Protein AF-A0A537WZF7-F1 (afdb_monomer)

pLDDT: mean 74.26, std 29.62, range [19.0, 98.62]

Nearest PDB structures (foldseek):
  5d15-assembly1_A  TM=9.709E-01  e=7.102E-16  Mycobacterium avium subsp. avium 10-9275
  5d0h-assembly1_A  TM=9.642E-01  e=2.052E-15  Mycobacterium avium subsp. avium 10-9275
  6azc-assembly2_B  TM=8.501E-01  e=6.006E-16  Physcomitrium patens
  6azb-assembly2_B  TM=8.412E-01  e=1.835E-15  Physcomitrium patens
  7k38-assembly1_A  TM=8.227E-01  e=3.033E-15  Pisum sativum

Mean predicted aligned error: 20.54 Å

Foldseek 3Di:
DDDDDDDDDDDDDDDDDDDDDDDDDDDDDDDDDDDDDDDDDDDDDDDDDDDDDDDDDDDDDDDDDDDDDDDPDDDDDDDDDDDDDDDDDDDDDDDDDDDDDDDDDDDDDDDDDDDDDDDDDDDDDDDDDDDDPDDDPPDPPPDDPDDDPPPPDQQDQFDWDWFQFPLRWTKIKGWAADAPAEEEAEPPLLDASRLLSVDPLSVVLQVLLRVHHRYMYIQFQQWHPIDVGPDACALVSSLSVSVRSCVVVVQQAHAYEAAELRLCSQLLNLLVPVVRHQEYEYELYFLAADADPVRNLHHHPVRLVVVLVVCLVCQLQLCCCVQQPVVCSPPPVVSVSNSVSRVNTHDSVSSNSSSVSSNPHHRLVSQLSRPHAYEQEYEQQHRRHHPSRSVSSQVSHPNYHYDYDYDHHSRCSPDPVVVVSQVVSCSRVVDRDPPPQVWDFKKKKKKAWPPLVVVCVVLPPVRSVVLLVVLVVQLVVLCVVLVWDFQDDPPNMTITIDPALLSVQVSLLSSQVVSVVSVIFMFMFMETDTFGQDPNHTDDDRSLVRVQQRVPTDTSWYKYWPRSVVRCPPVPKDWDWPQWDDRVPDDDITTMITTDDPDD

Radius of gyration: 37.65 Å; Cα contacts (8 Å, |Δi|>4): 929; chains: 1; bounding box: 112×101×112 Å

Sequence (600 aa):
MKSVRAIALSFVCSRSARAAAVTRSCRIDASSASICATRLDASAIRASSAYSSSCRVRACASSEPIWPVSAVKRLLAASSFDRVDAGAEPVELASSAIADAAATRVRAIRPGDPDGCVSGGIRVRSNLLPWSSEGHSIDRAWLRPGCPRTEDAPVAIPETRYAKAPDGTSIAYQVIGDGPVDLVHASGIWSNVEMMWEDPPWAHFLERLAKFSRLILFDMRGVGLSDRGPGPPVLELQRDDVGAVMDSAGAADAIVFGGARAATMAMLFAATHPDRTKALVLYAPVAKTVSTPDFPYGKSPEEQGAFFQRFVREVGTGQNLELQAPSVASDERFVRWWARFERLVASPSAYEELGRIFTDVDVRDVLPAIHVPTLVIHRKDDAIVLERQARYVADQIQGARYVQFPGQDHLPFVGDADAIVDEVEQFVTGRGPIREIDKVLATILFTDIVDSTRRQAELGDRGWKKLLEQHHAIVRGLLRQSRGEEQDTAGDGFYVRFDGPARAIRCAQDIVESIRPLGIEVRAGLHTGECEIVDGKCSGLSVSIGARVMANAGPSEVLVSRTVKDLTAGSGLTFLDAGEHELKGVPDRWHLYRVVSERP

Structure (mmCIF, N/CA/C/O backbone):
data_AF-A0A537WZF7-F1
#
_entry.id   AF-A0A537WZF7-F1
#
loop_
_atom_site.group_PDB
_atom_site.id
_atom_site.type_symbol
_atom_site.label_atom_id
_atom_site.label_alt_id
_atom_site.label_comp_id
_atom_site.label_asym_id
_atom_site.label_entity_id
_atom_site.label_seq_id
_atom_site.pdbx_PDB_ins_code
_atom_site.Cartn_x
_atom_site.Cartn_y
_atom_site.Cartn_z
_atom_site.occupancy
_atom_site.B_iso_or_equiv
_atom_site.auth_seq_id
_atom_site.auth_comp_id
_atom_site.auth_asym_id
_atom_site.auth_atom_id
_atom_site.pdbx_PDB_model_num
ATOM 1 N N . MET A 1 1 ? 30.307 -28.909 9.127 1.00 28.88 1 MET A N 1
ATOM 2 C CA . MET A 1 1 ? 30.770 -30.181 8.514 1.00 28.88 1 MET A CA 1
ATOM 3 C C . MET A 1 1 ? 30.302 -31.347 9.381 1.00 28.88 1 MET A C 1
ATOM 5 O O . MET A 1 1 ? 30.485 -31.231 10.579 1.00 28.88 1 MET A O 1
ATOM 9 N N . LYS A 1 2 ? 29.750 -32.423 8.783 1.00 29.03 2 LYS A N 1
ATOM 10 C CA . LYS A 1 2 ? 29.447 -33.764 9.364 1.00 29.03 2 LYS A CA 1
ATOM 11 C C . LYS A 1 2 ? 28.632 -33.770 10.686 1.00 29.03 2 LYS A C 1
ATOM 13 O O . LYS A 1 2 ? 29.178 -33.505 11.742 1.00 29.03 2 LYS A O 1
ATOM 18 N N . SER A 1 3 ? 27.307 -33.951 10.692 1.00 26.78 3 SER A N 1
ATOM 19 C CA . SER A 1 3 ? 26.520 -35.175 10.391 1.00 26.78 3 SER A CA 1
ATOM 20 C C . SER A 1 3 ? 26.662 -36.327 11.398 1.00 26.78 3 SER A C 1
ATOM 22 O O . SER A 1 3 ? 27.639 -37.061 11.324 1.00 26.78 3 SER A O 1
ATOM 24 N N . VAL A 1 4 ? 25.593 -36.593 12.166 1.00 26.61 4 VAL A N 1
ATOM 25 C CA . VAL A 1 4 ? 25.059 -37.947 12.443 1.00 26.61 4 VAL A CA 1
ATOM 26 C C . VAL A 1 4 ? 23.522 -37.861 12.457 1.00 26.61 4 VAL A C 1
ATOM 28 O O . VAL A 1 4 ? 22.962 -36.925 13.020 1.00 26.61 4 VAL A O 1
ATOM 31 N N . ARG A 1 5 ? 22.839 -38.815 11.807 1.00 28.58 5 ARG A N 1
ATOM 32 C CA . ARG A 1 5 ? 21.376 -39.007 11.867 1.00 28.58 5 ARG A CA 1
ATOM 33 C C . ARG A 1 5 ? 21.029 -40.013 12.969 1.00 28.58 5 ARG A C 1
ATOM 35 O O . ARG A 1 5 ? 21.747 -40.997 13.113 1.00 28.58 5 ARG A O 1
ATOM 42 N N . ALA A 1 6 ? 19.869 -39.862 13.602 1.00 24.62 6 ALA A N 1
ATOM 43 C CA . ALA A 1 6 ? 19.172 -40.962 14.267 1.00 24.62 6 ALA A CA 1
ATOM 44 C C . ALA A 1 6 ? 17.711 -40.999 13.791 1.00 24.62 6 ALA A C 1
ATOM 46 O O . ALA A 1 6 ? 17.071 -39.958 13.660 1.00 24.62 6 ALA A O 1
ATOM 47 N N . ILE A 1 7 ? 17.219 -42.198 13.481 1.00 24.89 7 ILE A N 1
ATOM 48 C CA . ILE A 1 7 ? 15.857 -42.481 13.009 1.00 24.89 7 ILE A CA 1
ATOM 49 C C . ILE A 1 7 ? 15.149 -43.273 14.108 1.00 24.89 7 ILE A C 1
ATOM 51 O O . ILE A 1 7 ? 15.740 -44.208 14.644 1.00 24.89 7 ILE A O 1
ATOM 55 N N . ALA A 1 8 ? 13.880 -42.963 14.377 1.00 24.88 8 ALA A N 1
ATOM 56 C CA . ALA A 1 8 ? 12.993 -43.837 15.138 1.00 24.88 8 ALA A CA 1
ATOM 57 C C . ALA A 1 8 ? 11.587 -43.869 14.511 1.00 24.88 8 ALA A C 1
ATOM 59 O O . ALA A 1 8 ? 10.859 -42.879 14.508 1.00 24.88 8 ALA A O 1
ATOM 60 N N . LEU A 1 9 ? 11.235 -45.039 13.974 1.00 23.45 9 LEU A N 1
ATOM 61 C CA . LEU A 1 9 ? 9.861 -45.535 13.806 1.00 23.45 9 LEU A CA 1
ATOM 62 C C . LEU A 1 9 ? 9.191 -45.635 15.196 1.00 23.45 9 LEU A C 1
ATOM 64 O O . LEU A 1 9 ? 9.903 -45.741 16.190 1.00 23.45 9 LEU A O 1
ATOM 68 N N . SER A 1 10 ? 7.876 -45.716 15.405 1.00 22.61 10 SER A N 1
ATOM 69 C CA . SER A 1 10 ? 6.633 -45.615 14.612 1.00 22.61 10 SER A CA 1
ATOM 70 C C . SER A 1 10 ? 5.490 -45.650 15.646 1.00 22.61 10 SER A C 1
ATOM 72 O O . SER A 1 10 ? 5.704 -46.216 16.711 1.00 22.61 10 SER A O 1
ATOM 74 N N . PHE A 1 11 ? 4.265 -45.206 15.336 1.00 22.66 11 PHE A N 1
ATOM 75 C CA . PHE A 1 11 ? 3.069 -46.026 15.622 1.00 22.66 11 PHE A CA 1
ATOM 76 C C . PHE A 1 11 ? 1.829 -45.544 14.857 1.00 22.66 11 PHE A C 1
ATOM 78 O O . PHE A 1 11 ? 1.667 -44.365 14.558 1.00 22.66 11 PHE A O 1
ATOM 85 N N . VAL A 1 12 ? 0.968 -46.503 14.520 1.00 23.05 12 VAL A N 1
ATOM 86 C CA . VAL A 1 12 ? -0.276 -46.338 13.759 1.00 23.05 12 VAL A CA 1
ATOM 87 C C . VAL A 1 12 ? -1.461 -46.265 14.719 1.00 23.05 12 VAL A C 1
ATOM 89 O O . VAL A 1 12 ? -1.547 -47.092 15.623 1.00 23.05 12 VAL A O 1
ATOM 92 N N . CYS A 1 13 ? -2.443 -45.398 14.452 1.00 21.64 13 CYS A N 1
ATOM 93 C CA . CYS A 1 13 ? -3.836 -45.744 14.741 1.00 21.64 13 CYS A CA 1
ATOM 94 C C . CYS A 1 13 ? -4.806 -45.053 13.773 1.00 21.64 13 CYS A C 1
ATOM 96 O O . CYS A 1 13 ? -4.812 -43.833 13.638 1.00 21.64 13 CYS A O 1
ATOM 98 N N . SER A 1 14 ? -5.624 -45.855 13.094 1.00 23.53 14 SER A N 1
ATOM 99 C CA . SER A 1 14 ? -6.661 -45.431 12.153 1.00 23.53 14 SER A CA 1
ATOM 100 C C . SER A 1 14 ? -8.057 -45.729 12.707 1.00 23.53 14 SER A C 1
ATOM 102 O O . SER A 1 14 ? -8.260 -46.768 13.333 1.00 23.53 14 SER A O 1
ATOM 104 N N . ARG A 1 15 ? -9.011 -44.821 12.448 1.00 24.98 15 ARG A N 1
ATOM 105 C CA . ARG A 1 15 ? -10.491 -44.967 12.403 1.00 24.98 15 ARG A CA 1
ATOM 106 C C . ARG A 1 15 ? -11.058 -43.540 12.296 1.00 24.98 15 ARG A C 1
ATOM 108 O O . ARG A 1 15 ? -10.681 -42.705 13.102 1.00 24.98 15 ARG A O 1
ATOM 115 N N . SER A 1 16 ? -11.882 -43.118 11.335 1.00 25.05 16 SER A N 1
ATOM 116 C CA . SER A 1 16 ? -12.831 -43.800 10.433 1.00 25.05 16 SER A CA 1
ATOM 117 C C . SER A 1 16 ? -14.088 -44.344 11.127 1.00 25.05 16 SER A C 1
ATOM 119 O O . SER A 1 16 ? -14.151 -45.522 11.463 1.00 25.05 16 SER A O 1
ATOM 121 N N . ALA A 1 17 ? -15.116 -43.497 11.249 1.00 25.53 17 ALA A N 1
ATOM 122 C CA . ALA A 1 17 ? -16.531 -43.885 11.316 1.00 25.53 17 ALA A CA 1
ATOM 123 C C . ALA A 1 17 ? -17.419 -42.725 10.806 1.00 25.53 17 ALA A C 1
ATOM 125 O O . ALA A 1 17 ? -17.046 -41.562 10.935 1.00 25.53 17 ALA A O 1
ATOM 126 N N . ARG A 1 18 ? -18.560 -43.043 10.178 1.00 26.06 18 ARG A N 1
ATOM 127 C CA . ARG A 1 18 ? -19.493 -42.098 9.523 1.00 26.06 18 ARG A CA 1
ATOM 128 C C . ARG A 1 18 ? -20.818 -41.972 10.294 1.00 26.06 18 ARG A C 1
ATOM 130 O O . ARG A 1 18 ? -21.201 -42.929 10.953 1.00 26.06 18 ARG A O 1
ATOM 137 N N . ALA A 1 19 ? -21.569 -40.910 9.963 1.00 24.20 19 ALA A N 1
ATOM 138 C CA . ALA A 1 19 ? -23.037 -40.773 10.066 1.00 24.20 19 ALA A CA 1
ATOM 139 C C . ALA A 1 19 ? -23.621 -40.672 11.500 1.00 24.20 19 ALA A C 1
ATOM 141 O O . ALA A 1 19 ? -23.084 -41.240 12.435 1.00 24.20 19 ALA A O 1
ATOM 142 N N . ALA A 1 20 ? -24.721 -39.957 11.758 1.00 25.34 20 ALA A N 1
ATOM 143 C CA . ALA A 1 20 ? -25.884 -39.705 10.904 1.00 25.34 20 ALA A CA 1
ATOM 144 C C . ALA A 1 20 ? -26.615 -38.388 11.251 1.00 25.34 20 ALA A C 1
ATOM 146 O O . ALA A 1 20 ? -26.388 -37.796 12.301 1.00 25.34 20 ALA A O 1
ATOM 147 N N . ALA A 1 21 ? -27.528 -37.959 10.374 1.00 25.64 21 ALA A N 1
ATOM 148 C CA . ALA A 1 21 ? -28.415 -36.819 10.607 1.00 25.64 21 ALA A CA 1
ATOM 149 C C . ALA A 1 21 ? -29.717 -37.239 11.314 1.00 25.64 21 ALA A C 1
ATOM 151 O O . ALA A 1 21 ? -30.288 -38.275 10.973 1.00 25.64 21 ALA A O 1
ATOM 152 N N . VAL A 1 22 ? -30.236 -36.390 12.209 1.00 25.14 22 VAL A N 1
ATOM 153 C CA . VAL A 1 22 ? -31.645 -36.397 12.647 1.00 25.14 22 VAL A CA 1
ATOM 154 C C . VAL A 1 22 ? -32.152 -34.955 12.733 1.00 25.14 22 VAL A C 1
ATOM 156 O O . VAL A 1 22 ? -31.442 -34.050 13.166 1.00 25.14 22 VAL A O 1
ATOM 159 N N . THR A 1 23 ? -33.385 -34.743 12.281 1.00 23.33 23 THR A N 1
ATOM 160 C CA . THR A 1 23 ? -34.043 -33.443 12.113 1.00 23.33 23 THR A CA 1
ATOM 161 C C . THR A 1 23 ? -35.029 -33.128 13.245 1.00 23.33 23 THR A C 1
ATOM 163 O O . THR A 1 23 ? -35.696 -34.028 13.738 1.00 23.33 23 THR A O 1
ATOM 166 N N . ARG A 1 24 ? -35.232 -31.824 13.507 1.00 24.22 24 ARG A N 1
ATOM 167 C CA . ARG A 1 24 ? -36.409 -31.192 14.159 1.00 24.22 24 ARG A CA 1
ATOM 168 C C . ARG A 1 24 ? -36.784 -31.623 15.594 1.00 24.22 24 ARG A C 1
ATOM 170 O O . ARG A 1 24 ? -37.313 -32.703 15.808 1.00 24.22 24 ARG A O 1
ATOM 177 N N . SER A 1 25 ? -36.834 -30.643 16.501 1.00 22.73 25 SER A N 1
ATOM 178 C CA . SER A 1 25 ? -38.124 -30.091 16.972 1.00 22.73 25 SER A CA 1
ATOM 179 C C . SER A 1 25 ? -37.918 -28.822 17.800 1.00 22.73 25 SER A C 1
ATOM 181 O O . SER A 1 25 ? -37.054 -28.777 18.669 1.00 22.73 25 SER A O 1
ATOM 183 N N . CYS A 1 26 ? -38.769 -27.815 17.598 1.00 20.86 26 CYS A N 1
ATOM 184 C CA . CYS A 1 26 ? -38.955 -26.746 18.577 1.00 20.86 26 CYS A CA 1
ATOM 185 C C . CYS A 1 26 ? -39.533 -27.315 19.883 1.00 20.86 26 CYS A C 1
ATOM 187 O O . CYS A 1 26 ? -40.379 -28.213 19.832 1.00 20.86 26 CYS A O 1
ATOM 189 N N . ARG A 1 27 ? -39.220 -26.683 21.019 1.00 22.22 27 ARG A N 1
ATOM 190 C CA . ARG A 1 27 ? -40.259 -26.208 21.944 1.00 22.22 27 ARG A CA 1
ATOM 191 C C . ARG A 1 27 ? -39.749 -25.069 22.821 1.00 22.22 27 ARG A C 1
ATOM 193 O O . ARG A 1 27 ? -38.626 -25.090 23.306 1.00 22.22 27 ARG A O 1
ATOM 200 N N . ILE A 1 28 ? -40.625 -24.088 22.972 1.00 22.70 28 ILE A N 1
ATOM 201 C CA . ILE A 1 28 ? -40.575 -23.023 23.967 1.00 22.70 28 ILE A CA 1
ATOM 202 C C . ILE A 1 28 ? -40.966 -23.650 25.309 1.00 22.70 28 ILE A C 1
ATOM 204 O O . ILE A 1 28 ? -41.947 -24.390 25.333 1.00 22.70 28 ILE A O 1
ATOM 208 N N . ASP A 1 29 ? -40.258 -23.329 26.391 1.00 22.61 29 ASP A N 1
ATOM 209 C CA . ASP A 1 29 ? -40.941 -22.832 27.590 1.00 22.61 29 ASP A CA 1
ATOM 210 C C . ASP A 1 29 ? -40.003 -22.079 28.537 1.00 22.61 29 ASP A C 1
ATOM 212 O O . ASP A 1 29 ? -38.799 -22.333 28.588 1.00 22.61 29 ASP A O 1
ATOM 216 N N . ALA A 1 30 ? -40.574 -21.128 29.273 1.00 24.11 30 ALA A N 1
ATOM 217 C CA . ALA A 1 30 ? -39.867 -20.289 30.232 1.00 24.11 30 ALA A CA 1
ATOM 218 C C . ALA A 1 30 ? -40.605 -20.289 31.573 1.00 24.11 30 ALA A C 1
ATOM 220 O O . ALA A 1 30 ? -41.761 -19.879 31.640 1.00 24.11 30 ALA A O 1
ATOM 221 N N . SER A 1 31 ? -39.927 -20.666 32.662 1.00 24.61 31 SER A N 1
ATOM 222 C CA . SER A 1 31 ? -40.457 -20.452 34.015 1.00 24.61 31 SER A CA 1
ATOM 223 C C . SER A 1 31 ? -39.373 -20.433 35.100 1.00 24.61 31 SER A C 1
ATOM 225 O O . SER A 1 31 ? -38.789 -21.459 35.434 1.00 24.61 31 SER A O 1
ATOM 227 N N . SER A 1 32 ? -39.182 -19.243 35.677 1.00 24.75 32 SER A N 1
ATOM 228 C CA . SER A 1 32 ? -38.977 -18.978 37.115 1.00 24.75 32 SER A CA 1
ATOM 229 C C . SER A 1 32 ? -38.026 -19.854 37.957 1.00 24.75 32 SER A C 1
ATOM 231 O O . SER A 1 32 ? -38.355 -20.961 38.374 1.00 24.75 32 SER A O 1
ATOM 233 N N . ALA A 1 33 ? -36.925 -19.209 38.350 1.00 24.20 33 ALA A N 1
ATOM 234 C CA . ALA A 1 33 ? -36.259 -19.228 39.661 1.00 24.20 33 ALA A CA 1
ATOM 235 C C . ALA A 1 33 ? -36.938 -19.952 40.851 1.00 24.20 33 ALA A C 1
ATOM 237 O O . ALA A 1 33 ? -38.125 -19.745 41.090 1.00 24.20 33 ALA A O 1
ATOM 238 N N . SER A 1 34 ? -36.126 -20.570 41.732 1.00 24.34 34 SER A N 1
ATOM 239 C CA . SER A 1 34 ? -35.868 -20.004 43.080 1.00 24.34 34 SER A CA 1
ATOM 240 C C . SER A 1 34 ? -34.782 -20.732 43.907 1.00 24.34 34 SER A C 1
ATOM 242 O O . SER A 1 34 ? -34.768 -21.953 43.966 1.00 24.34 34 SER A O 1
ATOM 244 N N . ILE A 1 35 ? -33.961 -19.941 44.618 1.00 23.88 35 ILE A N 1
ATOM 245 C CA . ILE A 1 35 ? -33.319 -20.196 45.935 1.00 23.88 35 ILE A CA 1
ATOM 246 C C . ILE A 1 35 ? -32.458 -21.468 46.145 1.00 23.88 35 ILE A C 1
ATOM 248 O O . ILE A 1 35 ? -32.965 -22.569 46.325 1.00 23.88 35 ILE A O 1
ATOM 252 N N . CYS A 1 36 ? -31.164 -21.248 46.426 1.00 22.62 36 CYS A N 1
ATOM 253 C CA . CYS A 1 36 ? -30.609 -21.575 47.751 1.00 22.62 36 CYS A CA 1
ATOM 254 C C . CYS A 1 36 ? -29.445 -20.632 48.124 1.00 22.62 36 CYS A C 1
ATOM 256 O O . CYS A 1 36 ? -28.564 -20.366 47.311 1.00 22.62 36 CYS A O 1
ATOM 258 N N . ALA A 1 37 ? -29.456 -20.114 49.356 1.00 24.28 37 ALA A N 1
ATOM 259 C CA . ALA A 1 37 ? -28.375 -19.317 49.952 1.00 24.28 37 ALA A CA 1
ATOM 260 C C . ALA A 1 37 ? -27.191 -20.244 50.365 1.00 24.28 37 ALA A C 1
ATOM 262 O O . ALA A 1 37 ? -27.329 -21.463 50.319 1.00 24.28 37 ALA A O 1
ATOM 263 N N . THR A 1 38 ? -26.008 -19.809 50.823 1.00 25.20 38 THR A N 1
ATOM 264 C CA . THR A 1 38 ? -25.708 -18.678 51.725 1.00 25.20 38 THR A CA 1
ATOM 265 C C . THR A 1 38 ? -24.191 -18.444 51.813 1.00 25.20 38 THR A C 1
ATOM 267 O O . THR A 1 38 ? -23.454 -19.422 51.910 1.00 25.20 38 THR A O 1
ATOM 270 N N . ARG A 1 39 ? -23.734 -17.191 51.963 1.00 24.77 39 ARG A N 1
ATOM 271 C CA . ARG A 1 39 ? -22.847 -16.766 53.074 1.00 24.77 39 ARG A CA 1
ATOM 272 C C . ARG A 1 39 ? -22.729 -15.241 53.137 1.00 24.77 39 ARG A C 1
ATOM 274 O O . ARG A 1 39 ? -22.788 -14.572 52.113 1.00 24.77 39 ARG A O 1
ATOM 281 N N . LEU A 1 40 ? -22.638 -14.725 54.361 1.00 24.75 40 LEU A N 1
ATOM 282 C CA . LEU A 1 40 ? -22.560 -13.298 54.668 1.00 24.75 40 LEU A CA 1
ATOM 283 C C . LEU A 1 40 ? -21.104 -12.830 54.730 1.00 24.75 40 LEU A C 1
ATOM 285 O O . LEU A 1 40 ? -20.254 -13.591 55.187 1.00 24.75 40 LEU A O 1
ATOM 289 N N . ASP A 1 41 ? -20.880 -11.548 54.446 1.00 24.61 41 ASP A N 1
ATOM 290 C CA . ASP A 1 41 ? -20.195 -10.675 55.407 1.00 24.61 41 ASP A CA 1
ATOM 291 C C . ASP A 1 41 ? -20.792 -9.252 55.335 1.00 24.61 41 ASP A C 1
ATOM 293 O O . ASP A 1 41 ? -21.457 -8.916 54.350 1.00 24.61 41 ASP A O 1
ATOM 297 N N . ALA A 1 42 ? -20.657 -8.447 56.394 1.00 24.36 42 ALA A N 1
ATOM 298 C CA . ALA A 1 42 ? -21.452 -7.230 56.588 1.00 24.36 42 ALA A CA 1
ATOM 299 C C . ALA A 1 42 ? -20.694 -6.053 57.233 1.00 24.36 42 ALA A C 1
ATOM 301 O O . ALA A 1 42 ? -20.268 -6.120 58.381 1.00 24.36 42 ALA A O 1
ATOM 302 N N . SER A 1 43 ? -20.636 -4.921 56.523 1.00 25.41 43 SER A N 1
ATOM 303 C CA . SER A 1 43 ? -20.461 -3.539 57.028 1.00 25.41 43 SER A CA 1
ATOM 304 C C . SER A 1 43 ? -20.515 -2.573 55.821 1.00 25.41 43 SER A C 1
ATOM 306 O O . SER A 1 43 ? -20.103 -2.962 54.737 1.00 25.41 43 SER A O 1
ATOM 308 N N . ALA A 1 44 ? -21.040 -1.341 55.851 1.00 26.53 44 ALA A N 1
ATOM 309 C CA . ALA A 1 44 ? -21.778 -0.556 56.851 1.00 26.53 44 ALA A CA 1
ATOM 310 C C . ALA A 1 44 ? -22.811 0.342 56.089 1.00 26.53 44 ALA A C 1
ATOM 312 O O . ALA A 1 44 ? -22.567 0.711 54.948 1.00 26.53 44 ALA A O 1
ATOM 313 N N . ILE A 1 45 ? -24.052 0.567 56.560 1.00 23.36 45 ILE A N 1
ATOM 314 C CA . ILE A 1 45 ? -24.510 1.796 57.269 1.00 23.36 45 ILE A CA 1
ATOM 315 C C . ILE A 1 45 ? -24.077 3.101 56.535 1.00 23.36 45 ILE A C 1
ATOM 317 O O . ILE A 1 45 ? -22.885 3.361 56.475 1.00 23.36 45 ILE A O 1
ATOM 321 N N . ARG A 1 46 ? -24.941 4.012 56.029 1.00 23.33 46 ARG A N 1
ATOM 322 C CA . ARG A 1 46 ? -26.325 4.413 56.412 1.00 23.33 46 ARG A CA 1
ATOM 323 C C . ARG A 1 46 ? -27.034 5.234 55.289 1.00 23.33 46 ARG A C 1
ATOM 325 O O . ARG A 1 46 ? -26.337 5.992 54.640 1.00 23.33 46 ARG A O 1
ATOM 332 N N . ALA A 1 47 ? -28.379 5.148 55.193 1.00 25.27 47 ALA A N 1
ATOM 333 C CA . ALA A 1 47 ? -29.406 6.167 54.796 1.00 25.27 47 ALA A CA 1
ATOM 334 C C . ALA A 1 47 ? -29.194 7.140 53.589 1.00 25.27 47 ALA A C 1
ATOM 336 O O . ALA A 1 47 ? -28.097 7.603 53.340 1.00 25.27 47 ALA A O 1
ATOM 337 N N . SER A 1 48 ? -30.206 7.645 52.860 1.00 23.59 48 SER A N 1
ATOM 338 C CA . SER A 1 48 ? -31.655 7.357 52.696 1.00 23.59 48 SER A CA 1
ATOM 339 C C . SER A 1 48 ? -32.162 8.110 51.446 1.00 23.59 48 SER A C 1
ATOM 341 O O . SER A 1 48 ? -31.836 9.284 51.295 1.00 23.59 48 SER A O 1
ATOM 343 N N . SER A 1 49 ? -32.937 7.521 50.532 1.00 26.94 49 SER A N 1
ATOM 344 C CA . SER A 1 49 ? -34.398 7.725 50.324 1.00 26.94 49 SER A CA 1
ATOM 345 C C . SER A 1 49 ? -34.707 7.168 48.911 1.00 26.94 49 SER A C 1
ATOM 347 O O . SER A 1 49 ? -33.869 7.307 48.030 1.00 26.94 49 SER A O 1
ATOM 349 N N . ALA A 1 50 ? -35.719 6.339 48.624 1.00 24.69 50 ALA A N 1
ATOM 350 C CA . ALA A 1 50 ? -37.169 6.385 48.872 1.00 24.69 50 ALA A CA 1
ATOM 351 C C . ALA A 1 50 ? -37.956 7.266 47.868 1.00 24.69 50 ALA A C 1
ATOM 353 O O . ALA A 1 50 ? -38.090 8.458 48.108 1.00 24.69 50 ALA A O 1
ATOM 354 N N . TYR A 1 51 ? -38.471 6.620 46.799 1.00 23.94 51 TYR A N 1
ATOM 355 C CA . TYR A 1 51 ? -39.658 6.875 45.927 1.00 23.94 51 TYR A CA 1
ATOM 356 C C . TYR A 1 51 ? -39.338 6.424 44.480 1.00 23.94 51 TYR A C 1
ATOM 358 O O . TYR A 1 51 ? -38.614 7.089 43.754 1.00 23.94 51 TYR A O 1
ATOM 366 N N . SER A 1 52 ? -39.607 5.175 44.087 1.00 23.23 52 SER A N 1
ATOM 367 C CA . SER A 1 52 ? -40.893 4.626 43.605 1.00 23.23 52 SER A CA 1
ATOM 368 C C . SER A 1 52 ? -41.403 5.185 42.259 1.00 23.23 52 SER A C 1
ATOM 370 O O . SER A 1 52 ? -42.055 6.222 42.202 1.00 23.23 52 SER A O 1
ATOM 372 N N . SER A 1 53 ? -41.191 4.392 41.204 1.00 23.20 53 SER A N 1
ATOM 373 C CA . SER A 1 53 ? -42.174 4.037 40.160 1.00 23.20 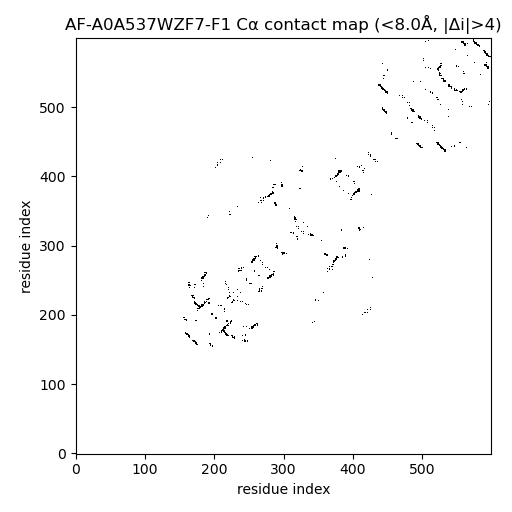53 SER A CA 1
ATOM 374 C C . SER A 1 53 ? -43.154 5.094 39.614 1.00 23.20 53 SER A C 1
ATOM 376 O O . SER A 1 53 ? -44.113 5.468 40.284 1.00 23.20 53 SER A O 1
ATOM 378 N N . SER A 1 54 ? -43.147 5.278 38.289 1.00 23.91 54 SER A N 1
ATOM 379 C CA . SER A 1 54 ? -44.290 4.790 37.492 1.00 23.91 54 SER A CA 1
ATOM 380 C C . SER A 1 54 ? -43.951 4.610 36.009 1.00 23.91 54 SER A C 1
ATOM 382 O O . SER A 1 54 ? -43.313 5.446 35.381 1.00 23.91 54 SER A O 1
ATOM 384 N N . CYS A 1 55 ? -44.416 3.494 35.449 1.00 19.00 55 CYS A N 1
ATOM 385 C CA . CYS A 1 55 ? -44.505 3.276 34.010 1.00 19.00 55 CYS A CA 1
ATOM 386 C C . CYS A 1 55 ? -45.845 3.842 33.516 1.00 19.00 55 CYS A C 1
ATOM 388 O O . CYS A 1 55 ? -46.869 3.640 34.179 1.00 19.00 55 CYS A O 1
ATOM 390 N N . ARG A 1 56 ? -45.880 4.502 32.351 1.00 21.88 56 ARG A N 1
ATOM 391 C CA . ARG A 1 56 ? -47.146 4.715 31.636 1.00 21.88 56 ARG A CA 1
ATOM 392 C C . ARG A 1 56 ? -46.951 4.817 30.122 1.00 21.88 56 ARG A C 1
ATOM 394 O O . ARG A 1 56 ? -46.369 5.762 29.609 1.00 21.88 56 ARG A O 1
ATOM 401 N N . VAL A 1 57 ? -47.507 3.838 29.415 1.00 19.55 57 VAL A N 1
ATOM 402 C CA . VAL A 1 57 ? -47.684 3.831 27.957 1.00 19.55 57 VAL A CA 1
ATOM 403 C C . VAL A 1 57 ? -48.963 4.596 27.609 1.00 19.55 57 VAL A C 1
ATOM 405 O O . VAL A 1 57 ? -50.006 4.253 28.168 1.00 19.55 57 VAL A O 1
ATOM 408 N N . ARG A 1 58 ? -48.926 5.539 26.647 1.00 21.27 58 ARG A N 1
ATOM 409 C CA . ARG A 1 58 ? -49.885 5.577 25.514 1.00 21.27 58 ARG A CA 1
ATOM 410 C C . ARG A 1 58 ? -49.694 6.719 24.503 1.00 21.27 58 ARG A C 1
ATOM 412 O O . ARG A 1 58 ? -49.640 7.880 24.875 1.00 21.27 58 ARG A O 1
ATOM 419 N N . ALA A 1 59 ? -49.852 6.303 23.244 1.00 21.61 59 ALA A N 1
ATOM 420 C CA . ALA A 1 59 ? -50.591 6.950 22.155 1.00 21.61 59 ALA A CA 1
ATOM 421 C C . ALA A 1 59 ? -50.026 8.204 21.461 1.00 21.61 59 ALA A C 1
ATOM 423 O O . ALA A 1 59 ? -49.833 9.265 22.043 1.00 21.61 59 ALA A O 1
ATOM 424 N N . CYS A 1 60 ? -49.909 8.067 20.139 1.00 20.14 60 CYS A N 1
ATOM 425 C CA . CYS A 1 60 ? -49.771 9.144 19.170 1.00 20.14 60 CYS A CA 1
ATOM 426 C C . CYS A 1 60 ? -51.015 10.048 19.149 1.00 20.14 60 CYS A C 1
ATOM 428 O O . CYS A 1 60 ? -52.131 9.531 19.113 1.00 20.14 60 CYS A O 1
ATOM 430 N N . ALA A 1 61 ? -50.817 11.359 18.997 1.00 21.62 61 ALA A N 1
ATOM 431 C CA . ALA A 1 61 ? -51.681 12.214 18.179 1.00 21.62 61 ALA A CA 1
ATOM 432 C C . ALA A 1 61 ? -50.954 13.521 17.803 1.00 21.62 61 ALA A C 1
ATOM 434 O O . ALA A 1 61 ? -50.379 14.176 18.662 1.00 21.62 61 ALA A O 1
ATOM 435 N N . SER A 1 62 ? -51.001 13.864 16.512 1.00 22.33 62 SER A N 1
ATOM 436 C CA . SER A 1 62 ? -51.026 15.223 15.934 1.00 22.33 62 SER A CA 1
ATOM 437 C C . SER A 1 62 ? -50.531 16.428 16.763 1.00 22.33 62 SER A C 1
ATOM 439 O O . SER A 1 62 ? -51.230 16.852 17.679 1.00 22.33 62 SER A O 1
ATOM 441 N N . SER A 1 63 ? -49.480 17.109 16.286 1.00 24.38 63 SER A N 1
ATOM 442 C CA . SER A 1 63 ? -49.576 18.472 15.704 1.00 24.38 63 SER A CA 1
ATOM 443 C C . SER A 1 63 ? -48.202 19.148 15.600 1.00 24.38 63 SER A C 1
ATOM 445 O O . SER A 1 63 ? -47.549 19.364 16.620 1.00 24.38 63 SER A O 1
ATOM 447 N N . GLU A 1 64 ? -47.810 19.584 14.402 1.00 26.19 64 GLU A N 1
ATOM 448 C CA . GLU A 1 64 ? -46.840 20.681 14.270 1.00 26.19 64 GLU A CA 1
ATOM 449 C C . GLU A 1 64 ? -47.472 21.991 14.768 1.00 26.19 64 GLU A C 1
ATOM 451 O O . GLU A 1 64 ? -48.683 22.192 14.615 1.00 26.19 64 GLU A O 1
ATOM 456 N N . PRO A 1 65 ? -46.665 22.912 15.316 1.00 28.02 65 PRO A N 1
ATOM 457 C CA . PRO A 1 65 ? -46.633 24.221 14.667 1.00 28.02 65 PRO A CA 1
ATOM 458 C C . PRO A 1 65 ? -45.245 24.886 14.626 1.00 28.02 65 PRO A C 1
ATOM 460 O O . PRO A 1 65 ? -44.610 25.128 15.647 1.00 28.02 65 PRO A O 1
ATOM 463 N N . ILE A 1 66 ? -44.846 25.267 13.409 1.00 26.16 66 ILE A N 1
ATOM 464 C CA . ILE A 1 66 ? -44.388 26.615 13.012 1.00 26.16 66 ILE A CA 1
ATOM 465 C C . ILE A 1 66 ? -43.696 27.455 14.110 1.00 26.16 66 ILE A C 1
ATOM 467 O O . ILE A 1 66 ? -44.344 28.050 14.972 1.00 26.16 66 ILE A O 1
ATOM 471 N N . TRP A 1 67 ? -42.379 27.635 13.968 1.00 26.45 67 TRP A N 1
ATOM 472 C CA . TRP A 1 67 ? -41.595 28.620 14.722 1.00 26.45 67 TRP A CA 1
ATOM 473 C C . TRP A 1 67 ? -41.918 30.068 14.291 1.00 26.45 67 TRP A C 1
ATOM 475 O O . TRP A 1 67 ? -41.892 30.358 13.092 1.00 26.45 67 TRP A O 1
ATOM 485 N N . PRO A 1 68 ? -42.159 31.011 15.224 1.00 26.86 68 PRO A N 1
ATOM 486 C CA . PRO A 1 68 ? -42.327 32.424 14.897 1.00 26.86 68 PRO A CA 1
ATOM 487 C C . PRO A 1 68 ? -40.988 33.180 14.815 1.00 26.86 68 PRO A C 1
ATOM 489 O O . PRO A 1 68 ? -40.098 33.036 15.654 1.00 26.86 68 PRO A O 1
ATOM 492 N N . VAL A 1 69 ? -40.875 34.059 13.817 1.00 27.64 69 VAL A N 1
ATOM 493 C CA . VAL A 1 69 ? -39.721 34.947 13.605 1.00 27.64 69 VAL A CA 1
ATOM 494 C C . VAL A 1 69 ? -39.769 36.130 14.580 1.00 27.64 69 VAL A C 1
ATOM 496 O O . VAL A 1 69 ? -40.463 37.113 14.326 1.00 27.64 69 VAL A O 1
ATOM 499 N N . SER A 1 70 ? -39.009 36.076 15.680 1.00 26.00 70 SER A N 1
ATOM 500 C CA . SER A 1 70 ? -38.816 37.239 16.569 1.00 26.00 70 SER A CA 1
ATOM 501 C C . SER A 1 70 ? -37.565 37.149 17.463 1.00 26.00 70 SER A C 1
ATOM 503 O O . SER A 1 70 ? -37.679 37.008 18.681 1.00 26.00 70 SER A O 1
ATOM 505 N N . ALA A 1 71 ? -36.363 37.263 16.884 1.00 27.78 71 ALA A N 1
ATOM 506 C CA . ALA A 1 71 ? -35.105 37.288 17.651 1.00 27.78 71 ALA A CA 1
ATOM 507 C C . ALA A 1 71 ? -34.001 38.207 17.071 1.00 27.78 71 ALA A C 1
ATOM 509 O O . ALA A 1 71 ? -32.818 37.927 17.216 1.00 27.78 71 ALA A O 1
ATOM 510 N N . VAL A 1 72 ? -34.364 39.342 16.456 1.00 26.38 72 VAL A N 1
ATOM 511 C CA . VAL A 1 72 ? -33.401 40.402 16.078 1.00 26.38 72 VAL A CA 1
ATOM 512 C C . VAL A 1 72 ? -33.849 41.741 16.666 1.00 26.38 72 VAL A C 1
ATOM 514 O O . VAL A 1 72 ? -34.528 42.519 16.001 1.00 26.38 72 VAL A O 1
ATOM 517 N N . LYS A 1 73 ? -33.515 41.959 17.951 1.00 25.17 73 LYS A N 1
ATOM 518 C CA . LYS A 1 73 ? -33.400 43.254 18.671 1.00 25.17 73 LYS A CA 1
ATOM 519 C C . LYS A 1 73 ? -33.295 43.013 20.187 1.00 25.17 73 LYS A C 1
ATOM 521 O O . LYS A 1 73 ? -34.307 43.053 20.887 1.00 25.17 73 LYS A O 1
ATOM 526 N N . ARG A 1 74 ? -32.074 42.783 20.695 1.00 26.50 74 ARG A N 1
ATOM 527 C CA . ARG A 1 74 ? -31.676 43.076 22.093 1.00 26.50 74 ARG A CA 1
ATOM 528 C C . ARG A 1 74 ? -30.165 42.891 22.332 1.00 26.50 74 ARG A C 1
ATOM 530 O O . ARG A 1 74 ? -29.749 42.010 23.066 1.00 26.50 74 ARG A O 1
ATOM 537 N N . LEU A 1 75 ? -29.351 43.754 21.721 1.00 24.89 75 LEU A N 1
ATOM 538 C CA . LEU A 1 75 ? -27.952 43.986 22.117 1.00 24.89 75 LEU A CA 1
ATOM 539 C C . LEU A 1 75 ? -27.622 45.483 21.995 1.00 24.89 75 LEU A C 1
ATOM 541 O O . LEU A 1 75 ? -26.894 45.923 21.115 1.00 24.89 75 LEU A O 1
ATOM 545 N N . LEU A 1 76 ? -28.225 46.272 22.885 1.00 23.62 76 LEU A N 1
ATOM 546 C CA . LEU A 1 76 ? -27.785 47.616 23.255 1.00 23.62 76 LEU A CA 1
ATOM 547 C C . LEU A 1 76 ? -28.000 47.771 24.767 1.00 23.62 76 LEU A C 1
ATOM 549 O O . LEU A 1 76 ? -29.012 47.299 25.283 1.00 23.62 76 LEU A O 1
ATOM 553 N N . ALA A 1 77 ? -27.061 48.456 25.424 1.00 24.72 77 ALA A N 1
ATOM 554 C CA . ALA A 1 77 ? -27.003 48.761 26.860 1.00 24.72 77 ALA A CA 1
ATOM 555 C C . ALA A 1 77 ? -26.766 47.580 27.833 1.00 24.72 77 ALA A C 1
ATOM 557 O O . ALA A 1 77 ? -27.700 47.032 28.410 1.00 24.72 77 ALA A O 1
ATOM 558 N N . ALA A 1 78 ? -25.487 47.319 28.131 1.00 25.53 78 ALA A N 1
ATOM 559 C CA . ALA A 1 78 ? -24.956 47.463 29.495 1.00 25.53 78 ALA A CA 1
ATOM 560 C C . ALA A 1 78 ? -23.417 47.580 29.455 1.00 25.53 78 ALA A C 1
ATOM 562 O O . ALA A 1 78 ? -22.721 46.663 29.036 1.00 25.53 78 ALA A O 1
ATOM 563 N N . SER A 1 79 ? -22.894 48.733 29.863 1.00 22.88 79 SER A N 1
ATOM 564 C CA . SER A 1 79 ? -21.462 49.054 29.957 1.00 22.88 79 SER A CA 1
ATOM 565 C C . SER A 1 79 ? -20.888 48.728 31.338 1.00 22.88 79 SER A C 1
ATOM 567 O O . SER A 1 79 ? -21.588 48.968 32.321 1.00 22.88 79 SER A O 1
ATOM 569 N N . SER A 1 80 ? -19.601 48.362 31.444 1.00 24.02 80 SER A N 1
ATOM 570 C CA . SER A 1 80 ? -18.598 49.104 32.256 1.00 24.02 80 SER A CA 1
ATOM 571 C C . SER A 1 80 ? -17.227 48.395 32.373 1.00 24.02 80 SER A C 1
ATOM 573 O O . SER A 1 80 ? -17.171 47.172 32.332 1.00 24.02 80 SER A O 1
ATOM 575 N N . PHE A 1 81 ? -16.169 49.207 32.574 1.00 26.16 81 PHE A N 1
ATOM 576 C CA . PHE A 1 81 ? -14.760 48.878 32.909 1.00 26.16 81 PHE A CA 1
ATOM 577 C C . PHE A 1 81 ? -13.905 48.131 31.848 1.00 26.16 81 PHE A C 1
ATOM 579 O O . PHE A 1 81 ? -14.352 47.153 31.267 1.00 26.16 81 PHE A O 1
ATOM 586 N N . ASP A 1 82 ? -12.640 48.499 31.577 1.00 26.05 82 ASP A N 1
ATOM 587 C CA . ASP A 1 82 ? -11.921 49.777 31.794 1.00 26.05 82 ASP A CA 1
ATOM 588 C C . ASP A 1 82 ? -10.708 49.902 30.822 1.00 26.05 82 ASP A C 1
ATOM 590 O O . ASP A 1 82 ? -10.394 48.962 30.094 1.00 26.05 82 ASP A O 1
ATOM 594 N N . ARG A 1 83 ? -10.054 51.072 30.792 1.00 25.81 83 ARG A N 1
ATOM 595 C CA . ARG A 1 83 ? -8.991 51.521 29.853 1.00 25.81 83 ARG A CA 1
ATOM 596 C C . ARG A 1 83 ? -7.770 50.606 29.635 1.00 25.81 83 ARG A C 1
ATOM 598 O O . ARG A 1 83 ? -7.172 50.159 30.609 1.00 25.81 83 ARG A O 1
ATOM 605 N N . VAL A 1 84 ? -7.248 50.620 28.394 1.00 27.02 84 VAL A N 1
ATOM 606 C CA . VAL A 1 84 ? -5.828 50.944 28.085 1.00 27.02 84 VAL A CA 1
ATOM 607 C C . VAL A 1 84 ? -5.736 51.738 26.765 1.00 27.02 84 VAL A C 1
ATOM 609 O O . VAL A 1 84 ? -6.213 51.285 25.727 1.00 27.02 84 VAL A O 1
ATOM 612 N N . ASP A 1 85 ? -5.085 52.899 26.809 1.00 24.67 85 ASP A N 1
ATOM 613 C CA . ASP A 1 85 ? -4.744 53.797 25.690 1.00 24.67 85 ASP A CA 1
ATOM 614 C C . ASP A 1 85 ? -3.248 53.596 25.307 1.00 24.67 85 ASP A C 1
ATOM 616 O O . ASP A 1 85 ? -2.452 53.325 26.204 1.00 24.67 85 ASP A O 1
ATOM 620 N N . ALA A 1 86 ? -2.700 53.739 24.086 1.00 27.97 86 ALA A N 1
ATOM 621 C CA . ALA A 1 86 ? -3.140 53.951 22.687 1.00 27.97 86 ALA A CA 1
ATOM 622 C C . ALA A 1 86 ? -1.938 53.533 21.763 1.00 27.97 86 ALA A C 1
ATOM 624 O O . ALA A 1 86 ? -0.890 53.171 22.295 1.00 27.97 86 ALA A O 1
ATOM 625 N N . GLY A 1 87 ? -1.916 53.556 20.419 1.00 24.23 87 GLY A N 1
ATOM 626 C CA . GLY A 1 87 ? -2.836 53.992 19.354 1.00 24.23 87 GLY A CA 1
ATOM 627 C C . GLY A 1 87 ? -2.185 53.793 17.956 1.00 24.23 87 GLY A C 1
ATOM 628 O O . GLY A 1 87 ? -1.176 53.100 17.864 1.00 24.23 87 GLY A O 1
ATOM 629 N N . ALA A 1 88 ? -2.714 54.470 16.921 1.00 26.25 88 ALA A N 1
ATOM 630 C CA . ALA A 1 88 ? -2.333 54.463 15.485 1.00 26.25 88 ALA A CA 1
ATOM 631 C C . ALA A 1 88 ? -3.099 53.486 14.550 1.00 26.25 88 ALA A C 1
ATOM 633 O O . ALA A 1 88 ? -2.907 52.275 14.551 1.00 26.25 88 ALA A O 1
ATOM 634 N N . GLU A 1 89 ? -3.939 54.099 13.712 1.00 22.73 89 GLU A N 1
ATOM 635 C CA . GLU A 1 89 ? -4.667 53.597 12.527 1.00 22.73 89 GLU A CA 1
ATOM 636 C C . GLU A 1 89 ? -3.924 54.016 11.223 1.00 22.73 89 GLU A C 1
ATOM 638 O O . GLU A 1 89 ? -2.918 54.726 11.344 1.00 22.73 89 GLU A O 1
ATOM 643 N N . PRO A 1 90 ? -4.418 53.763 9.980 1.00 37.41 90 PRO A N 1
ATOM 644 C CA . PRO A 1 90 ? -5.416 52.790 9.477 1.00 37.41 90 PRO A CA 1
ATOM 645 C C . PRO A 1 90 ? -4.927 52.036 8.199 1.00 37.41 90 PRO A C 1
ATOM 647 O O . PRO A 1 90 ? -3.778 52.186 7.792 1.00 37.41 90 PRO A O 1
ATOM 650 N N . VAL A 1 91 ? -5.801 51.262 7.527 1.00 23.75 91 VAL A N 1
ATOM 651 C CA . VAL A 1 91 ? -6.203 51.431 6.095 1.00 23.75 91 VAL A CA 1
ATOM 652 C C . VAL A 1 91 ? -7.376 50.480 5.759 1.00 23.75 91 VAL A C 1
ATOM 654 O O . VAL A 1 91 ? -7.531 49.417 6.355 1.00 23.75 91 VAL A O 1
ATOM 657 N N . GLU A 1 92 ? -8.241 50.922 4.844 1.00 23.45 92 GLU A N 1
ATOM 658 C CA . GLU A 1 92 ? -9.594 50.427 4.548 1.00 23.45 92 GLU A CA 1
ATOM 659 C C . GLU A 1 92 ? -9.682 49.106 3.752 1.00 23.45 92 GLU A C 1
ATOM 661 O O . GLU A 1 92 ? -8.826 48.795 2.925 1.00 23.45 92 GLU A O 1
ATOM 666 N N . LEU A 1 93 ? -10.832 48.423 3.867 1.00 24.62 93 LEU A N 1
ATOM 667 C CA . LEU A 1 93 ? -11.415 47.622 2.780 1.00 24.62 93 LEU A CA 1
ATOM 668 C C . LEU A 1 93 ? -12.919 47.925 2.650 1.00 24.62 93 LEU A C 1
ATOM 670 O O . LEU A 1 93 ? -13.648 47.964 3.640 1.00 24.62 93 LEU A O 1
ATOM 674 N N . ALA A 1 94 ? -13.362 48.183 1.418 1.00 25.11 94 ALA A N 1
ATOM 675 C CA . ALA A 1 94 ? -14.660 48.787 1.112 1.00 25.11 94 ALA A CA 1
ATOM 676 C C . ALA A 1 94 ? -15.813 47.778 0.935 1.00 25.11 94 ALA A C 1
ATOM 678 O O . ALA A 1 94 ? -15.611 46.598 0.652 1.00 25.11 94 ALA A O 1
ATOM 679 N N . SER A 1 95 ? -17.046 48.279 1.057 1.00 23.88 95 SER A N 1
ATOM 680 C CA . SER A 1 95 ? -18.300 47.524 0.960 1.00 23.88 95 SER A CA 1
ATOM 681 C C . SER A 1 95 ? -19.092 47.825 -0.321 1.00 23.88 95 SER A C 1
ATOM 683 O O . SER A 1 95 ? -19.059 48.943 -0.831 1.00 23.88 95 SER A O 1
ATOM 685 N N . SER A 1 96 ? -19.837 46.833 -0.827 1.00 26.89 96 SER A N 1
ATOM 686 C CA . SER A 1 96 ? -21.104 46.943 -1.596 1.00 26.89 96 SER A CA 1
ATOM 687 C C . SER A 1 96 ? -21.431 45.596 -2.271 1.00 26.89 96 SER A C 1
ATOM 689 O O . SER A 1 96 ? -20.526 44.816 -2.537 1.00 26.89 96 SER A O 1
ATOM 691 N N . ALA A 1 97 ? -22.672 45.234 -2.610 1.00 25.47 97 ALA A N 1
ATOM 692 C CA . ALA A 1 97 ? -23.997 45.580 -2.076 1.00 25.47 97 ALA A CA 1
ATOM 693 C C . ALA A 1 97 ? -25.007 44.548 -2.634 1.00 25.47 97 ALA A C 1
ATOM 695 O O . ALA A 1 97 ? -24.893 44.171 -3.798 1.00 25.47 97 ALA A O 1
ATOM 696 N N . ILE A 1 98 ? -26.009 44.116 -1.855 1.00 23.73 98 ILE A N 1
ATOM 697 C CA . ILE A 1 98 ? -27.164 43.342 -2.359 1.00 23.73 98 ILE A CA 1
ATOM 698 C C . ILE A 1 98 ? -28.442 43.853 -1.686 1.00 23.73 98 ILE A C 1
ATOM 700 O O . ILE A 1 98 ? -28.524 43.890 -0.458 1.00 23.73 98 ILE A O 1
ATOM 704 N N . ALA A 1 99 ? -29.438 44.214 -2.496 1.00 24.67 99 ALA A N 1
ATOM 705 C CA . ALA A 1 99 ? -30.810 44.511 -2.092 1.00 24.67 99 ALA A CA 1
ATOM 706 C C . ALA A 1 99 ? -31.780 44.194 -3.251 1.00 24.67 99 ALA A C 1
ATOM 708 O O . ALA A 1 99 ? -31.349 44.131 -4.401 1.00 24.67 99 ALA A O 1
ATOM 709 N N . ASP A 1 100 ? -33.069 44.058 -2.912 1.00 24.86 100 ASP A N 1
ATOM 710 C CA . ASP A 1 100 ? -34.243 43.855 -3.786 1.00 24.86 100 ASP A CA 1
ATOM 711 C C . ASP A 1 100 ? -34.382 42.476 -4.489 1.00 24.86 100 ASP A C 1
ATOM 713 O O . ASP A 1 100 ? -33.407 41.877 -4.926 1.00 24.86 100 ASP A O 1
ATOM 717 N N . ALA A 1 101 ? -35.573 41.863 -4.621 1.00 24.81 101 ALA A N 1
ATOM 718 C CA . ALA A 1 101 ? -36.936 42.242 -4.202 1.00 24.81 101 ALA A CA 1
ATOM 719 C C . ALA A 1 101 ? -37.786 41.005 -3.800 1.00 24.81 101 ALA A C 1
ATOM 721 O O . ALA A 1 101 ? -37.348 39.863 -3.924 1.00 24.81 101 ALA A O 1
ATOM 722 N N . ALA A 1 102 ? -39.016 41.224 -3.312 1.00 23.94 102 ALA A N 1
ATOM 723 C CA . ALA A 1 102 ? -39.830 40.212 -2.624 1.00 23.94 102 ALA A CA 1
ATOM 724 C C . ALA A 1 102 ? -41.180 39.845 -3.293 1.00 23.94 102 ALA A C 1
ATOM 726 O O . ALA A 1 102 ? -41.736 40.601 -4.084 1.00 23.94 102 ALA A O 1
ATOM 727 N N . ALA A 1 103 ? -41.755 38.745 -2.778 1.00 24.64 103 ALA A N 1
ATOM 728 C CA . ALA A 1 103 ? -43.188 38.409 -2.666 1.00 24.64 103 ALA A CA 1
ATOM 729 C C . ALA A 1 103 ? -43.940 37.713 -3.828 1.00 24.64 103 ALA A C 1
ATOM 731 O O . ALA A 1 103 ? -44.032 38.191 -4.953 1.00 24.64 103 ALA A O 1
ATOM 732 N N . THR A 1 104 ? -44.660 36.636 -3.478 1.00 24.58 104 THR A N 1
ATOM 733 C CA . THR A 1 104 ? -45.898 36.163 -4.138 1.00 24.58 104 THR A CA 1
ATOM 734 C C . THR A 1 104 ? -46.805 35.485 -3.090 1.00 24.58 104 THR A C 1
ATOM 736 O O . THR A 1 104 ? -46.320 34.968 -2.086 1.00 24.58 104 THR A O 1
ATOM 739 N N . ARG A 1 105 ? -48.134 35.572 -3.262 1.00 26.69 105 ARG A N 1
ATOM 740 C CA . ARG A 1 105 ? -49.166 35.225 -2.256 1.00 26.69 105 ARG A CA 1
ATOM 741 C C . ARG A 1 105 ? -49.751 33.813 -2.421 1.00 26.69 105 ARG A C 1
ATOM 743 O O . ARG A 1 105 ? -49.862 33.315 -3.534 1.00 26.69 105 ARG A O 1
ATOM 750 N N . VAL A 1 106 ? -50.275 33.261 -1.321 1.00 22.12 106 VAL A N 1
ATOM 751 C CA . VAL A 1 106 ? -51.120 32.046 -1.272 1.00 22.12 106 VAL A CA 1
ATOM 752 C C . VAL A 1 106 ? -52.608 32.419 -1.104 1.00 22.12 106 VAL A C 1
ATOM 754 O O . VAL A 1 106 ? -52.930 33.432 -0.481 1.00 22.12 106 VAL A O 1
ATOM 757 N N . ARG A 1 107 ? -53.528 31.589 -1.621 1.00 23.38 107 ARG A N 1
ATOM 758 C CA . ARG A 1 107 ? -54.972 31.585 -1.292 1.00 23.38 107 ARG A CA 1
ATOM 759 C C . ARG A 1 107 ? -55.444 30.156 -0.995 1.00 23.38 107 ARG A C 1
ATOM 761 O O . ARG A 1 107 ? -54.913 29.211 -1.565 1.00 23.38 107 ARG A O 1
ATOM 768 N N . ALA A 1 108 ? -56.451 30.019 -0.131 1.00 24.00 108 ALA A N 1
ATOM 769 C CA . ALA A 1 108 ? -57.009 28.744 0.331 1.00 24.00 108 ALA A CA 1
ATOM 770 C C . ALA A 1 108 ? -58.536 28.678 0.131 1.00 24.00 108 ALA A C 1
ATOM 772 O O . ALA A 1 108 ? -59.193 29.719 0.095 1.00 24.00 108 ALA A O 1
ATOM 773 N N . ILE A 1 109 ? -59.093 27.462 0.047 1.00 24.66 109 ILE A N 1
ATOM 774 C CA . ILE A 1 109 ? -60.539 27.162 -0.014 1.00 24.66 109 ILE A CA 1
ATOM 775 C C . ILE A 1 109 ? -60.823 25.903 0.847 1.00 24.66 109 ILE A C 1
ATOM 777 O O . ILE A 1 109 ? -59.967 25.025 0.940 1.00 24.66 109 ILE A O 1
ATOM 781 N N . ARG A 1 110 ? -61.997 25.829 1.500 1.00 25.11 110 ARG A N 1
ATOM 782 C CA . ARG A 1 110 ? -62.532 24.655 2.245 1.00 25.11 110 ARG A CA 1
ATOM 783 C C . ARG A 1 110 ? -63.935 24.242 1.675 1.00 25.11 110 ARG A C 1
ATOM 785 O O . ARG A 1 110 ? -64.283 24.770 0.624 1.00 25.11 110 ARG A O 1
ATOM 792 N N . PRO A 1 111 ? -64.744 23.334 2.276 1.00 35.19 111 PRO A N 1
ATOM 793 C CA . PRO A 1 111 ? -64.861 21.937 1.830 1.00 35.19 111 PRO A CA 1
ATOM 794 C C . PRO A 1 111 ? -66.315 21.493 1.513 1.00 35.19 111 PRO A C 1
ATOM 796 O O . PRO A 1 111 ? -67.257 22.245 1.746 1.00 35.19 111 PRO A O 1
ATOM 799 N N . GLY A 1 112 ? -66.515 20.246 1.062 1.00 25.03 112 GLY A N 1
ATOM 800 C CA . GLY A 1 112 ? -67.853 19.639 0.961 1.00 25.03 112 GLY A CA 1
ATOM 801 C C . GLY A 1 112 ? -67.874 18.224 0.359 1.00 25.03 112 GLY A C 1
ATOM 802 O O . GLY A 1 112 ? -67.593 18.066 -0.822 1.00 25.03 112 GLY A O 1
ATOM 803 N N . ASP A 1 113 ? -68.223 17.242 1.192 1.00 24.73 113 ASP A N 1
ATOM 804 C CA . ASP A 1 113 ? -68.712 15.877 0.866 1.00 24.73 113 ASP A CA 1
ATOM 805 C C . ASP A 1 113 ? -70.278 15.919 0.900 1.00 24.73 113 ASP A C 1
ATOM 807 O O . ASP A 1 113 ? -70.781 16.959 1.355 1.00 24.73 113 ASP A O 1
ATOM 811 N N . PRO A 1 114 ? -71.091 14.896 0.517 1.00 36.31 114 PRO A N 1
ATOM 812 C CA . PRO A 1 114 ? -70.776 13.461 0.411 1.00 36.31 114 PRO A CA 1
ATOM 813 C C . PRO A 1 114 ? -71.378 12.691 -0.799 1.00 36.31 114 PRO A C 1
ATOM 815 O O . PRO A 1 114 ? -72.054 13.259 -1.652 1.00 36.31 114 PRO A O 1
ATOM 818 N N . ASP A 1 115 ? -71.144 11.369 -0.778 1.00 27.19 115 ASP A N 1
ATOM 819 C CA . ASP A 1 115 ? -71.926 10.226 -1.312 1.00 27.19 115 ASP A CA 1
ATOM 820 C C . ASP A 1 115 ? -71.118 9.299 -2.239 1.00 27.19 115 ASP A C 1
ATOM 822 O O . ASP A 1 115 ? -70.382 9.734 -3.123 1.00 27.19 115 ASP A O 1
ATOM 826 N N . GLY A 1 116 ? -71.216 7.983 -2.008 1.00 24.64 116 GLY A N 1
ATOM 827 C CA . GLY A 1 116 ? -70.293 6.999 -2.588 1.00 24.64 116 GLY A CA 1
ATOM 828 C C . GLY A 1 116 ? -70.931 5.705 -3.098 1.00 24.64 116 GLY A C 1
ATOM 829 O O . GLY A 1 116 ? -72.130 5.488 -2.961 1.00 24.64 116 GLY A O 1
ATOM 830 N N . CYS A 1 117 ? -70.058 4.811 -3.592 1.00 21.91 117 CYS A N 1
ATOM 831 C CA . CYS A 1 117 ? -70.339 3.445 -4.077 1.00 21.91 117 CYS A CA 1
ATOM 832 C C . CYS A 1 117 ? -71.169 3.377 -5.398 1.00 21.91 117 CYS A C 1
ATOM 834 O O . CYS A 1 117 ? -72.012 4.224 -5.645 1.00 21.91 117 CYS A O 1
ATOM 836 N N . VAL A 1 118 ? -70.996 2.431 -6.341 1.00 25.62 118 VAL A N 1
ATOM 837 C CA . VAL A 1 118 ? -70.288 1.129 -6.378 1.00 25.62 118 VAL A CA 1
ATOM 838 C C . VAL A 1 118 ? -69.697 0.865 -7.794 1.00 25.62 118 VAL A C 1
ATOM 840 O O . VAL A 1 118 ? -70.283 1.280 -8.783 1.00 25.62 118 VAL A O 1
ATOM 843 N N . SER A 1 119 ? -68.572 0.133 -7.869 1.00 24.69 119 SER A N 1
ATOM 844 C CA . SER A 1 119 ? -68.009 -0.695 -8.978 1.00 24.69 119 SER A CA 1
ATOM 845 C C . SER A 1 119 ? -68.235 -0.393 -10.482 1.00 24.69 119 SER A C 1
ATOM 847 O O . SER A 1 119 ? -69.362 -0.362 -10.965 1.00 24.69 119 SER A O 1
ATOM 849 N N . GLY A 1 120 ? -67.149 -0.517 -11.263 1.00 23.17 120 GLY A N 1
ATOM 850 C CA . GLY A 1 120 ? -67.182 -0.915 -12.686 1.00 23.17 120 GLY A CA 1
ATOM 851 C C . GLY A 1 120 ? -66.372 -0.004 -13.617 1.00 23.17 120 GLY A C 1
ATOM 852 O O . GLY A 1 120 ? -66.563 1.205 -13.611 1.00 23.17 120 GLY A O 1
ATOM 853 N N . GLY A 1 121 ? -65.452 -0.564 -14.417 1.00 20.94 121 GLY A N 1
ATOM 854 C CA . GLY A 1 121 ? -64.700 0.203 -15.433 1.00 20.94 121 GLY A CA 1
ATOM 855 C C . GLY A 1 121 ? -65.588 0.678 -16.603 1.00 20.94 121 GLY A C 1
ATOM 856 O O . GLY A 1 121 ? -66.721 0.232 -16.733 1.00 20.94 121 GLY A O 1
ATOM 857 N N . ILE A 1 122 ? -65.136 1.528 -17.535 1.00 20.61 122 ILE A N 1
ATOM 858 C CA . ILE A 1 122 ? -63.778 1.697 -18.094 1.00 20.61 122 ILE A CA 1
ATOM 859 C C . ILE A 1 122 ? -63.609 3.125 -18.687 1.00 20.61 122 ILE A C 1
ATOM 861 O O . ILE A 1 122 ? -64.457 3.525 -19.477 1.00 20.61 122 ILE A O 1
ATOM 865 N N . ARG A 1 123 ? -62.446 3.785 -18.459 1.00 21.23 123 ARG A N 1
ATOM 866 C CA . ARG A 1 123 ? -61.923 5.028 -19.126 1.00 21.23 123 ARG A CA 1
ATOM 867 C C . ARG A 1 123 ? -62.815 6.291 -19.005 1.00 21.23 123 ARG A C 1
ATOM 869 O O . ARG A 1 123 ? -63.998 6.194 -18.747 1.00 21.23 123 ARG A O 1
ATOM 876 N N . VAL A 1 124 ? -62.358 7.539 -19.176 1.00 21.38 124 VAL A N 1
ATOM 877 C CA . VAL A 1 124 ? -61.057 8.227 -19.414 1.00 21.38 124 VAL A CA 1
ATOM 878 C C . VAL A 1 124 ? -61.051 9.427 -18.413 1.00 21.38 124 VAL A C 1
ATOM 880 O O . VAL A 1 124 ? -62.118 9.781 -17.935 1.00 21.38 124 VAL A O 1
ATOM 883 N N . ARG A 1 125 ? -59.997 10.158 -18.016 1.00 22.09 125 ARG A N 1
ATOM 884 C CA . ARG A 1 125 ? -58.837 10.718 -18.732 1.00 22.09 125 ARG A CA 1
ATOM 885 C C . ARG A 1 125 ? -57.924 11.403 -17.690 1.00 22.09 125 ARG A C 1
ATOM 887 O O . ARG A 1 125 ? -58.420 12.201 -16.902 1.00 22.09 125 ARG A O 1
ATOM 894 N N . SER A 1 126 ? -56.612 11.200 -17.739 1.00 23.48 126 SER A N 1
ATOM 895 C CA . SER A 1 126 ? -55.643 12.208 -17.280 1.00 23.48 126 SER A CA 1
ATOM 896 C C . SER A 1 126 ? -54.486 12.251 -18.279 1.00 23.48 126 SER A C 1
ATOM 898 O O . SER A 1 126 ? -54.237 11.282 -19.000 1.00 23.48 126 SER A O 1
ATOM 900 N N . ASN A 1 127 ? -53.898 13.433 -18.453 1.00 26.55 127 ASN A N 1
ATOM 901 C CA . ASN A 1 127 ? -53.264 13.793 -19.719 1.00 26.55 127 ASN A CA 1
ATOM 902 C C . ASN A 1 127 ? -51.830 13.266 -19.846 1.00 26.55 127 ASN A C 1
ATOM 904 O O . ASN A 1 127 ? -50.877 13.951 -19.490 1.00 26.55 127 ASN A O 1
ATOM 908 N N . LEU A 1 128 ? -51.689 12.099 -20.473 1.00 26.28 128 LEU A N 1
ATOM 909 C CA . LEU A 1 128 ? -50.539 11.803 -21.323 1.00 26.28 128 LEU A CA 1
ATOM 910 C C . LEU A 1 128 ? -50.928 12.139 -22.768 1.00 26.28 128 LEU A C 1
ATOM 912 O O . LEU A 1 128 ? -51.746 11.442 -23.369 1.00 26.28 128 LEU A O 1
ATOM 916 N N . LEU A 1 129 ? -50.360 13.219 -23.312 1.00 25.09 129 LEU A N 1
ATOM 917 C CA . LEU A 1 129 ? -50.273 13.408 -24.763 1.00 25.09 129 LEU A CA 1
ATOM 918 C C . LEU A 1 129 ? -48.963 12.783 -25.274 1.00 25.09 129 LEU A C 1
ATOM 920 O O . LEU A 1 129 ? -48.009 12.665 -24.501 1.00 25.09 129 LEU A O 1
ATOM 924 N N . PRO A 1 130 ? -48.931 12.296 -26.526 1.00 27.67 130 PRO A N 1
ATOM 925 C CA . PRO A 1 130 ? -48.059 11.188 -26.884 1.00 27.67 130 PRO A CA 1
ATOM 926 C C . PRO A 1 130 ? -46.754 11.644 -27.533 1.00 27.67 130 PRO A C 1
ATOM 928 O O . PRO A 1 130 ? -46.648 12.748 -28.062 1.00 27.67 130 PRO A O 1
ATOM 931 N N . TRP A 1 131 ? -45.803 10.713 -27.606 1.00 24.56 131 TRP A N 1
ATOM 932 C CA . TRP A 1 131 ? -44.793 10.723 -28.660 1.00 24.56 131 TRP A CA 1
ATOM 933 C C . TRP A 1 131 ? -45.461 10.858 -30.036 1.00 24.56 131 TRP A C 1
ATOM 935 O O . TRP A 1 131 ? -46.157 9.946 -30.485 1.00 24.56 131 TRP A O 1
ATOM 945 N N . SER A 1 132 ? -45.206 11.969 -30.721 1.00 26.39 132 SER A N 1
ATOM 946 C CA . SER A 1 132 ? -45.402 12.104 -32.161 1.00 26.39 132 SER A CA 1
ATOM 947 C C . SER A 1 132 ? -44.077 11.832 -32.867 1.00 26.39 132 SER A C 1
ATOM 949 O O . SER A 1 132 ? -43.110 12.580 -32.714 1.00 26.39 132 SER A O 1
ATOM 951 N N . SER A 1 133 ? -44.031 10.756 -33.644 1.00 32.56 133 SER A N 1
ATOM 952 C CA . SER A 1 133 ? -42.893 10.399 -34.484 1.00 32.56 133 SER A CA 1
ATOM 953 C C . SER A 1 133 ? -42.890 11.223 -35.778 1.00 32.56 133 SER A C 1
ATOM 955 O O . SER A 1 133 ? -43.303 10.724 -36.823 1.00 32.56 133 SER A O 1
ATOM 957 N N . GLU A 1 134 ? -42.409 12.465 -35.723 1.00 27.34 134 GLU A N 1
ATOM 958 C CA . GLU A 1 134 ? -42.074 13.246 -36.922 1.00 27.34 134 GLU A CA 1
ATOM 959 C C . GLU A 1 134 ? -40.621 13.721 -36.859 1.00 27.34 134 GLU A C 1
ATOM 961 O O . GLU A 1 134 ? -40.197 14.437 -35.948 1.00 27.34 134 GLU A O 1
ATOM 966 N N . GLY A 1 135 ? -39.830 13.242 -37.820 1.00 36.25 135 GLY A N 1
ATOM 967 C CA . GLY A 1 135 ? -38.382 13.376 -37.809 1.00 36.25 135 GLY A CA 1
ATOM 968 C C . GLY A 1 135 ? -37.929 14.814 -38.019 1.00 36.25 135 GLY A C 1
ATOM 969 O O . GLY A 1 135 ? -38.020 15.340 -39.122 1.00 36.25 135 GLY A O 1
ATOM 970 N N . HIS A 1 136 ? -37.338 15.398 -36.981 1.00 26.31 136 HIS A N 1
ATOM 971 C CA . HIS A 1 136 ? -36.416 16.514 -37.134 1.00 26.31 136 HIS A CA 1
ATOM 972 C C . HIS A 1 136 ? -35.000 15.946 -37.104 1.00 26.31 136 HIS A C 1
ATOM 974 O O . HIS A 1 136 ? -34.517 15.485 -36.068 1.00 26.31 136 HIS A O 1
ATOM 980 N N . SER A 1 137 ? -34.345 15.933 -38.265 1.00 27.06 137 SER A N 1
ATOM 981 C CA . SER A 1 137 ? -32.933 15.586 -38.372 1.00 27.06 137 SER A CA 1
ATOM 982 C C . SER A 1 137 ? -32.115 16.607 -37.588 1.00 27.06 137 SER A C 1
ATOM 984 O O . SER A 1 137 ? -31.992 17.756 -38.009 1.00 27.06 137 SER A O 1
ATOM 986 N N . ILE A 1 138 ? -31.545 16.194 -36.455 1.00 29.44 138 ILE A N 1
ATOM 987 C CA . ILE A 1 138 ? -30.532 16.998 -35.773 1.00 29.44 138 ILE A CA 1
ATOM 988 C C . ILE A 1 138 ? -29.305 17.010 -36.683 1.00 29.44 138 ILE A C 1
ATOM 990 O O . ILE A 1 138 ? -28.660 15.977 -36.886 1.00 29.44 138 ILE A O 1
ATOM 994 N N . ASP A 1 139 ? -29.030 18.174 -37.265 1.00 27.03 139 ASP A N 1
ATOM 995 C CA . ASP A 1 139 ? -27.972 18.361 -38.248 1.00 27.03 139 ASP A CA 1
ATOM 996 C C . ASP A 1 139 ? -26.608 17.947 -37.679 1.00 27.03 139 ASP A C 1
ATOM 998 O O . ASP A 1 139 ? -26.127 18.484 -36.676 1.00 27.03 139 ASP A O 1
ATOM 1002 N N . ARG A 1 140 ? -25.951 16.989 -38.341 1.00 34.94 140 ARG A N 1
ATOM 1003 C CA . ARG A 1 140 ? -24.593 16.533 -38.001 1.00 34.94 140 ARG A CA 1
ATOM 1004 C C . ARG A 1 140 ? -23.553 17.546 -38.496 1.00 34.94 140 ARG A C 1
ATOM 1006 O O . ARG A 1 140 ? -22.754 17.235 -39.373 1.00 34.94 140 ARG A O 1
ATOM 1013 N N . ALA A 1 141 ? -23.562 18.753 -37.930 1.00 33.88 141 ALA A N 1
ATOM 1014 C CA . ALA A 1 141 ? -22.810 19.893 -38.464 1.00 33.88 141 ALA A CA 1
ATOM 1015 C C . ALA A 1 141 ? -21.920 20.647 -37.448 1.00 33.88 141 ALA A C 1
ATOM 1017 O O . ALA A 1 141 ? -21.528 21.776 -37.721 1.00 33.88 141 ALA A O 1
ATOM 1018 N N . TRP A 1 142 ? -21.546 20.039 -36.309 1.00 29.02 142 TRP A N 1
ATOM 1019 C CA . TRP A 1 142 ? -20.564 20.627 -35.366 1.00 29.02 142 TRP A CA 1
ATOM 1020 C C . TRP A 1 142 ? -19.513 19.650 -34.801 1.00 29.02 142 TRP A C 1
ATOM 1022 O O . TRP A 1 142 ? -18.889 19.917 -33.775 1.00 29.02 142 TRP A O 1
ATOM 1032 N N . LEU A 1 143 ? -19.232 18.544 -35.497 1.00 30.64 143 LEU A N 1
ATOM 1033 C CA . LEU A 1 143 ? -18.048 17.730 -35.199 1.00 30.64 143 LEU A CA 1
ATOM 1034 C C . LEU A 1 143 ? -16.804 18.353 -35.848 1.00 30.64 143 LEU A C 1
ATOM 1036 O O . LEU A 1 143 ? -16.509 18.105 -37.015 1.00 30.64 143 LEU A O 1
ATOM 1040 N N . ARG A 1 144 ? -16.049 19.144 -35.074 1.00 31.16 144 ARG A N 1
ATOM 1041 C CA . ARG A 1 144 ? -14.662 19.487 -35.426 1.00 31.16 144 ARG A CA 1
ATOM 1042 C C . ARG A 1 144 ? -13.810 18.206 -35.388 1.00 31.16 144 ARG A C 1
ATOM 1044 O O . ARG A 1 144 ? -13.748 17.583 -34.327 1.00 31.16 144 ARG A O 1
ATOM 1051 N N . PRO A 1 145 ? -13.127 17.808 -36.475 1.00 35.38 145 PRO A N 1
ATOM 1052 C CA . PRO A 1 145 ? -12.168 16.712 -36.413 1.00 35.38 145 PRO A CA 1
ATOM 1053 C C . PRO A 1 145 ? -10.889 17.191 -35.706 1.00 35.38 145 PRO A C 1
ATOM 1055 O O . PRO A 1 145 ? -10.322 18.208 -36.099 1.00 35.38 145 PRO A O 1
ATOM 1058 N N . GLY A 1 146 ? -10.427 16.460 -34.683 1.00 34.78 146 GLY A N 1
ATOM 1059 C CA . GLY A 1 146 ? -9.106 16.690 -34.074 1.00 34.78 146 GLY A CA 1
ATOM 1060 C C . GLY A 1 146 ? -9.047 16.981 -32.569 1.00 34.78 146 GLY A C 1
ATOM 1061 O O . GLY A 1 146 ? -8.050 17.541 -32.129 1.00 34.78 146 GLY A O 1
ATOM 1062 N N . CYS A 1 147 ? -10.052 16.608 -31.768 1.00 27.02 147 CYS A N 1
ATOM 1063 C CA . CYS A 1 147 ? -9.858 16.504 -30.315 1.00 27.02 147 CYS A CA 1
ATOM 1064 C C . CYS A 1 147 ? -9.426 15.067 -29.963 1.00 27.02 147 CYS A C 1
ATOM 1066 O O . CYS A 1 147 ? -10.141 14.139 -30.360 1.00 27.02 147 CYS A O 1
ATOM 1068 N N . PRO A 1 148 ? -8.301 14.843 -29.256 1.00 31.75 148 PRO A N 1
ATOM 1069 C CA . PRO A 1 148 ? -7.972 13.525 -28.728 1.00 31.75 148 PRO A CA 1
ATOM 1070 C C . PRO A 1 148 ? -9.059 13.080 -27.747 1.00 31.75 148 PRO A C 1
ATOM 1072 O O . PRO A 1 148 ? -9.424 13.830 -26.843 1.00 31.75 148 PRO A O 1
ATOM 1075 N N . ARG A 1 149 ? -9.558 11.851 -27.896 1.00 32.31 149 ARG A N 1
ATOM 1076 C CA . ARG A 1 149 ? -10.230 11.181 -26.783 1.00 32.31 149 ARG A CA 1
ATOM 1077 C C . ARG A 1 149 ? -9.147 10.761 -25.798 1.00 32.31 149 ARG A C 1
ATOM 1079 O O . ARG A 1 149 ? -8.384 9.852 -26.098 1.00 32.31 149 ARG A O 1
ATOM 1086 N N . THR A 1 150 ? -9.087 11.416 -24.646 1.00 37.75 150 THR A N 1
ATOM 1087 C CA . THR A 1 150 ? -8.574 10.773 -23.436 1.00 37.75 150 THR A CA 1
ATOM 1088 C C . THR A 1 150 ? -9.602 9.717 -23.045 1.00 37.75 150 THR A C 1
ATOM 1090 O O . THR A 1 150 ? -10.719 10.058 -22.655 1.00 37.75 150 THR A O 1
ATOM 1093 N N . GLU A 1 151 ? -9.268 8.444 -23.247 1.00 41.59 151 GLU A N 1
ATOM 1094 C CA . GLU A 1 151 ? -10.123 7.304 -22.896 1.00 41.59 151 GLU A CA 1
ATOM 1095 C C . GLU A 1 151 ? -10.049 6.995 -21.393 1.00 41.59 151 GLU A C 1
ATOM 1097 O O . GLU A 1 151 ? -9.761 5.875 -20.994 1.00 41.59 151 GLU A O 1
ATOM 1102 N N . ASP A 1 152 ? -10.375 7.988 -20.563 1.00 41.09 152 ASP A N 1
ATOM 1103 C CA . ASP A 1 152 ? -10.733 7.756 -19.165 1.00 41.09 152 ASP A CA 1
ATOM 1104 C C . ASP A 1 152 ? -12.239 7.472 -19.122 1.00 41.09 152 ASP A C 1
ATOM 1106 O O . ASP A 1 152 ? -13.074 8.378 -19.015 1.00 41.09 152 ASP A O 1
ATOM 1110 N N . ALA A 1 153 ? -12.613 6.199 -19.274 1.00 42.59 153 ALA A N 1
ATOM 1111 C CA . ALA A 1 153 ? -13.955 5.773 -18.898 1.00 42.59 153 ALA A CA 1
ATOM 1112 C C . ALA A 1 153 ? -14.125 6.018 -17.385 1.00 42.59 153 ALA A C 1
ATOM 1114 O O . ALA A 1 153 ? -13.213 5.687 -16.627 1.00 42.59 153 ALA A O 1
ATOM 1115 N N . PRO A 1 154 ? -15.247 6.597 -16.916 1.00 53.94 154 PRO A N 1
ATOM 1116 C CA . PRO A 1 154 ? -15.437 6.818 -15.489 1.00 53.94 154 PRO A CA 1
ATOM 1117 C C . PRO A 1 154 ? -15.408 5.474 -14.756 1.00 53.94 154 PRO A C 1
ATOM 1119 O O . PRO A 1 154 ? -16.164 4.565 -15.112 1.00 53.94 154 PRO A O 1
ATOM 1122 N N . VAL A 1 155 ? -14.543 5.367 -13.744 1.00 62.47 155 VAL A N 1
ATOM 1123 C CA . VAL A 1 155 ? -14.440 4.187 -12.876 1.00 62.47 155 VAL A CA 1
ATOM 1124 C C . VAL A 1 155 ? -15.825 3.888 -12.306 1.00 62.47 155 VAL A C 1
ATOM 1126 O O . VAL A 1 155 ? -16.494 4.767 -11.755 1.00 62.47 155 VAL A O 1
ATOM 1129 N N . ALA A 1 156 ? -16.293 2.656 -12.493 1.00 78.81 156 ALA A N 1
ATOM 1130 C CA . ALA A 1 156 ? -17.623 2.258 -12.062 1.00 78.81 156 ALA A CA 1
ATOM 1131 C C . ALA A 1 156 ? -17.633 2.066 -10.539 1.00 78.81 156 ALA A C 1
ATOM 1133 O O . ALA A 1 156 ? -17.203 1.027 -10.044 1.00 78.81 156 ALA A O 1
ATOM 1134 N N . ILE A 1 157 ? -18.129 3.070 -9.810 1.00 86.31 157 ILE A N 1
ATOM 1135 C CA . ILE A 1 157 ? -18.249 3.023 -8.346 1.00 86.31 157 ILE A CA 1
ATOM 1136 C C . ILE A 1 157 ? -19.108 1.801 -7.949 1.00 86.31 157 ILE A C 1
ATOM 1138 O O . ILE A 1 157 ? -20.240 1.684 -8.436 1.00 86.31 157 ILE A O 1
ATOM 1142 N N . PRO A 1 158 ? -18.605 0.884 -7.097 1.00 93.06 158 PRO A N 1
ATOM 1143 C CA . PRO A 1 158 ? -19.358 -0.279 -6.633 1.00 93.06 158 PRO A CA 1
ATOM 1144 C C . PRO A 1 158 ? -20.611 0.090 -5.826 1.00 93.06 158 PRO A C 1
ATOM 1146 O O . PRO A 1 158 ? -20.739 1.185 -5.285 1.00 93.06 158 PRO A O 1
ATOM 1149 N N . GLU A 1 159 ? -21.542 -0.857 -5.695 1.00 95.06 159 GLU A N 1
ATOM 1150 C CA . GLU A 1 159 ? -22.759 -0.656 -4.900 1.00 95.06 159 GLU A CA 1
ATOM 1151 C C . GLU A 1 159 ? -22.437 -0.544 -3.398 1.00 95.06 159 GLU A C 1
ATOM 1153 O O . GLU A 1 159 ? -22.085 -1.534 -2.751 1.00 95.06 159 GLU A O 1
ATOM 1158 N N . THR A 1 160 ? -22.621 0.652 -2.833 1.00 97.69 160 THR A N 1
ATOM 1159 C CA . THR A 1 160 ? -22.565 0.898 -1.386 1.00 97.69 160 THR A CA 1
ATOM 1160 C C . THR A 1 160 ? -23.737 0.218 -0.669 1.00 97.69 160 THR A C 1
ATOM 1162 O O . THR A 1 160 ? -24.908 0.447 -0.978 1.00 97.69 160 THR A O 1
ATOM 1165 N N . ARG A 1 161 ? -23.424 -0.606 0.333 1.00 98.25 161 ARG A N 1
ATOM 1166 C CA . ARG A 1 161 ? -24.368 -1.343 1.185 1.00 98.25 161 ARG A CA 1
ATOM 1167 C C . ARG A 1 161 ? -24.131 -1.004 2.655 1.00 98.25 161 ARG A C 1
ATOM 1169 O O . ARG A 1 161 ? -23.129 -0.391 3.002 1.00 98.25 161 ARG A O 1
ATOM 1176 N N . TYR A 1 162 ? -25.046 -1.421 3.531 1.00 98.50 162 TYR A N 1
ATOM 1177 C CA . TYR A 1 162 ? -24.960 -1.149 4.968 1.00 98.50 162 TYR A CA 1
ATOM 1178 C C . TYR A 1 162 ? -25.080 -2.428 5.792 1.00 98.50 162 TYR A C 1
ATOM 1180 O O . TYR A 1 162 ? -26.082 -3.139 5.709 1.00 98.50 162 TYR A O 1
ATOM 1188 N N . ALA A 1 163 ? -24.060 -2.702 6.600 1.00 98.25 163 ALA A N 1
ATOM 1189 C CA . ALA A 1 163 ? -24.087 -3.709 7.649 1.00 98.25 163 ALA A CA 1
ATOM 1190 C C . ALA A 1 163 ? -24.701 -3.111 8.923 1.00 98.25 163 ALA A C 1
ATOM 1192 O O . ALA A 1 163 ? -24.631 -1.899 9.147 1.00 98.25 163 ALA A O 1
ATOM 1193 N N . LYS A 1 164 ? -25.299 -3.950 9.774 1.00 97.81 164 LYS A N 1
ATOM 1194 C CA . LYS A 1 164 ? -25.806 -3.531 11.088 1.00 97.81 164 LYS A CA 1
ATOM 1195 C C . LYS A 1 164 ? -24.950 -4.113 12.201 1.00 97.81 164 LYS A C 1
ATOM 1197 O O . LYS A 1 164 ? -24.983 -5.316 12.437 1.00 97.81 164 LYS A O 1
ATOM 1202 N N . ALA A 1 165 ? -24.212 -3.239 12.881 1.00 95.75 165 ALA A N 1
ATOM 1203 C CA . ALA A 1 165 ? -23.439 -3.588 14.064 1.00 95.75 165 ALA A CA 1
ATOM 1204 C C . ALA A 1 165 ? -24.361 -4.002 15.236 1.00 95.75 165 ALA A C 1
ATOM 1206 O O . ALA A 1 165 ? -25.544 -3.636 15.241 1.00 95.75 165 ALA A O 1
ATOM 1207 N N . PRO A 1 166 ? -23.855 -4.727 16.256 1.00 91.44 166 PRO A N 1
ATOM 1208 C CA . PRO A 1 166 ? -24.667 -5.199 17.386 1.00 91.44 166 PRO A CA 1
ATOM 1209 C C . PRO A 1 166 ? -25.362 -4.091 18.197 1.00 91.44 166 PRO A C 1
ATOM 1211 O O . PRO A 1 166 ? -26.392 -4.340 18.821 1.00 91.44 166 PRO A O 1
ATOM 1214 N N . ASP A 1 167 ? -24.828 -2.867 18.173 1.00 91.62 167 ASP A N 1
ATOM 1215 C CA . ASP A 1 167 ? -25.407 -1.671 18.804 1.00 91.62 167 ASP A CA 1
ATOM 1216 C C . ASP A 1 167 ? -26.451 -0.943 17.922 1.00 91.62 167 ASP A C 1
ATOM 1218 O O . ASP A 1 167 ? -27.034 0.058 18.341 1.00 91.62 167 ASP A O 1
ATOM 1222 N N . GLY A 1 168 ? -26.711 -1.448 16.710 1.00 94.56 168 GLY A N 1
ATOM 1223 C CA . GLY A 1 168 ? -27.644 -0.888 15.729 1.00 94.56 168 GLY A CA 1
ATOM 1224 C C . GLY A 1 168 ? -27.035 0.117 14.742 1.00 94.56 168 GLY A C 1
ATOM 1225 O O . GLY A 1 168 ? -27.740 0.540 13.816 1.00 94.56 168 GLY A O 1
ATOM 1226 N N . THR A 1 169 ? -25.756 0.476 14.896 1.00 96.38 169 THR A N 1
ATOM 1227 C CA . THR A 1 169 ? -25.015 1.393 14.007 1.00 96.38 169 THR A CA 1
ATOM 1228 C C . THR A 1 169 ? -24.976 0.848 12.575 1.00 96.38 169 THR A C 1
ATOM 1230 O O . THR A 1 169 ? -24.782 -0.353 12.369 1.00 96.38 169 THR A O 1
ATOM 1233 N N . SER A 1 170 ? -25.205 1.705 11.573 1.00 98.00 170 SER A N 1
ATOM 1234 C CA . SER A 1 170 ? -25.044 1.343 10.156 1.00 98.00 170 SER A CA 1
ATOM 1235 C C . SER A 1 170 ? -23.593 1.536 9.731 1.00 98.00 170 SER A C 1
ATOM 1237 O O . SER A 1 170 ? -23.079 2.649 9.815 1.00 98.00 170 SER A O 1
ATOM 1239 N N . ILE A 1 171 ? -22.956 0.475 9.242 1.00 98.06 171 ILE A N 1
ATOM 1240 C CA . ILE A 1 171 ? -21.586 0.513 8.722 1.00 98.06 171 ILE A CA 1
ATOM 1241 C C . ILE A 1 171 ? -21.645 0.388 7.200 1.00 98.06 171 ILE A C 1
ATOM 1243 O O . ILE A 1 171 ? -22.107 -0.632 6.683 1.00 98.06 171 ILE A O 1
ATOM 1247 N N . ALA A 1 172 ? -21.237 1.439 6.493 1.00 98.38 172 ALA A N 1
ATOM 1248 C CA . ALA A 1 172 ? -21.191 1.477 5.038 1.00 98.38 172 ALA A CA 1
ATOM 1249 C C . ALA A 1 172 ? -20.055 0.589 4.521 1.00 98.38 172 ALA A C 1
ATOM 1251 O O . ALA A 1 172 ? -18.920 0.691 4.987 1.00 98.38 172 ALA A O 1
ATOM 1252 N N . TYR A 1 173 ? -20.358 -0.282 3.560 1.00 98.44 173 TYR A N 1
ATOM 1253 C CA . TYR A 1 173 ? -19.400 -1.217 2.981 1.00 98.44 173 TYR A CA 1
ATOM 1254 C C . TYR A 1 173 ? -19.670 -1.484 1.495 1.00 98.44 173 TYR A C 1
ATOM 1256 O O . TYR A 1 173 ? -20.783 -1.303 1.003 1.00 98.44 173 TYR A O 1
ATOM 1264 N N . GLN A 1 174 ? -18.645 -1.941 0.784 1.00 98.12 174 GLN A N 1
ATOM 1265 C CA . GLN A 1 174 ? -18.697 -2.379 -0.611 1.00 98.12 174 GLN A CA 1
ATOM 1266 C C . GLN A 1 174 ? -18.018 -3.747 -0.745 1.00 98.12 174 GLN A C 1
ATOM 1268 O O . GLN A 1 174 ? -17.139 -4.095 0.045 1.00 98.12 174 GLN A O 1
ATOM 1273 N N . VAL A 1 175 ? -18.417 -4.521 -1.757 1.00 97.88 175 VAL A N 1
ATOM 1274 C CA . VAL A 1 175 ? -17.786 -5.803 -2.109 1.00 97.88 175 VAL A CA 1
ATOM 1275 C C . VAL A 1 175 ? -17.392 -5.765 -3.581 1.00 97.88 175 VAL A C 1
ATOM 1277 O O . VAL A 1 175 ? -18.239 -5.491 -4.432 1.00 97.88 175 VAL A O 1
ATOM 1280 N N . ILE A 1 176 ? -16.118 -6.028 -3.870 1.00 96.56 176 ILE A N 1
ATOM 1281 C CA . ILE A 1 176 ? -15.509 -5.903 -5.196 1.00 96.56 176 ILE A CA 1
ATOM 1282 C C . ILE A 1 176 ? -14.785 -7.206 -5.549 1.00 96.56 176 ILE A C 1
ATOM 1284 O O . ILE A 1 176 ? -14.082 -7.781 -4.720 1.00 96.56 176 ILE A O 1
ATOM 1288 N N . GLY A 1 177 ? -14.950 -7.659 -6.793 1.00 93.06 177 GLY A N 1
ATOM 1289 C CA . GLY A 1 177 ? -14.380 -8.916 -7.279 1.00 93.06 177 GLY A CA 1
ATOM 1290 C C . GLY A 1 177 ? -15.099 -10.169 -6.763 1.00 93.06 177 GLY A C 1
ATOM 1291 O O . GLY A 1 177 ? -15.980 -10.122 -5.902 1.00 93.06 177 GLY A O 1
ATOM 1292 N N . ASP A 1 178 ? -14.717 -11.310 -7.324 1.00 91.94 178 ASP A N 1
ATOM 1293 C CA . ASP A 1 178 ? -15.209 -12.653 -6.998 1.00 91.94 178 ASP A CA 1
ATOM 1294 C C . ASP A 1 178 ? -14.057 -13.626 -6.668 1.00 91.94 178 ASP A C 1
ATOM 1296 O O . ASP A 1 178 ? -14.214 -14.848 -6.725 1.00 91.94 178 ASP A O 1
ATOM 1300 N N . GLY A 1 179 ? -12.893 -13.074 -6.297 1.00 89.56 179 GLY A N 1
ATOM 1301 C CA . GLY A 1 179 ? -11.680 -13.828 -5.997 1.00 89.56 179 GLY A CA 1
ATOM 1302 C C . GLY A 1 179 ? -11.843 -14.843 -4.850 1.00 89.56 179 GLY A C 1
ATOM 1303 O O . GLY A 1 179 ? -12.682 -14.678 -3.964 1.00 89.56 179 GLY A O 1
ATOM 1304 N N . PRO A 1 180 ? -11.011 -15.901 -4.814 1.00 89.38 180 PRO A N 1
ATOM 1305 C CA . PRO A 1 180 ? -11.206 -17.066 -3.942 1.00 89.38 180 PRO A CA 1
ATOM 1306 C C . PRO A 1 180 ? -10.890 -16.828 -2.453 1.00 89.38 180 PRO A C 1
ATOM 1308 O O . PRO A 1 180 ? -11.014 -17.751 -1.645 1.00 89.38 180 PRO A O 1
ATOM 1311 N N . VAL A 1 181 ? -10.440 -15.627 -2.087 1.00 92.56 181 VAL A N 1
ATOM 1312 C CA . VAL A 1 181 ? -10.075 -15.239 -0.720 1.00 92.56 181 VAL A CA 1
ATOM 1313 C C . VAL A 1 181 ? -10.836 -13.976 -0.348 1.00 92.56 181 VAL A C 1
ATOM 1315 O O . VAL A 1 181 ? -10.726 -12.979 -1.052 1.00 92.56 181 VAL A O 1
ATOM 1318 N N . ASP A 1 182 ? -11.556 -14.002 0.771 1.00 98.25 182 ASP A N 1
ATOM 1319 C CA . ASP A 1 182 ? -12.144 -12.801 1.364 1.00 98.25 182 ASP A CA 1
ATOM 1320 C C . ASP A 1 182 ? -11.051 -11.931 1.997 1.00 98.25 182 ASP A C 1
ATOM 1322 O O . ASP A 1 182 ? -10.296 -12.400 2.857 1.00 98.25 182 ASP A O 1
ATOM 1326 N N . LEU A 1 183 ? -10.971 -10.667 1.576 1.00 98.44 183 LEU A N 1
ATOM 1327 C CA . LEU A 1 183 ? -10.032 -9.669 2.091 1.00 98.44 183 LEU A CA 1
ATOM 1328 C C . LEU A 1 183 ? -10.811 -8.464 2.621 1.00 98.44 183 LEU A C 1
ATOM 1330 O O . LEU A 1 183 ? -11.307 -7.651 1.846 1.00 98.44 183 LEU A O 1
ATOM 1334 N N . VAL A 1 184 ? -10.904 -8.328 3.942 1.00 98.44 184 VAL A N 1
ATOM 1335 C CA . VAL A 1 184 ? -11.481 -7.137 4.580 1.00 98.44 184 VAL A CA 1
ATOM 1336 C C . VAL A 1 184 ? -10.401 -6.070 4.671 1.00 98.44 184 VAL A C 1
ATOM 1338 O O . VAL A 1 184 ? -9.383 -6.300 5.319 1.00 98.44 184 VAL A O 1
ATOM 1341 N N . HIS A 1 185 ? -10.607 -4.905 4.059 1.00 97.25 185 HIS A N 1
ATOM 1342 C CA . HIS A 1 185 ? -9.622 -3.824 4.039 1.00 97.25 185 HIS A CA 1
ATOM 1343 C C . HIS A 1 185 ? -10.164 -2.542 4.677 1.00 97.25 185 HIS A C 1
ATOM 1345 O O . HIS A 1 185 ? -11.106 -1.922 4.182 1.00 97.25 185 HIS A O 1
ATOM 1351 N N . ALA A 1 186 ? -9.506 -2.119 5.759 1.00 92.88 186 ALA A N 1
ATOM 1352 C CA . ALA A 1 186 ? -9.830 -0.917 6.512 1.00 92.88 186 ALA A CA 1
ATOM 1353 C C . ALA A 1 186 ? -8.765 0.177 6.322 1.00 92.88 186 ALA A C 1
ATOM 1355 O O . ALA A 1 186 ? -7.649 0.084 6.846 1.00 92.88 186 ALA A O 1
ATOM 1356 N N . SER A 1 187 ? -9.148 1.259 5.637 1.00 82.62 187 SER A N 1
ATOM 1357 C CA . SER A 1 187 ? -8.299 2.430 5.344 1.00 82.62 187 SER A CA 1
ATOM 1358 C C . SER A 1 187 ? -8.084 3.376 6.542 1.00 82.62 187 SER A C 1
ATOM 1360 O O . SER A 1 187 ? -7.478 4.439 6.407 1.00 82.62 187 SER A O 1
ATOM 1362 N N . GLY A 1 188 ? -8.579 3.025 7.732 1.00 84.25 188 GLY A N 1
ATOM 1363 C CA . GLY A 1 188 ? -8.490 3.880 8.916 1.00 84.25 188 GLY A CA 1
ATOM 1364 C C . GLY A 1 188 ? -9.431 5.085 8.851 1.00 84.25 188 GLY A C 1
ATOM 1365 O O . GLY A 1 188 ? -10.493 5.045 8.229 1.00 84.25 188 GLY A O 1
ATOM 1366 N N . ILE A 1 189 ? -9.003 6.189 9.472 1.00 84.06 189 ILE A N 1
ATOM 1367 C CA . ILE A 1 189 ? -9.717 7.477 9.430 1.00 84.06 189 ILE A CA 1
ATOM 1368 C C . ILE A 1 189 ? -9.818 8.075 8.026 1.00 84.06 189 ILE A C 1
ATOM 1370 O O . ILE A 1 189 ? -10.595 8.996 7.830 1.00 84.06 189 ILE A O 1
ATOM 1374 N N . TRP A 1 190 ? -9.037 7.581 7.066 1.00 89.19 190 TRP A N 1
ATOM 1375 C CA . TRP A 1 190 ? -9.093 7.993 5.671 1.00 89.19 190 TRP A CA 1
ATOM 1376 C C . TRP A 1 190 ? -10.006 7.041 4.901 1.00 89.19 190 TRP A C 1
ATOM 1378 O O . TRP A 1 190 ? -9.555 6.287 4.042 1.00 89.19 190 TRP A O 1
ATOM 1388 N N . SER A 1 191 ? -11.297 7.048 5.244 1.00 90.38 191 SER A N 1
ATOM 1389 C CA . SER A 1 191 ? -12.305 6.211 4.591 1.00 90.38 191 SER A CA 1
ATOM 1390 C C . SER A 1 191 ? -13.552 6.992 4.153 1.00 90.38 191 SER A C 1
ATOM 1392 O O . SER A 1 191 ? -14.148 7.748 4.916 1.00 90.38 191 SER A O 1
ATOM 1394 N N . ASN A 1 192 ? -13.889 6.863 2.870 1.00 95.81 192 ASN A N 1
ATOM 1395 C CA . ASN A 1 192 ? -15.202 7.155 2.302 1.00 95.81 192 ASN A CA 1
ATOM 1396 C C . ASN A 1 192 ? -15.354 6.253 1.063 1.00 95.81 192 ASN A C 1
ATOM 1398 O O . ASN A 1 192 ? -14.692 6.502 0.050 1.00 95.81 192 ASN A O 1
ATOM 1402 N N . VAL A 1 193 ? -16.161 5.190 1.156 1.00 95.00 193 VAL A N 1
ATOM 1403 C CA . VAL A 1 193 ? -16.211 4.104 0.149 1.00 95.00 193 VAL A CA 1
ATOM 1404 C C . VAL A 1 193 ? -16.644 4.546 -1.254 1.00 95.00 193 VAL A C 1
ATOM 1406 O O . VAL A 1 193 ? -16.387 3.831 -2.215 1.00 95.00 193 VAL A O 1
ATOM 1409 N N . GLU A 1 194 ? -17.257 5.720 -1.417 1.00 94.88 194 GLU A N 1
ATOM 1410 C CA . GLU A 1 194 ? -17.590 6.263 -2.743 1.00 94.88 194 GLU A CA 1
ATOM 1411 C C . GLU A 1 194 ? -16.480 7.167 -3.288 1.00 94.88 194 GLU A C 1
ATOM 1413 O O . GLU A 1 194 ? -16.108 7.052 -4.454 1.00 94.88 194 GLU A O 1
ATOM 1418 N N . MET A 1 195 ? -15.892 8.018 -2.442 1.00 94.94 195 MET A N 1
ATOM 1419 C CA . MET A 1 195 ? -14.841 8.953 -2.856 1.00 94.94 195 MET A CA 1
ATOM 1420 C C . MET A 1 195 ? -13.544 8.266 -3.298 1.00 94.94 195 MET A C 1
ATOM 1422 O O . MET A 1 195 ? -12.884 8.799 -4.185 1.00 94.94 195 MET A O 1
ATOM 1426 N N . MET A 1 196 ? -13.159 7.119 -2.716 1.00 93.69 196 MET A N 1
ATOM 1427 C CA . MET A 1 196 ? -11.887 6.440 -3.053 1.00 93.69 196 MET A CA 1
ATOM 1428 C C . MET A 1 196 ? -11.741 6.124 -4.552 1.00 93.69 196 MET A C 1
ATOM 1430 O O . MET A 1 196 ? -10.626 6.051 -5.055 1.00 93.69 196 MET A O 1
ATOM 1434 N N . TRP A 1 197 ? -12.854 5.968 -5.272 1.00 94.81 197 TRP A N 1
ATOM 1435 C CA . TRP A 1 197 ? -12.877 5.649 -6.702 1.00 94.81 197 TRP A CA 1
ATOM 1436 C C . TRP A 1 197 ? -12.723 6.875 -7.619 1.00 94.81 197 TRP A C 1
ATOM 1438 O O . TRP A 1 197 ? -12.568 6.715 -8.828 1.00 94.81 197 TRP A O 1
ATOM 1448 N N . GLU A 1 198 ? -12.764 8.102 -7.080 1.00 93.94 198 GLU A N 1
ATOM 1449 C CA . GLU A 1 198 ? -12.536 9.328 -7.862 1.00 93.94 198 GLU A CA 1
ATOM 1450 C C . GLU A 1 198 ? -11.047 9.596 -8.161 1.00 93.94 198 GLU A C 1
ATOM 1452 O O . GLU A 1 198 ? -10.734 10.333 -9.101 1.00 93.94 198 GLU A O 1
ATOM 1457 N N . ASP A 1 199 ? -10.134 9.040 -7.358 1.00 92.81 199 ASP A N 1
ATOM 1458 C CA . ASP A 1 199 ? -8.688 9.201 -7.518 1.00 92.81 199 ASP A CA 1
ATOM 1459 C C . ASP A 1 199 ? -8.077 7.973 -8.220 1.00 92.81 199 ASP A C 1
ATOM 1461 O O . ASP A 1 199 ? -8.154 6.873 -7.670 1.00 92.81 199 ASP A O 1
ATOM 1465 N N . PRO A 1 200 ? -7.469 8.108 -9.419 1.00 93.56 200 PRO A N 1
ATOM 1466 C CA . PRO A 1 200 ? -7.004 6.948 -10.180 1.00 93.56 200 PRO A CA 1
ATOM 1467 C C . PRO A 1 200 ? -5.948 6.077 -9.469 1.00 93.56 200 PRO A C 1
ATOM 1469 O O . PRO A 1 200 ? -6.094 4.857 -9.529 1.00 93.56 200 PRO A O 1
ATOM 1472 N N . PRO A 1 201 ? -4.928 6.623 -8.765 1.00 93.50 201 PRO A N 1
ATOM 1473 C CA . PRO A 1 201 ? -4.014 5.817 -7.948 1.00 93.50 201 PRO A CA 1
ATOM 1474 C C . PRO A 1 201 ? -4.716 4.980 -6.871 1.00 93.50 201 PRO A C 1
ATOM 1476 O O . PRO A 1 201 ? -4.404 3.797 -6.712 1.00 93.50 201 PRO A O 1
ATOM 1479 N N . TRP A 1 202 ? -5.690 5.554 -6.155 1.00 94.88 202 TRP A N 1
ATOM 1480 C CA . TRP A 1 202 ? -6.438 4.810 -5.139 1.00 94.88 202 TRP A CA 1
ATOM 1481 C C . TRP A 1 202 ? -7.379 3.771 -5.762 1.00 94.88 202 TRP A C 1
ATOM 1483 O O . TRP A 1 202 ? -7.374 2.618 -5.330 1.00 94.88 202 TRP A O 1
ATOM 1493 N N . ALA A 1 203 ? -8.109 4.125 -6.823 1.00 95.88 203 ALA A N 1
ATOM 1494 C CA . ALA A 1 203 ? -8.930 3.179 -7.575 1.00 95.88 203 ALA A CA 1
ATOM 1495 C C . ALA A 1 203 ? -8.099 1.975 -8.060 1.00 95.88 203 ALA A C 1
ATOM 1497 O O . ALA A 1 203 ? -8.449 0.836 -7.758 1.00 95.88 203 ALA A O 1
ATOM 1498 N N . HIS A 1 204 ? -6.946 2.214 -8.698 1.00 95.81 204 HIS A N 1
ATOM 1499 C CA . HIS A 1 204 ? -6.015 1.169 -9.152 1.00 95.81 204 HIS A CA 1
ATOM 1500 C C . HIS A 1 204 ? -5.531 0.272 -8.005 1.00 95.81 204 HIS A C 1
ATOM 1502 O O . HIS A 1 204 ? -5.547 -0.952 -8.134 1.00 95.81 204 HIS A O 1
ATOM 1508 N N . PHE A 1 205 ? -5.161 0.842 -6.852 1.00 96.75 205 PHE A N 1
ATOM 1509 C CA . PHE A 1 205 ? -4.774 0.064 -5.668 1.00 96.75 205 PHE A CA 1
ATOM 1510 C C . PHE A 1 205 ? -5.895 -0.890 -5.208 1.00 96.75 205 PHE A C 1
ATOM 1512 O O . PHE A 1 205 ? -5.638 -2.062 -4.924 1.00 96.75 205 PHE A O 1
ATOM 1519 N N . LEU A 1 206 ? -7.148 -0.420 -5.184 1.00 96.75 206 LEU A N 1
ATOM 1520 C CA . LEU A 1 206 ? -8.312 -1.231 -4.806 1.00 96.75 206 LEU A CA 1
ATOM 1521 C C . LEU A 1 206 ? -8.648 -2.291 -5.867 1.00 96.75 206 LEU A C 1
ATOM 1523 O O . LEU A 1 206 ? -8.876 -3.451 -5.522 1.00 96.75 206 LEU A O 1
ATOM 1527 N N . GLU A 1 207 ? -8.621 -1.934 -7.152 1.00 96.06 207 GLU A N 1
ATOM 1528 C CA . GLU A 1 207 ? -8.808 -2.873 -8.264 1.00 96.06 207 GLU A CA 1
ATOM 1529 C C . GLU A 1 207 ? -7.755 -3.984 -8.240 1.00 96.06 207 GLU A C 1
ATOM 1531 O O . GLU A 1 207 ? -8.094 -5.159 -8.386 1.00 96.06 207 GLU A O 1
ATOM 1536 N N . ARG A 1 208 ? -6.482 -3.647 -7.991 1.00 95.81 208 ARG A N 1
ATOM 1537 C CA . ARG A 1 208 ? -5.404 -4.635 -7.879 1.00 95.81 208 ARG A CA 1
ATOM 1538 C C . ARG A 1 208 ? -5.604 -5.601 -6.714 1.00 95.81 208 ARG A C 1
ATOM 1540 O O . ARG A 1 208 ? -5.396 -6.796 -6.910 1.00 95.81 208 ARG A O 1
ATOM 1547 N N . LEU A 1 209 ? -6.042 -5.132 -5.543 1.00 96.75 209 LEU A N 1
ATOM 1548 C CA . LEU A 1 209 ? -6.414 -6.026 -4.436 1.00 96.75 209 LEU A CA 1
ATOM 1549 C C . LEU A 1 209 ? -7.590 -6.943 -4.828 1.00 96.75 209 LEU A C 1
ATOM 1551 O O . LEU A 1 209 ? -7.572 -8.141 -4.532 1.00 96.75 209 LEU A O 1
ATOM 1555 N N . ALA A 1 210 ? -8.584 -6.415 -5.546 1.00 96.31 210 ALA A N 1
ATOM 1556 C CA . ALA A 1 210 ? -9.738 -7.179 -6.023 1.00 96.31 210 ALA A CA 1
ATOM 1557 C C . ALA A 1 210 ? -9.427 -8.159 -7.180 1.00 96.31 210 ALA A C 1
ATOM 1559 O O . ALA A 1 210 ? -10.223 -9.061 -7.437 1.00 96.31 210 ALA A O 1
ATOM 1560 N N . LYS A 1 211 ? -8.272 -8.055 -7.862 1.00 94.69 211 LYS A N 1
ATOM 1561 C CA . LYS A 1 211 ? -7.861 -9.031 -8.898 1.00 94.69 211 LYS A CA 1
ATOM 1562 C C . LYS A 1 211 ? -7.601 -10.435 -8.333 1.00 94.69 211 LYS A C 1
ATOM 1564 O O . LYS A 1 211 ? -7.813 -11.415 -9.044 1.00 94.69 211 LYS A O 1
ATOM 1569 N N . PHE A 1 212 ? -7.144 -10.552 -7.082 1.00 93.62 212 PHE A N 1
ATOM 1570 C CA . PHE A 1 212 ? -6.827 -11.842 -6.441 1.00 93.62 212 PHE A CA 1
ATOM 1571 C C . PHE A 1 212 ? -7.701 -12.175 -5.219 1.00 93.62 212 PHE A C 1
ATOM 1573 O O . PHE A 1 212 ? -7.598 -13.276 -4.671 1.00 93.62 212 PHE A O 1
ATOM 1580 N N . SER A 1 213 ? -8.573 -11.258 -4.792 1.00 96.88 213 SER A N 1
ATOM 1581 C CA . SER A 1 213 ? -9.440 -11.415 -3.620 1.00 96.88 213 SER A CA 1
ATOM 1582 C C . SER A 1 213 ? -10.869 -10.943 -3.899 1.00 96.88 213 SER A C 1
ATOM 1584 O O . SER A 1 213 ? -11.105 -10.144 -4.799 1.00 96.88 213 SER A O 1
ATOM 1586 N N . ARG A 1 214 ? -11.834 -11.422 -3.112 1.00 97.88 214 ARG A N 1
ATOM 1587 C CA . ARG A 1 214 ? -13.115 -10.740 -2.938 1.00 97.88 214 ARG A CA 1
ATOM 1588 C C . ARG A 1 214 ? -12.895 -9.667 -1.875 1.00 97.88 214 ARG A C 1
ATOM 1590 O O . ARG A 1 214 ? -12.838 -9.955 -0.678 1.00 97.88 214 ARG A O 1
ATOM 1597 N N . LEU A 1 215 ? -12.680 -8.444 -2.340 1.00 98.25 215 LEU A N 1
ATOM 1598 C CA . LEU A 1 215 ? -12.319 -7.294 -1.523 1.00 98.25 215 LEU A CA 1
ATOM 1599 C C . LEU A 1 215 ? -13.567 -6.729 -0.841 1.00 98.25 215 LEU A C 1
ATOM 1601 O O . LEU A 1 215 ? -14.554 -6.410 -1.501 1.00 98.25 215 LEU A O 1
ATOM 1605 N N . ILE A 1 216 ? -13.514 -6.590 0.480 1.00 98.38 216 ILE A N 1
ATOM 1606 C CA . ILE A 1 216 ? -14.588 -6.059 1.320 1.00 98.38 216 ILE A CA 1
ATOM 1607 C C . ILE A 1 216 ? -14.072 -4.763 1.954 1.00 98.38 216 ILE A C 1
ATOM 1609 O O . ILE A 1 216 ? -13.263 -4.787 2.883 1.00 98.38 216 ILE A O 1
ATOM 1613 N N . LEU A 1 217 ? -14.522 -3.628 1.423 1.00 96.56 217 LEU A N 1
ATOM 1614 C CA . LEU A 1 217 ? -14.176 -2.289 1.911 1.00 96.56 217 LEU A CA 1
ATOM 1615 C C . LEU A 1 217 ? -15.264 -1.787 2.842 1.00 96.56 217 LEU A C 1
ATOM 1617 O O . LEU A 1 217 ? -16.438 -2.014 2.566 1.00 96.56 217 LEU A O 1
ATOM 1621 N N . PHE A 1 218 ? -14.902 -1.062 3.897 1.00 97.50 218 PHE A N 1
ATOM 1622 C CA . PHE A 1 218 ? -15.878 -0.381 4.743 1.00 97.50 218 PHE A CA 1
ATOM 1623 C C . PHE A 1 218 ? -15.341 0.934 5.304 1.00 97.50 218 PHE A C 1
ATOM 1625 O O . PHE A 1 218 ? -14.137 1.086 5.531 1.00 97.50 218 PHE A O 1
ATOM 1632 N N . ASP A 1 219 ? -16.258 1.864 5.554 1.00 96.31 219 ASP A N 1
ATOM 1633 C CA . ASP A 1 219 ? -15.968 3.081 6.302 1.00 96.31 219 ASP A CA 1
ATOM 1634 C C . ASP A 1 219 ? -16.077 2.785 7.799 1.00 96.31 219 ASP A C 1
ATOM 1636 O O . ASP A 1 219 ? -17.068 2.214 8.262 1.00 96.31 219 ASP A O 1
ATOM 1640 N N . MET A 1 220 ? -15.070 3.171 8.583 1.00 92.38 220 MET A N 1
ATOM 1641 C CA . MET A 1 220 ? -15.111 2.973 10.037 1.00 92.38 220 MET A CA 1
ATOM 1642 C C . MET A 1 220 ? -16.271 3.758 10.669 1.00 92.38 220 MET A C 1
ATOM 1644 O O . MET A 1 220 ? -16.642 4.823 10.179 1.00 92.38 220 MET A O 1
ATOM 1648 N N . ARG A 1 221 ? -16.828 3.282 11.793 1.00 92.19 221 ARG A N 1
ATOM 1649 C CA . ARG A 1 221 ? -17.886 4.013 12.513 1.00 92.19 221 ARG A CA 1
ATOM 1650 C C . ARG A 1 221 ? -17.519 5.484 12.761 1.00 92.19 221 ARG A C 1
ATOM 1652 O O . ARG A 1 221 ? -16.444 5.806 13.266 1.00 92.19 221 ARG A O 1
ATOM 1659 N N . GLY A 1 222 ? -18.440 6.377 12.408 1.00 91.12 222 GLY A N 1
ATOM 1660 C CA . GLY A 1 222 ? -18.286 7.831 12.497 1.00 91.12 222 GLY A CA 1
ATOM 1661 C C . GLY A 1 222 ? -17.378 8.484 11.454 1.00 91.12 222 GLY A C 1
ATOM 1662 O O . GLY A 1 222 ? -17.046 9.662 11.624 1.00 91.12 222 GLY A O 1
ATOM 1663 N N . VAL A 1 223 ? -17.009 7.740 10.410 1.00 92.75 223 VAL A N 1
ATOM 1664 C CA . VAL A 1 223 ? -16.183 8.153 9.273 1.00 92.75 223 VAL A CA 1
ATOM 1665 C C . VAL A 1 223 ? -16.932 7.824 7.970 1.00 92.75 223 VAL A C 1
ATOM 1667 O O . VAL A 1 223 ? -17.711 6.873 7.920 1.00 92.75 223 VAL A O 1
ATOM 1670 N N . GLY A 1 224 ? -16.723 8.621 6.922 1.00 95.12 224 GLY A N 1
ATOM 1671 C CA . GLY A 1 224 ? -17.272 8.389 5.586 1.00 95.12 224 GLY A CA 1
ATOM 1672 C C . GLY A 1 224 ? -18.800 8.347 5.567 1.00 95.12 224 GLY A C 1
ATOM 1673 O O . GLY A 1 224 ? -19.464 9.282 6.018 1.00 95.12 224 GLY A O 1
ATOM 1674 N N . LEU A 1 225 ? -19.356 7.262 5.028 1.00 96.69 225 LEU A N 1
ATOM 1675 C CA . LEU A 1 225 ? -20.798 7.013 4.952 1.00 96.69 225 LEU A CA 1
ATOM 1676 C C . LEU A 1 225 ? -21.348 6.204 6.145 1.00 96.69 225 LEU A C 1
ATOM 1678 O O . LEU A 1 225 ? -22.548 5.936 6.195 1.00 96.69 225 LEU A O 1
ATOM 1682 N N . SER A 1 226 ? -20.513 5.826 7.119 1.00 96.44 226 SER A N 1
ATOM 1683 C CA . SER A 1 226 ? -20.934 5.083 8.316 1.00 96.44 226 SER A CA 1
ATOM 1684 C C . SER A 1 226 ? -21.508 5.986 9.413 1.00 96.44 226 SER A C 1
ATOM 1686 O O . SER A 1 226 ? -21.017 7.085 9.685 1.00 96.44 226 SER A O 1
ATOM 1688 N N . ASP A 1 227 ? -22.516 5.483 10.130 1.00 95.38 227 ASP A N 1
ATOM 1689 C CA . ASP A 1 227 ? -23.077 6.152 11.308 1.00 95.38 227 ASP A CA 1
ATOM 1690 C C . ASP A 1 227 ? -22.007 6.336 12.404 1.00 95.38 227 ASP A C 1
ATOM 1692 O O . ASP A 1 227 ? -21.139 5.484 12.602 1.00 95.38 227 ASP A O 1
ATOM 1696 N N . ARG A 1 228 ? -22.109 7.412 13.204 1.00 87.62 228 ARG A N 1
ATOM 1697 C CA . ARG A 1 228 ? -21.265 7.598 14.410 1.00 87.62 228 ARG A CA 1
ATOM 1698 C C . ARG A 1 228 ? -21.562 6.589 15.523 1.00 87.62 228 ARG A C 1
ATOM 1700 O O . ARG A 1 228 ? -20.707 6.349 16.369 1.00 87.62 228 ARG A O 1
ATOM 1707 N N . GLY A 1 229 ? -22.770 6.030 15.533 1.00 85.81 229 GLY A N 1
ATOM 1708 C CA . GLY A 1 229 ? -23.292 5.245 16.648 1.00 85.81 229 GLY A CA 1
ATOM 1709 C C . GLY A 1 229 ? -23.706 6.105 17.857 1.00 85.81 229 GLY A C 1
ATOM 1710 O O . GLY A 1 229 ? -23.637 7.336 17.812 1.00 85.81 229 GLY A O 1
ATOM 1711 N N . PRO A 1 230 ? -24.189 5.472 18.942 1.00 78.94 230 PRO A N 1
ATOM 1712 C CA . PRO A 1 230 ? -24.759 6.160 20.106 1.00 78.94 230 PRO A CA 1
ATOM 1713 C C . PRO A 1 230 ? -23.729 6.633 21.153 1.00 78.94 230 PRO A C 1
ATOM 1715 O O . PRO A 1 230 ? -24.119 7.224 22.159 1.00 78.94 230 PRO A O 1
ATOM 1718 N N . GLY A 1 231 ? -22.437 6.363 20.960 1.00 79.38 231 GLY A N 1
ATOM 1719 C CA . GLY A 1 231 ? -21.371 6.706 21.905 1.00 79.38 231 GLY A CA 1
ATOM 1720 C C . GLY A 1 231 ? -19.989 6.721 21.243 1.00 79.38 231 GLY A C 1
ATOM 1721 O O . GLY A 1 231 ? -19.898 6.468 20.041 1.00 79.38 231 GLY A O 1
ATOM 1722 N N . PRO A 1 232 ? -18.915 7.015 22.001 1.00 80.00 232 PRO A N 1
ATOM 1723 C CA . PRO A 1 232 ? -17.566 7.114 21.451 1.00 80.00 232 PRO A CA 1
ATOM 1724 C C . PRO A 1 232 ? -17.133 5.818 20.742 1.00 80.00 232 PRO A C 1
ATOM 1726 O O . PRO A 1 232 ? -17.406 4.729 21.258 1.00 80.00 232 PRO A O 1
ATOM 1729 N N . PRO A 1 233 ? -16.431 5.901 19.596 1.00 83.50 233 PRO A N 1
ATOM 1730 C CA . PRO A 1 233 ? -16.005 4.737 18.821 1.00 83.50 233 PRO A CA 1
ATOM 1731 C C . PRO A 1 233 ? -14.816 4.020 19.485 1.00 83.50 233 PRO A C 1
ATOM 1733 O O . PRO A 1 233 ? -13.687 4.084 19.002 1.00 83.50 233 PRO A O 1
ATOM 1736 N N . VAL A 1 234 ? -15.060 3.341 20.610 1.00 84.94 234 VAL A N 1
ATOM 1737 C CA . VAL A 1 234 ? -14.058 2.516 21.309 1.00 84.94 234 VAL A CA 1
ATOM 1738 C C . VAL A 1 234 ? -13.645 1.298 20.477 1.00 84.94 234 VAL A C 1
ATOM 1740 O O . VAL A 1 234 ? -14.342 0.892 19.544 1.00 84.94 234 VAL A O 1
ATOM 1743 N N . LEU A 1 235 ? -12.491 0.712 20.795 1.00 86.56 235 LEU A N 1
ATOM 1744 C CA . LEU A 1 235 ? -11.845 -0.284 19.940 1.00 86.56 235 LEU A CA 1
ATOM 1745 C C . LEU A 1 235 ? -12.644 -1.593 19.821 1.00 86.56 235 LEU A C 1
ATOM 1747 O O . LEU A 1 235 ? -12.663 -2.214 18.762 1.00 86.56 235 LEU A O 1
ATOM 1751 N N . GLU A 1 236 ? -13.342 -1.987 20.883 1.00 85.06 236 GLU A N 1
ATOM 1752 C CA . GLU A 1 236 ? -14.230 -3.150 20.921 1.00 85.06 236 GLU A CA 1
ATOM 1753 C C . GLU A 1 236 ? -15.409 -2.988 19.959 1.00 85.06 236 GLU A C 1
ATOM 1755 O O . GLU A 1 236 ? -15.772 -3.932 19.265 1.00 85.06 236 GLU A O 1
ATOM 1760 N N . LEU A 1 237 ? -15.961 -1.776 19.872 1.00 90.25 237 LEU A N 1
ATOM 1761 C CA . LEU A 1 237 ? -17.044 -1.452 18.948 1.00 90.25 237 LEU A CA 1
ATOM 1762 C C . LEU A 1 237 ? -16.554 -1.431 17.490 1.00 90.25 237 LEU A C 1
ATOM 1764 O O . LEU A 1 237 ? -17.241 -1.944 16.613 1.00 90.25 237 LEU A O 1
ATOM 1768 N N . GLN A 1 238 ? -15.342 -0.922 17.236 1.00 90.38 238 GLN A N 1
ATOM 1769 C CA . GLN A 1 238 ? -14.707 -1.000 15.910 1.00 90.38 238 GLN A CA 1
ATOM 1770 C C . GLN A 1 238 ? -14.433 -2.456 15.488 1.00 90.38 238 GLN A C 1
ATOM 1772 O O . GLN A 1 238 ? -14.612 -2.816 14.329 1.00 90.38 238 GLN A O 1
ATOM 1777 N N . ARG A 1 239 ? -14.020 -3.323 16.424 1.00 91.12 239 ARG A N 1
ATOM 1778 C CA . ARG A 1 239 ? -13.885 -4.771 16.183 1.00 91.12 239 ARG A CA 1
ATOM 1779 C C . ARG A 1 239 ? -15.232 -5.398 15.812 1.00 91.12 239 ARG A C 1
ATOM 1781 O O . ARG A 1 239 ? -15.285 -6.214 14.894 1.00 91.12 239 ARG A O 1
ATOM 1788 N N . ASP A 1 240 ? -16.302 -5.036 16.514 1.00 92.94 240 ASP A N 1
ATOM 1789 C CA . ASP A 1 240 ? -17.635 -5.593 16.265 1.00 92.94 240 ASP A CA 1
ATOM 1790 C C . ASP A 1 240 ? -18.198 -5.162 14.896 1.00 92.94 240 ASP A C 1
ATOM 1792 O O . ASP A 1 240 ? -18.924 -5.935 14.267 1.00 92.94 240 ASP A O 1
ATOM 1796 N N . ASP A 1 241 ? -17.793 -3.994 14.378 1.00 95.88 241 ASP A N 1
ATOM 1797 C CA . ASP A 1 241 ? -18.098 -3.564 13.003 1.00 95.88 241 ASP A CA 1
ATOM 1798 C C . ASP A 1 241 ? -17.506 -4.510 11.954 1.00 95.88 241 ASP A C 1
ATOM 1800 O O . ASP A 1 241 ? -18.202 -4.879 11.009 1.00 95.88 241 ASP A O 1
ATOM 1804 N N . VAL A 1 242 ? -16.249 -4.942 12.128 1.00 96.94 242 VAL A N 1
ATOM 1805 C CA . VAL A 1 242 ? -15.586 -5.895 11.217 1.00 96.94 242 VAL A CA 1
ATOM 1806 C C . VAL A 1 242 ? -16.392 -7.191 11.136 1.00 96.94 242 VAL A C 1
ATOM 1808 O O . VAL A 1 242 ? -16.676 -7.672 10.039 1.00 96.94 242 VAL A O 1
ATOM 1811 N N . GLY A 1 243 ? -16.833 -7.717 12.284 1.00 96.06 243 GLY A N 1
ATOM 1812 C CA . GLY A 1 243 ? -17.697 -8.898 12.341 1.00 96.06 243 GLY A CA 1
ATOM 1813 C C . GLY A 1 243 ? -19.031 -8.684 11.620 1.00 96.06 243 GLY A C 1
ATOM 1814 O O . GLY A 1 243 ? -19.419 -9.498 10.785 1.00 96.06 243 GLY A O 1
ATOM 1815 N N . ALA A 1 244 ? -19.702 -7.556 11.871 1.00 98.00 244 ALA A N 1
ATOM 1816 C CA . ALA A 1 244 ? -20.980 -7.230 11.241 1.00 98.00 244 ALA A CA 1
ATOM 1817 C C . ALA A 1 244 ? -20.879 -7.043 9.714 1.00 98.00 244 ALA A C 1
ATOM 1819 O O . ALA A 1 244 ? -21.776 -7.471 8.979 1.00 98.00 244 ALA A O 1
ATOM 1820 N N . VAL A 1 245 ? -19.794 -6.433 9.226 1.00 98.50 245 VAL A N 1
ATOM 1821 C CA . VAL A 1 245 ? -19.496 -6.286 7.793 1.00 98.50 245 VAL A CA 1
ATOM 1822 C C . VAL A 1 245 ? -19.212 -7.648 7.160 1.00 98.50 245 VAL A C 1
ATOM 1824 O O . VAL A 1 245 ? -19.815 -7.966 6.135 1.00 98.50 245 VAL A O 1
ATOM 1827 N N . MET A 1 246 ? -18.379 -8.488 7.785 1.00 98.44 246 MET A N 1
ATOM 1828 C CA . MET A 1 246 ? -18.104 -9.850 7.309 1.00 98.44 246 MET A CA 1
ATOM 1829 C C . MET A 1 246 ? -19.376 -10.699 7.222 1.00 98.44 246 MET A C 1
ATOM 1831 O O . MET A 1 246 ? -19.621 -11.334 6.196 1.00 98.44 246 MET A O 1
ATOM 1835 N N . ASP A 1 247 ? -20.217 -10.674 8.257 1.00 98.38 247 ASP A N 1
ATOM 1836 C CA . ASP A 1 247 ? -21.477 -11.423 8.286 1.00 98.38 247 ASP A CA 1
ATOM 1837 C C . ASP A 1 247 ? -22.459 -10.918 7.213 1.00 98.38 247 ASP A C 1
ATOM 1839 O O . ASP A 1 247 ? -23.091 -11.721 6.525 1.00 98.38 247 ASP A O 1
ATOM 1843 N N . SER A 1 248 ? -22.531 -9.598 7.001 1.00 98.44 248 SER A N 1
ATOM 1844 C CA . SER A 1 248 ? -2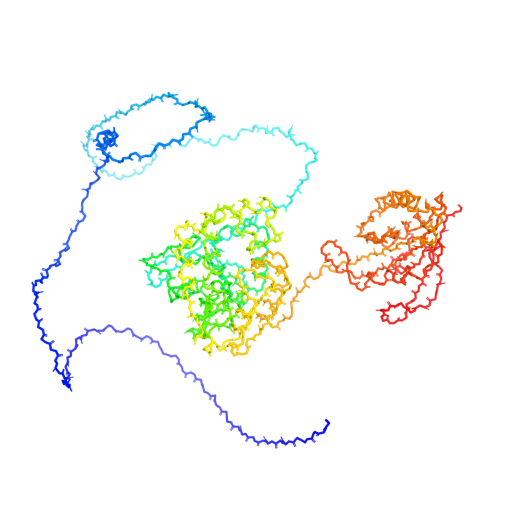3.377 -8.982 5.964 1.00 98.44 248 SER A CA 1
ATOM 1845 C C . SER A 1 248 ? -22.878 -9.258 4.538 1.00 98.44 248 SER A C 1
ATOM 1847 O O . SER A 1 248 ? -23.688 -9.390 3.621 1.00 98.44 248 SER A O 1
ATOM 1849 N N . ALA A 1 249 ? -21.561 -9.389 4.346 1.00 97.81 249 ALA A N 1
ATOM 1850 C CA . ALA A 1 249 ? -20.935 -9.792 3.086 1.00 97.81 249 ALA A CA 1
ATOM 1851 C C . ALA A 1 249 ? -20.972 -11.319 2.843 1.00 97.81 249 ALA A C 1
ATOM 1853 O O . ALA A 1 249 ? -20.681 -11.781 1.735 1.00 97.81 249 ALA A O 1
ATOM 1854 N N . GLY A 1 250 ? -21.328 -12.117 3.858 1.00 97.50 250 GLY A N 1
ATOM 1855 C CA . GLY A 1 250 ? -21.297 -13.579 3.799 1.00 97.50 250 GLY A CA 1
ATOM 1856 C C . GLY A 1 250 ? -19.881 -14.172 3.816 1.00 97.50 250 GLY A C 1
ATOM 1857 O O . GLY A 1 250 ? -19.662 -15.238 3.239 1.00 97.50 250 GLY A O 1
ATOM 1858 N N . ALA A 1 251 ? -18.920 -13.485 4.439 1.00 97.62 251 ALA A N 1
ATOM 1859 C CA . ALA A 1 251 ? -17.542 -13.938 4.624 1.00 97.62 251 ALA A CA 1
ATOM 1860 C C . ALA A 1 251 ? -17.405 -14.700 5.955 1.00 97.62 251 ALA A C 1
ATOM 1862 O O . ALA A 1 251 ? -17.354 -14.107 7.035 1.00 97.62 251 ALA A O 1
ATOM 1863 N N . ALA A 1 252 ? -17.371 -16.035 5.894 1.00 94.56 252 ALA A N 1
ATOM 1864 C CA . ALA A 1 252 ? -17.271 -16.885 7.087 1.00 94.56 252 ALA A CA 1
ATOM 1865 C C . ALA A 1 252 ? -15.920 -16.732 7.809 1.00 94.56 252 ALA A C 1
ATOM 1867 O O . ALA A 1 252 ? -15.860 -16.809 9.030 1.00 94.56 252 ALA A O 1
ATOM 1868 N N . ASP A 1 253 ? -14.857 -16.452 7.068 1.00 93.94 253 ASP A N 1
ATOM 1869 C CA . ASP A 1 253 ? -13.537 -16.062 7.548 1.00 93.94 253 ASP A CA 1
ATOM 1870 C C . ASP A 1 253 ? -12.919 -15.098 6.518 1.00 93.94 253 ASP A C 1
ATOM 1872 O O . ASP A 1 253 ? -13.369 -15.033 5.374 1.00 93.94 253 ASP A O 1
ATOM 1876 N N . ALA A 1 254 ? -11.920 -14.309 6.908 1.00 97.94 254 ALA A N 1
ATOM 1877 C CA . ALA A 1 254 ? -11.257 -13.380 5.994 1.00 97.94 254 ALA A CA 1
ATOM 1878 C C . ALA A 1 254 ? -9.791 -13.160 6.364 1.00 97.94 254 ALA A C 1
ATOM 1880 O O . ALA A 1 254 ? -9.358 -13.421 7.488 1.00 97.94 254 ALA A O 1
ATOM 1881 N N . ILE A 1 255 ? -9.022 -12.647 5.410 1.00 98.31 255 ILE A N 1
ATOM 1882 C CA . ILE A 1 255 ? -7.780 -11.940 5.708 1.00 98.31 255 ILE A CA 1
ATOM 1883 C C . ILE A 1 255 ? -8.159 -10.506 6.069 1.00 98.31 255 ILE A C 1
ATOM 1885 O O . ILE A 1 255 ? -8.956 -9.884 5.367 1.00 98.31 255 ILE A O 1
ATOM 1889 N N . VAL A 1 256 ? -7.614 -9.987 7.167 1.00 98.31 256 VAL A N 1
ATOM 1890 C CA . VAL A 1 256 ? -7.922 -8.630 7.637 1.00 98.31 256 VAL A CA 1
ATOM 1891 C C . VAL A 1 256 ? -6.726 -7.726 7.363 1.00 98.31 256 VAL A C 1
ATOM 1893 O O . VAL A 1 256 ? -5.639 -7.945 7.894 1.00 98.31 256 VAL A O 1
ATOM 1896 N N . PHE A 1 257 ? -6.928 -6.707 6.532 1.00 98.19 257 PHE A N 1
ATOM 1897 C CA . PHE A 1 257 ? -5.968 -5.648 6.248 1.00 98.19 257 PHE A CA 1
ATOM 1898 C C . PHE A 1 257 ? -6.315 -4.406 7.077 1.00 98.19 257 PHE A C 1
ATOM 1900 O O . PHE A 1 257 ? -7.394 -3.827 6.928 1.00 98.19 257 PHE A O 1
ATOM 1907 N N . GLY A 1 258 ? -5.388 -3.969 7.931 1.00 96.69 258 GLY A N 1
ATOM 1908 C CA . GLY A 1 258 ? -5.513 -2.751 8.733 1.00 96.69 258 GLY A CA 1
ATOM 1909 C C . GLY A 1 258 ? -4.365 -1.777 8.478 1.00 96.69 258 GLY A C 1
ATOM 1910 O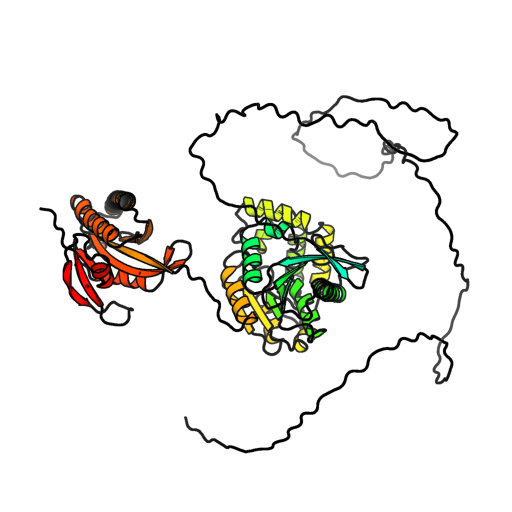 O . GLY A 1 258 ? -3.219 -2.061 8.826 1.00 96.69 258 GLY A O 1
ATOM 1911 N N . GLY A 1 259 ? -4.676 -0.608 7.912 1.00 92.38 259 GLY A N 1
ATOM 1912 C CA . GLY A 1 259 ? -3.717 0.485 7.742 1.00 92.38 259 GLY A CA 1
ATOM 1913 C C . GLY A 1 259 ? -3.661 1.416 8.957 1.00 92.38 259 GLY A C 1
ATOM 1914 O O . GLY A 1 259 ? -4.696 1.856 9.459 1.00 92.38 259 GLY A O 1
ATOM 1915 N N . ALA A 1 260 ? -2.457 1.752 9.418 1.00 87.25 260 ALA A N 1
ATOM 1916 C CA . ALA A 1 260 ? -2.174 2.779 10.418 1.00 87.25 260 ALA A CA 1
ATOM 1917 C C . ALA A 1 260 ? -3.036 2.680 11.689 1.00 87.25 260 ALA A C 1
ATOM 1919 O O . ALA A 1 260 ? -2.779 1.854 12.564 1.00 87.25 260 ALA A O 1
ATOM 1920 N N . ARG A 1 261 ? -4.080 3.511 11.804 1.00 83.44 261 ARG A N 1
ATOM 1921 C CA . ARG A 1 261 ? -5.007 3.493 12.945 1.00 83.44 261 ARG A CA 1
ATOM 1922 C C . ARG A 1 261 ? -5.994 2.327 12.921 1.00 83.44 261 ARG A C 1
ATOM 1924 O O . ARG A 1 261 ? -6.349 1.848 13.990 1.00 83.44 261 ARG A O 1
ATOM 1931 N N . ALA A 1 262 ? -6.377 1.820 11.748 1.00 91.25 262 ALA A N 1
ATOM 1932 C CA . ALA A 1 262 ? -7.177 0.598 11.643 1.00 91.25 262 ALA A CA 1
ATOM 1933 C C . ALA A 1 262 ? -6.390 -0.657 12.055 1.00 91.25 262 ALA A C 1
ATOM 1935 O O . ALA A 1 262 ? -6.998 -1.672 12.394 1.00 91.25 262 ALA A O 1
ATOM 1936 N N . ALA A 1 263 ? -5.053 -0.600 12.095 1.00 94.31 263 ALA A N 1
ATOM 1937 C CA . ALA A 1 263 ? -4.240 -1.719 12.558 1.00 94.31 263 ALA A CA 1
ATOM 1938 C C . ALA A 1 263 ? -4.588 -2.142 13.996 1.00 94.31 263 ALA A C 1
ATOM 1940 O O . ALA A 1 263 ? -4.620 -3.336 14.269 1.00 94.31 263 ALA A O 1
ATOM 1941 N N . THR A 1 264 ? -4.907 -1.215 14.913 1.00 93.12 264 THR A N 1
ATOM 1942 C CA . THR A 1 264 ? -5.273 -1.581 16.300 1.00 93.12 264 THR A CA 1
ATOM 1943 C C . THR A 1 264 ? -6.566 -2.385 16.363 1.00 93.12 264 THR A C 1
ATOM 1945 O O . THR A 1 264 ? -6.667 -3.331 17.139 1.00 93.12 264 THR A O 1
ATOM 1948 N N . MET A 1 265 ? -7.538 -2.044 15.514 1.00 93.12 265 MET A N 1
ATOM 1949 C CA . MET A 1 265 ? -8.803 -2.769 15.384 1.00 93.12 265 MET A CA 1
ATOM 1950 C C . MET A 1 265 ? -8.569 -4.144 14.748 1.00 93.12 265 MET A C 1
ATOM 1952 O O . MET A 1 265 ? -9.057 -5.143 15.270 1.00 93.12 265 MET A O 1
ATOM 1956 N N . ALA A 1 266 ? -7.778 -4.215 13.674 1.00 96.81 266 ALA A N 1
ATOM 1957 C CA . ALA A 1 266 ? -7.434 -5.470 13.007 1.00 96.81 266 ALA A CA 1
ATOM 1958 C C . ALA A 1 266 ? -6.659 -6.431 13.935 1.00 96.81 266 ALA A C 1
ATOM 1960 O O . ALA A 1 266 ? -6.964 -7.621 13.985 1.00 96.81 266 ALA A O 1
ATOM 1961 N N . MET A 1 267 ? -5.718 -5.909 14.730 1.00 96.62 267 MET A N 1
ATOM 1962 C CA . MET A 1 267 ? -4.985 -6.660 15.757 1.00 96.62 267 MET A CA 1
ATOM 1963 C C . MET A 1 267 ? -5.917 -7.185 16.861 1.00 96.62 267 MET A C 1
ATOM 1965 O O . MET A 1 267 ? -5.834 -8.362 17.215 1.00 96.62 267 MET A O 1
ATOM 1969 N N . LEU A 1 268 ? -6.850 -6.362 17.362 1.00 94.25 268 LEU A N 1
ATOM 1970 C CA . LEU A 1 268 ? -7.847 -6.814 18.339 1.00 94.25 268 LEU A CA 1
ATOM 1971 C C . LEU A 1 268 ? -8.790 -7.874 17.749 1.00 94.25 268 LEU A C 1
ATOM 1973 O O . LEU A 1 268 ? -9.095 -8.856 18.426 1.00 94.25 268 LEU A O 1
ATOM 1977 N N . PHE A 1 269 ? -9.233 -7.708 16.500 1.00 95.69 269 PHE A N 1
ATOM 1978 C CA . PHE A 1 269 ? -10.078 -8.684 15.811 1.00 95.69 269 PHE A CA 1
ATOM 1979 C C . PHE A 1 269 ? -9.366 -10.032 15.662 1.00 95.69 269 PHE A C 1
ATOM 1981 O O . PHE A 1 269 ? -9.896 -11.041 16.116 1.00 95.69 269 PHE A O 1
ATOM 1988 N N . ALA A 1 270 ? -8.128 -10.043 15.159 1.00 92.88 270 ALA A N 1
ATOM 1989 C CA . ALA A 1 270 ? -7.333 -11.261 15.000 1.00 92.88 270 ALA A CA 1
ATOM 1990 C C . ALA A 1 270 ? -7.073 -12.004 16.325 1.00 92.88 270 ALA A C 1
ATOM 1992 O O . ALA A 1 270 ? -7.100 -13.233 16.357 1.00 92.88 270 ALA A O 1
ATOM 1993 N N . ALA A 1 271 ? -6.845 -11.274 17.422 1.00 88.44 271 ALA A N 1
ATOM 1994 C CA . ALA A 1 271 ? -6.623 -11.861 18.745 1.00 88.44 271 ALA A CA 1
ATOM 1995 C C . ALA A 1 271 ? -7.901 -12.419 19.401 1.00 88.44 271 ALA A C 1
ATOM 1997 O O . ALA A 1 271 ? -7.824 -13.344 20.207 1.00 88.44 271 ALA A O 1
ATOM 1998 N N . THR A 1 272 ? -9.073 -11.855 19.089 1.00 89.19 272 THR A N 1
ATOM 1999 C CA . THR A 1 272 ? -10.357 -12.229 19.719 1.00 89.19 272 THR A CA 1
ATOM 2000 C C . THR A 1 272 ? -11.207 -13.178 18.877 1.00 89.19 272 THR A C 1
ATOM 2002 O O . THR A 1 272 ? -11.991 -13.935 19.443 1.00 89.19 272 THR A O 1
ATOM 2005 N N . HIS A 1 273 ? -11.022 -13.175 17.556 1.00 89.12 273 HIS A N 1
ATOM 2006 C CA . HIS A 1 273 ? -11.721 -14.017 16.584 1.00 89.12 273 HIS A CA 1
ATOM 2007 C C . HIS A 1 273 ? -10.717 -14.700 15.624 1.00 89.12 273 HIS A C 1
ATOM 2009 O O . HIS A 1 273 ? -10.764 -14.486 14.405 1.00 89.12 273 HIS A O 1
ATOM 2015 N N . PRO A 1 274 ? -9.767 -15.510 16.139 1.00 84.06 274 PRO A N 1
ATOM 2016 C CA . PRO A 1 274 ? -8.777 -16.201 15.309 1.00 84.06 274 PRO A CA 1
ATOM 2017 C C . PRO A 1 274 ? -9.410 -17.255 14.384 1.00 84.06 274 PRO A C 1
ATOM 2019 O O . PRO A 1 274 ? -8.835 -17.596 13.359 1.00 84.06 274 PRO A O 1
ATOM 2022 N N . ASP A 1 275 ? -10.607 -17.746 14.707 1.00 83.06 275 ASP A N 1
ATOM 2023 C CA . ASP A 1 275 ? -11.427 -18.627 13.868 1.00 83.06 275 ASP A CA 1
ATOM 2024 C C . ASP A 1 275 ? -12.068 -17.901 12.671 1.00 83.06 275 ASP A C 1
ATOM 2026 O O . ASP A 1 275 ? -12.298 -18.518 11.634 1.00 83.06 275 ASP A O 1
ATOM 2030 N N . ARG A 1 276 ? -12.306 -16.586 12.789 1.00 93.75 276 ARG A N 1
ATOM 2031 C CA . ARG A 1 276 ? -12.764 -15.712 11.693 1.00 93.75 276 ARG A CA 1
ATOM 2032 C C . ARG A 1 276 ? -11.606 -15.113 10.883 1.00 93.75 276 ARG A C 1
ATOM 2034 O O . ARG A 1 276 ? -11.852 -14.497 9.849 1.00 93.75 276 ARG A O 1
ATOM 2041 N N . THR A 1 277 ? -10.359 -15.268 11.331 1.00 95.38 277 THR A N 1
ATOM 2042 C CA . THR A 1 277 ? -9.193 -14.568 10.767 1.00 95.38 277 THR A CA 1
ATOM 2043 C C . THR A 1 277 ? -8.208 -15.551 10.131 1.00 95.38 277 THR A C 1
ATOM 2045 O O . THR A 1 277 ? -7.454 -16.228 10.821 1.00 95.38 277 THR A O 1
ATOM 2048 N N . LYS A 1 278 ? -8.159 -15.602 8.796 1.00 93.88 278 LYS A N 1
ATOM 2049 C CA . LYS A 1 278 ? -7.215 -16.449 8.040 1.00 93.88 278 LYS A CA 1
ATOM 2050 C C . LYS A 1 278 ? -5.769 -15.971 8.151 1.00 93.88 278 LYS A C 1
ATOM 2052 O O . LYS A 1 278 ? -4.857 -16.784 8.275 1.00 93.88 278 LYS A O 1
ATOM 2057 N N . ALA A 1 279 ? -5.571 -14.659 8.062 1.00 96.50 279 ALA A N 1
ATOM 2058 C CA . ALA A 1 279 ? -4.285 -13.984 8.185 1.00 96.50 279 ALA A CA 1
ATOM 2059 C C . ALA A 1 279 ? -4.509 -12.494 8.482 1.00 96.50 279 ALA A C 1
ATOM 2061 O O . ALA A 1 279 ? -5.610 -11.969 8.295 1.00 96.50 279 ALA A O 1
ATOM 2062 N N . LEU A 1 280 ? -3.453 -11.812 8.912 1.00 97.88 280 LEU A N 1
ATOM 2063 C CA . LEU A 1 280 ? -3.455 -10.392 9.242 1.00 97.88 280 LEU A CA 1
ATOM 2064 C C . LEU A 1 280 ? -2.436 -9.653 8.363 1.00 97.88 280 LEU A C 1
ATOM 2066 O O . LEU A 1 280 ? -1.281 -10.065 8.265 1.00 97.88 280 LEU A O 1
ATOM 2070 N N . VAL A 1 281 ? -2.848 -8.554 7.735 1.00 98.56 281 VAL A N 1
ATOM 2071 C CA . VAL A 1 281 ? -1.961 -7.655 6.985 1.00 98.56 281 VAL A CA 1
ATOM 2072 C C . VAL A 1 281 ? -2.005 -6.281 7.639 1.00 98.56 281 VAL A C 1
ATOM 2074 O O . VAL A 1 281 ? -3.061 -5.666 7.762 1.00 98.56 281 VAL A O 1
ATOM 2077 N N . LEU A 1 282 ? -0.853 -5.798 8.086 1.00 98.50 282 LEU A N 1
ATOM 2078 C CA . LEU A 1 282 ? -0.723 -4.553 8.827 1.00 98.50 282 LEU A CA 1
ATOM 2079 C C . LEU A 1 282 ? 0.180 -3.593 8.067 1.00 98.50 282 LEU A C 1
ATOM 2081 O O . LEU A 1 282 ? 1.383 -3.826 7.970 1.00 98.50 282 LEU A O 1
ATOM 2085 N N . TYR A 1 283 ? -0.376 -2.495 7.568 1.00 97.69 283 TYR A N 1
ATOM 2086 C CA . TYR A 1 283 ? 0.409 -1.441 6.933 1.00 97.69 283 TYR A CA 1
ATOM 2087 C C . TYR A 1 283 ? 0.651 -0.294 7.924 1.00 97.69 283 TYR A C 1
ATOM 2089 O O . TYR A 1 283 ? -0.299 0.226 8.505 1.00 97.69 283 TYR A O 1
ATOM 2097 N N . ALA A 1 284 ? 1.916 0.083 8.127 1.00 96.62 284 ALA A N 1
ATOM 2098 C CA . ALA A 1 284 ? 2.375 1.094 9.086 1.00 96.62 284 ALA A CA 1
ATOM 2099 C C . ALA A 1 284 ? 1.683 1.013 10.473 1.00 96.62 284 ALA A C 1
ATOM 2101 O O . ALA A 1 284 ? 1.129 2.008 10.944 1.00 96.62 284 ALA A O 1
ATOM 2102 N N . PRO A 1 285 ? 1.646 -0.162 11.138 1.00 96.62 285 PRO A N 1
ATOM 2103 C CA . PRO A 1 285 ? 0.862 -0.336 12.355 1.00 96.62 285 PRO A CA 1
ATOM 2104 C C . PRO A 1 285 ? 1.447 0.389 13.567 1.00 96.62 285 PRO A C 1
ATOM 2106 O O . PRO A 1 285 ? 2.661 0.480 13.751 1.00 96.62 285 PRO A O 1
ATOM 2109 N N . VAL A 1 286 ? 0.554 0.796 14.469 1.00 92.19 286 VAL A N 1
ATOM 2110 C CA . VAL A 1 286 ? 0.893 1.258 15.820 1.00 92.19 286 VAL A CA 1
ATOM 2111 C C . VAL A 1 286 ? 0.176 0.401 16.856 1.00 92.19 286 VAL A C 1
ATOM 2113 O O . VAL A 1 286 ? -1.032 0.222 16.771 1.00 92.19 286 VAL A O 1
ATOM 2116 N N . ALA A 1 287 ? 0.900 -0.111 17.854 1.00 92.88 287 ALA A N 1
ATOM 2117 C CA . ALA A 1 287 ? 0.282 -0.708 19.046 1.00 92.88 287 ALA A CA 1
ATOM 2118 C C . ALA A 1 287 ? 0.013 0.326 20.148 1.00 92.88 287 ALA A C 1
ATOM 2120 O O . ALA A 1 287 ? -0.922 0.173 20.923 1.00 92.88 287 ALA A O 1
ATOM 2121 N N . LYS A 1 288 ? 0.829 1.383 20.200 1.00 93.44 288 LYS A N 1
ATOM 2122 C CA . LYS A 1 288 ? 0.684 2.543 21.081 1.00 93.44 288 LYS A CA 1
ATOM 2123 C C . LYS A 1 288 ? 1.276 3.769 20.387 1.00 93.44 288 LYS A C 1
ATOM 2125 O O . LYS A 1 288 ? 2.267 3.656 19.657 1.00 93.44 288 LYS A O 1
ATOM 2130 N N . THR A 1 289 ? 0.659 4.929 20.594 1.00 91.94 289 THR A N 1
ATOM 2131 C CA . THR A 1 289 ? 1.029 6.178 19.906 1.00 91.94 289 THR A CA 1
ATOM 2132 C C . THR A 1 289 ? 2.165 6.920 20.614 1.00 91.94 289 THR A C 1
ATOM 2134 O O . THR A 1 289 ? 3.196 7.219 20.010 1.00 91.94 289 THR A O 1
ATOM 2137 N N . VAL A 1 290 ? 1.967 7.209 21.903 1.00 94.62 290 VAL A N 1
ATOM 2138 C CA . VAL A 1 290 ? 2.855 8.045 22.722 1.00 94.62 290 VAL A CA 1
ATOM 2139 C C . VAL A 1 290 ? 3.893 7.180 23.429 1.00 94.62 290 VAL A C 1
ATOM 2141 O O . VAL A 1 290 ? 3.567 6.121 23.972 1.00 94.62 290 VAL A O 1
ATOM 2144 N N . SER A 1 291 ? 5.145 7.634 23.442 1.00 95.31 291 SER A N 1
ATOM 2145 C CA . SER A 1 291 ? 6.228 6.981 24.166 1.00 95.31 291 SER A CA 1
ATOM 2146 C C . SER A 1 291 ? 6.044 7.108 25.677 1.00 95.31 291 SER A C 1
ATOM 2148 O O . SER A 1 291 ? 5.819 8.205 26.191 1.00 95.31 291 SER A O 1
ATOM 2150 N N . THR A 1 292 ? 6.231 6.008 26.394 1.00 94.25 292 THR A N 1
ATOM 2151 C CA . THR A 1 292 ? 6.284 5.961 27.862 1.00 94.25 292 THR A CA 1
ATOM 2152 C C . THR A 1 292 ? 7.584 5.266 28.300 1.00 94.25 292 THR A C 1
ATOM 2154 O O . THR A 1 292 ? 8.263 4.688 27.450 1.00 94.25 292 THR A O 1
ATOM 2157 N N . PRO A 1 293 ? 7.999 5.300 29.583 1.00 94.50 293 PRO A N 1
ATOM 2158 C CA . PRO A 1 293 ? 9.242 4.643 30.016 1.00 94.50 293 PRO A CA 1
ATOM 2159 C C . PRO A 1 293 ? 9.303 3.134 29.706 1.00 94.50 293 PRO A C 1
ATOM 2161 O O . PRO A 1 293 ? 10.378 2.593 29.473 1.00 94.50 293 PRO A O 1
ATOM 2164 N N . ASP A 1 294 ? 8.145 2.474 29.658 1.00 92.44 294 ASP A N 1
ATOM 2165 C CA . ASP A 1 294 ? 7.923 1.080 29.252 1.00 92.44 294 ASP A CA 1
ATOM 2166 C C . ASP A 1 294 ? 7.654 0.898 27.738 1.00 92.44 294 ASP A C 1
ATOM 2168 O O . ASP A 1 294 ? 7.468 -0.222 27.265 1.00 92.44 294 ASP A O 1
ATOM 2172 N N . PHE A 1 295 ? 7.617 1.986 26.964 1.00 92.94 295 PHE A N 1
ATOM 2173 C CA . PHE A 1 295 ? 7.411 1.993 25.514 1.00 92.94 295 PHE A CA 1
ATOM 2174 C C . PHE A 1 295 ? 8.203 3.133 24.839 1.00 92.94 295 PHE A C 1
ATOM 2176 O O . PHE A 1 295 ? 7.624 4.150 24.449 1.00 92.94 295 PHE A O 1
ATOM 2183 N N . PRO A 1 296 ? 9.526 2.992 24.643 1.00 94.56 296 PRO A N 1
ATOM 2184 C CA . PRO A 1 296 ? 10.363 4.025 24.019 1.00 94.56 296 PRO A CA 1
ATOM 2185 C C . PRO A 1 296 ? 10.177 4.152 22.491 1.00 94.56 296 PRO A C 1
ATOM 2187 O O . PRO A 1 296 ? 10.897 4.904 21.839 1.00 94.56 296 PRO A O 1
ATOM 2190 N N . TYR A 1 297 ? 9.239 3.409 21.896 1.00 94.81 297 TYR A N 1
ATOM 2191 C CA . TYR A 1 297 ? 9.056 3.338 20.445 1.00 94.81 297 TYR A CA 1
ATOM 2192 C C . TYR A 1 297 ? 8.118 4.427 19.897 1.00 94.81 297 TYR A C 1
ATOM 2194 O O . TYR A 1 297 ? 8.226 4.775 18.727 1.00 94.81 297 TYR A O 1
ATOM 2202 N N . GLY A 1 298 ? 7.224 4.997 20.709 1.00 93.50 298 GLY A N 1
ATOM 2203 C CA . GLY A 1 298 ? 6.287 6.042 20.267 1.00 93.50 298 GLY A CA 1
ATOM 2204 C C . GLY A 1 298 ? 6.938 7.392 19.929 1.00 93.50 298 GLY A C 1
ATOM 2205 O O . GLY A 1 298 ? 8.157 7.559 20.029 1.00 93.50 298 GLY A O 1
ATOM 2206 N N . LYS A 1 299 ? 6.104 8.369 19.561 1.00 94.06 299 LYS A N 1
ATOM 2207 C CA . LYS A 1 299 ? 6.448 9.806 19.572 1.00 94.06 299 LYS A CA 1
ATOM 2208 C C . LYS A 1 299 ? 6.410 10.332 21.009 1.00 94.06 299 LYS A C 1
ATOM 2210 O O . LYS A 1 299 ? 5.605 9.836 21.800 1.00 94.06 299 LYS A O 1
ATOM 2215 N N . SER A 1 300 ? 7.225 11.326 21.357 1.00 95.69 300 SER A N 1
ATOM 2216 C CA . SER A 1 300 ? 7.126 11.979 22.671 1.00 95.69 300 SER A CA 1
ATOM 2217 C C . SER A 1 300 ? 5.730 12.602 22.874 1.00 95.69 300 SER A C 1
ATOM 2219 O O . SER A 1 300 ? 5.042 12.893 21.889 1.00 95.69 300 SER A O 1
ATOM 2221 N N . PRO A 1 301 ? 5.274 12.826 24.122 1.00 94.88 301 PRO A N 1
ATOM 2222 C CA . PRO A 1 301 ? 4.022 13.541 24.380 1.00 94.88 301 PRO A CA 1
ATOM 2223 C C . PRO A 1 301 ? 3.961 14.911 23.683 1.00 94.88 301 PRO A C 1
ATOM 2225 O O . PRO A 1 301 ? 2.919 15.300 23.160 1.00 94.88 301 PRO A O 1
ATOM 2228 N N . GLU A 1 302 ? 5.091 15.616 23.624 1.00 95.75 302 GLU A N 1
ATOM 2229 C CA . GLU A 1 302 ? 5.251 16.912 22.965 1.00 95.75 302 GLU A CA 1
ATOM 2230 C C . GLU A 1 302 ? 5.218 16.779 21.435 1.00 95.75 302 GLU A C 1
ATOM 2232 O O . GLU A 1 302 ? 4.483 17.514 20.776 1.00 95.75 302 GLU A O 1
ATOM 2237 N N . GLU A 1 303 ? 5.956 15.817 20.865 1.00 94.69 303 GLU A N 1
ATOM 2238 C CA . GLU A 1 303 ? 5.955 15.520 19.423 1.00 94.69 303 GLU A CA 1
ATOM 2239 C C . GLU A 1 303 ? 4.553 15.134 18.930 1.00 94.69 303 GLU A C 1
ATOM 2241 O O . GLU A 1 303 ? 4.069 15.663 17.927 1.00 94.69 303 GLU A O 1
ATOM 2246 N N . GLN A 1 304 ? 3.874 14.238 19.653 1.00 94.69 304 GLN A N 1
ATOM 2247 C CA . GLN A 1 304 ? 2.521 13.796 19.323 1.00 94.69 304 GLN A CA 1
ATOM 2248 C C . GLN A 1 304 ? 1.493 14.915 19.534 1.00 94.69 304 GLN A C 1
ATOM 2250 O O . GLN A 1 304 ? 0.582 15.061 18.720 1.00 94.69 304 GLN A O 1
ATOM 2255 N N . GLY A 1 305 ? 1.646 15.735 20.579 1.00 94.62 305 GLY A N 1
ATOM 2256 C CA . GLY A 1 305 ? 0.801 16.905 20.818 1.00 94.62 305 GLY A CA 1
ATOM 2257 C C . GLY A 1 305 ? 0.921 17.948 19.704 1.00 94.62 305 GLY A C 1
ATOM 2258 O O . GLY A 1 305 ? -0.095 18.417 19.190 1.00 94.62 305 GLY A O 1
ATOM 2259 N N . ALA A 1 306 ? 2.145 18.261 19.272 1.00 94.56 306 ALA A N 1
ATOM 2260 C CA . ALA A 1 306 ? 2.402 19.173 18.159 1.00 94.56 306 ALA A CA 1
ATOM 2261 C C . ALA A 1 306 ? 1.860 18.623 16.828 1.00 94.56 306 ALA A C 1
ATOM 2263 O O . ALA A 1 306 ? 1.207 19.353 16.078 1.00 94.56 306 ALA A O 1
ATOM 2264 N N . PHE A 1 307 ? 2.063 17.327 16.560 1.00 93.19 307 PHE A N 1
ATOM 2265 C CA . PHE A 1 307 ? 1.489 16.643 15.401 1.00 93.19 307 PHE A CA 1
ATOM 2266 C C . PHE A 1 307 ? -0.047 16.698 15.405 1.00 93.19 307 PHE A C 1
ATOM 2268 O O . PHE A 1 307 ? -0.651 17.045 14.392 1.00 93.19 307 PHE A O 1
ATOM 2275 N N . PHE A 1 308 ? -0.690 16.422 16.542 1.00 92.19 308 PHE A N 1
ATOM 2276 C CA . PHE A 1 308 ? -2.148 16.440 16.658 1.00 92.19 308 PHE A CA 1
ATOM 2277 C C . PHE A 1 308 ? -2.735 17.853 16.501 1.00 92.19 308 PHE A C 1
ATOM 2279 O O . PHE A 1 308 ? -3.698 18.035 15.757 1.00 92.19 308 PHE A O 1
ATOM 2286 N N . GLN A 1 309 ? -2.124 18.876 17.110 1.00 92.62 309 GLN A N 1
ATOM 2287 C CA . GLN A 1 309 ? -2.532 20.275 16.909 1.00 92.62 309 GLN A CA 1
ATOM 2288 C C . GLN A 1 309 ? -2.370 20.727 15.452 1.00 92.62 309 GLN A C 1
ATOM 2290 O O . GLN A 1 309 ? -3.213 21.459 14.932 1.00 92.62 309 GLN A O 1
ATOM 2295 N N . ARG A 1 310 ? -1.298 20.285 14.778 1.00 93.75 310 ARG A N 1
ATOM 2296 C CA . ARG A 1 310 ? -1.100 20.503 13.341 1.00 93.75 310 ARG A CA 1
ATOM 2297 C C . ARG A 1 310 ? -2.213 19.836 12.526 1.00 93.75 310 ARG A C 1
ATOM 2299 O O . ARG A 1 310 ? -2.851 20.504 11.719 1.00 93.75 310 ARG A O 1
ATOM 2306 N N . PHE A 1 311 ? -2.478 18.558 12.785 1.00 91.50 311 PHE A N 1
ATOM 2307 C CA . PHE A 1 311 ? -3.508 17.772 12.110 1.00 91.50 311 PHE A CA 1
ATOM 2308 C C . PHE A 1 311 ? -4.904 18.407 12.211 1.00 91.50 311 PHE A C 1
ATOM 2310 O O . PHE A 1 311 ? -5.536 18.636 11.183 1.00 91.50 311 PHE A O 1
ATOM 2317 N N . VAL A 1 312 ? -5.356 18.768 13.418 1.00 91.31 312 VAL A N 1
ATOM 2318 C CA . VAL A 1 312 ? -6.684 19.378 13.639 1.00 91.31 312 VAL A CA 1
ATOM 2319 C C . VAL A 1 312 ? -6.823 20.742 12.946 1.00 91.31 312 VAL A C 1
ATOM 2321 O O . VAL A 1 312 ? -7.915 21.093 12.506 1.00 91.31 312 VAL A O 1
ATOM 2324 N N . ARG A 1 313 ? -5.731 21.505 12.805 1.00 93.38 313 ARG A N 1
ATOM 2325 C CA . ARG A 1 313 ? -5.722 22.785 12.074 1.00 93.38 313 ARG A CA 1
ATOM 2326 C C . ARG A 1 313 ? -5.794 22.605 10.554 1.00 93.38 313 ARG A C 1
ATOM 2328 O O . ARG A 1 313 ? -6.398 23.432 9.880 1.00 93.38 313 ARG A O 1
ATOM 2335 N N . GLU A 1 314 ? -5.122 21.588 10.020 1.00 94.44 314 GLU A N 1
ATOM 2336 C CA . GLU A 1 314 ? -4.908 21.422 8.574 1.00 94.44 314 GLU A CA 1
ATOM 2337 C C . GLU A 1 314 ? -5.916 20.480 7.904 1.00 94.44 314 GLU A C 1
ATOM 2339 O O . GLU A 1 314 ? -6.051 20.504 6.680 1.00 94.44 314 GLU A O 1
ATOM 2344 N N . VAL A 1 315 ? -6.649 19.666 8.666 1.00 93.31 315 VAL A N 1
ATOM 2345 C CA . VAL A 1 315 ? -7.664 18.771 8.101 1.00 93.31 315 VAL A CA 1
ATOM 2346 C C . VAL A 1 315 ? -8.814 19.554 7.457 1.00 93.31 315 VAL A C 1
ATOM 2348 O O . VAL A 1 315 ? -9.333 20.529 8.001 1.00 93.31 315 VAL A O 1
ATOM 2351 N N . GLY A 1 316 ? -9.204 19.138 6.256 1.00 94.81 316 GLY A N 1
ATOM 2352 C CA . GLY A 1 316 ? -10.167 19.833 5.408 1.00 94.81 316 GLY A CA 1
ATOM 2353 C C . GLY A 1 316 ? -9.550 20.917 4.519 1.00 94.81 316 GLY A C 1
ATOM 2354 O O . GLY A 1 316 ? -10.300 21.609 3.824 1.00 94.81 316 GLY A O 1
ATOM 2355 N N . THR A 1 317 ? -8.222 21.082 4.520 1.00 95.81 317 THR A N 1
ATOM 2356 C CA . THR A 1 317 ? -7.492 22.062 3.690 1.00 95.81 317 THR A CA 1
ATOM 2357 C C . THR A 1 317 ? -6.572 21.426 2.648 1.00 95.81 317 THR A C 1
ATOM 2359 O O . THR A 1 317 ? -6.125 22.127 1.742 1.00 95.81 317 THR A O 1
ATOM 2362 N N . GLY A 1 318 ? -6.275 20.129 2.760 1.00 95.88 318 GLY A N 1
ATOM 2363 C CA . GLY A 1 318 ? -5.269 19.445 1.949 1.00 95.88 318 GLY A CA 1
ATOM 2364 C C . GLY A 1 318 ? -3.821 19.583 2.446 1.00 95.88 318 GLY A C 1
ATOM 2365 O O . GLY A 1 318 ? -2.963 18.812 2.028 1.00 95.88 318 GLY A O 1
ATOM 2366 N N . GLN A 1 319 ? -3.522 20.522 3.354 1.00 95.62 319 GLN A N 1
ATOM 2367 C CA . GLN A 1 319 ? -2.140 20.852 3.750 1.00 95.62 319 GLN A CA 1
ATOM 2368 C C . GLN A 1 319 ? -1.429 19.753 4.556 1.00 95.62 319 GLN A C 1
ATOM 2370 O O . GLN A 1 319 ? -0.199 19.712 4.579 1.00 95.62 319 GLN A O 1
ATOM 2375 N N . ASN A 1 320 ? -2.162 18.817 5.170 1.00 93.44 320 ASN A N 1
ATOM 2376 C CA . ASN A 1 320 ? -1.531 17.710 5.896 1.00 93.44 320 ASN A CA 1
ATOM 2377 C C . ASN A 1 320 ? -0.830 16.688 4.975 1.00 93.44 320 ASN A C 1
ATOM 2379 O O . ASN A 1 320 ? -0.081 15.846 5.478 1.00 93.44 320 ASN A O 1
ATOM 2383 N N . LEU A 1 321 ? -0.997 16.792 3.647 1.00 95.88 321 LEU A N 1
ATOM 2384 C CA . LEU A 1 321 ? -0.250 16.001 2.666 1.00 95.88 321 LEU A CA 1
ATOM 2385 C C . LEU A 1 321 ? 1.265 16.182 2.781 1.00 95.88 321 LEU A C 1
ATOM 2387 O O . LEU A 1 321 ? 1.985 15.226 2.518 1.00 95.88 321 LEU A O 1
ATOM 2391 N N . GLU A 1 322 ? 1.753 17.325 3.277 1.00 94.50 322 GLU A N 1
ATOM 2392 C CA . GLU A 1 322 ? 3.175 17.521 3.607 1.00 94.50 322 GLU A CA 1
ATOM 2393 C C . GLU A 1 322 ? 3.740 16.459 4.571 1.00 94.50 322 GLU A C 1
ATOM 2395 O O . GLU A 1 322 ? 4.952 16.268 4.625 1.00 94.50 322 GLU A O 1
ATOM 2400 N N . LEU A 1 323 ? 2.878 15.784 5.344 1.00 92.88 323 LEU A N 1
ATOM 2401 C CA . LEU A 1 323 ? 3.245 14.675 6.228 1.00 92.88 323 LEU A CA 1
ATOM 2402 C C . LEU A 1 323 ? 2.609 13.339 5.809 1.00 92.88 323 LEU A C 1
ATOM 2404 O O . LEU A 1 323 ? 3.224 12.299 6.018 1.00 92.88 323 LEU A O 1
ATOM 2408 N N . GLN A 1 324 ? 1.390 13.339 5.254 1.00 94.44 324 GLN A N 1
ATOM 2409 C CA . GLN A 1 324 ? 0.677 12.111 4.858 1.00 94.44 324 GLN A CA 1
ATOM 2410 C C . GLN A 1 324 ? 1.213 11.510 3.550 1.00 94.44 324 GLN A C 1
ATOM 2412 O O . GLN A 1 324 ? 1.304 10.291 3.427 1.00 94.44 324 GLN A O 1
ATOM 2417 N N . ALA A 1 325 ? 1.551 12.342 2.564 1.00 95.94 325 ALA A N 1
ATOM 2418 C CA . ALA A 1 325 ? 2.105 11.905 1.285 1.00 95.94 325 ALA A CA 1
ATOM 2419 C C . ALA A 1 325 ? 2.929 13.037 0.633 1.00 95.94 325 ALA A C 1
ATOM 2421 O O . ALA A 1 325 ? 2.474 13.666 -0.333 1.00 95.94 325 ALA A O 1
ATOM 2422 N N . PRO A 1 326 ? 4.125 13.354 1.174 1.00 96.31 326 PRO A N 1
ATOM 2423 C CA . PRO A 1 326 ? 4.893 14.499 0.706 1.00 96.31 326 PRO A CA 1
ATOM 2424 C C . PRO A 1 326 ? 5.343 14.412 -0.764 1.00 96.31 326 PRO A C 1
ATOM 2426 O O . PRO A 1 326 ? 5.700 15.445 -1.327 1.00 96.31 326 PRO A O 1
ATOM 2429 N N . SER A 1 327 ? 5.311 13.240 -1.418 1.00 94.88 327 SER A N 1
ATOM 2430 C CA . SER A 1 327 ? 5.595 13.130 -2.863 1.00 94.88 327 SER A CA 1
ATOM 2431 C C . SER A 1 327 ? 4.538 13.788 -3.763 1.00 94.88 327 SER A C 1
ATOM 2433 O O . SER A 1 327 ? 4.874 14.222 -4.863 1.00 94.88 327 SER A O 1
ATOM 2435 N N . VAL A 1 328 ? 3.292 13.918 -3.289 1.00 94.44 328 VAL A N 1
ATOM 2436 C CA . VAL A 1 328 ? 2.158 14.520 -4.025 1.00 94.44 328 VAL A CA 1
ATOM 2437 C C . VAL A 1 328 ? 1.650 15.824 -3.401 1.00 94.44 328 VAL A C 1
ATOM 2439 O O . VAL A 1 328 ? 0.727 16.444 -3.923 1.00 94.44 328 VAL A O 1
ATOM 2442 N N . ALA A 1 329 ? 2.272 16.299 -2.317 1.00 95.38 329 ALA A N 1
ATOM 2443 C CA . ALA A 1 329 ? 1.883 17.533 -1.625 1.00 95.38 329 ALA A CA 1
ATOM 2444 C C . ALA A 1 329 ? 2.021 18.815 -2.479 1.00 95.38 329 ALA A C 1
ATOM 2446 O O . ALA A 1 329 ? 1.461 19.851 -2.125 1.00 95.38 329 ALA A O 1
ATOM 2447 N N . SER A 1 330 ? 2.747 18.757 -3.601 1.00 94.00 330 SER A N 1
ATOM 2448 C CA . SER A 1 330 ? 2.879 19.846 -4.579 1.00 94.00 330 SER A CA 1
ATOM 2449 C C . SER A 1 330 ? 1.937 19.726 -5.788 1.00 94.00 330 SER A C 1
ATOM 2451 O O . SER A 1 330 ? 1.855 20.670 -6.576 1.00 94.00 330 SER A O 1
ATOM 2453 N N . ASP A 1 331 ? 1.200 18.619 -5.943 1.00 95.81 331 ASP A N 1
ATOM 2454 C CA . ASP A 1 331 ? 0.168 18.495 -6.976 1.00 95.81 331 ASP A CA 1
ATOM 2455 C C . ASP A 1 331 ? -1.112 19.202 -6.515 1.00 95.81 331 ASP A C 1
ATOM 2457 O O . ASP A 1 331 ? -1.916 18.668 -5.751 1.00 95.81 331 ASP A O 1
ATOM 2461 N N . GLU A 1 332 ? -1.348 20.411 -7.025 1.00 96.00 332 GLU A N 1
ATOM 2462 C CA . GLU A 1 332 ? -2.549 21.174 -6.694 1.0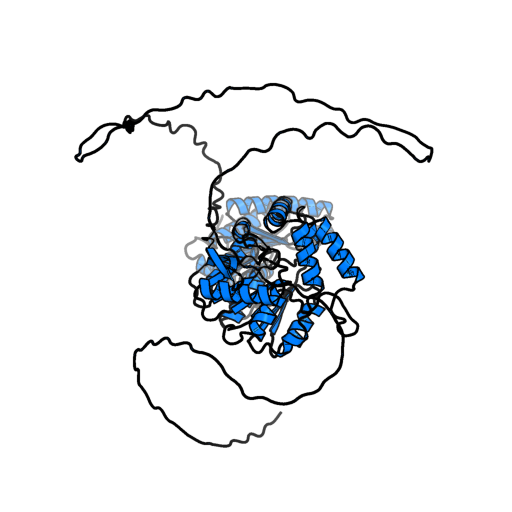0 96.00 332 GLU A CA 1
ATOM 2463 C C . GLU A 1 332 ? -3.872 20.453 -7.023 1.00 96.00 332 GLU A C 1
ATOM 2465 O O . GLU A 1 332 ? -4.895 20.743 -6.395 1.00 96.00 332 GLU A O 1
ATOM 2470 N N . ARG A 1 333 ? -3.918 19.569 -8.036 1.00 95.38 333 ARG A N 1
ATOM 2471 C CA . ARG A 1 333 ? -5.121 18.772 -8.334 1.00 95.38 333 ARG A CA 1
ATOM 2472 C C . ARG A 1 333 ? -5.365 17.809 -7.181 1.00 95.38 333 ARG A C 1
ATOM 2474 O O . ARG A 1 333 ? -6.476 17.807 -6.648 1.00 95.38 333 ARG A O 1
ATOM 2481 N N . PHE A 1 334 ? -4.345 17.045 -6.797 1.00 95.94 334 PHE A N 1
ATOM 2482 C CA . PHE A 1 334 ? -4.444 16.084 -5.705 1.00 95.94 334 PHE A CA 1
ATOM 2483 C C . PHE A 1 334 ? -4.725 16.783 -4.368 1.00 95.94 334 PHE A C 1
ATOM 2485 O O . PHE A 1 334 ? -5.665 16.405 -3.682 1.00 95.94 334 PHE A O 1
ATOM 2492 N N . VAL A 1 335 ? -4.040 17.888 -4.050 1.00 97.56 335 VAL A N 1
ATOM 2493 C CA . VAL A 1 335 ? -4.291 18.697 -2.841 1.00 97.56 335 VAL A CA 1
ATOM 2494 C C . VAL A 1 335 ? -5.738 19.206 -2.781 1.00 97.56 335 VAL A C 1
ATOM 2496 O O . VAL A 1 335 ? -6.386 19.092 -1.740 1.00 97.56 335 VAL A O 1
ATOM 2499 N N . ARG A 1 336 ? -6.295 19.730 -3.885 1.00 97.00 336 ARG A N 1
ATOM 2500 C CA . ARG A 1 336 ? -7.704 20.181 -3.929 1.00 97.00 336 ARG A CA 1
ATOM 2501 C C . ARG A 1 336 ? -8.696 19.029 -3.770 1.00 97.00 336 ARG A C 1
ATOM 2503 O O . ARG A 1 336 ? -9.734 19.215 -3.129 1.00 97.00 336 ARG A O 1
ATOM 2510 N N . TRP A 1 337 ? -8.398 17.871 -4.358 1.00 96.94 337 TRP A N 1
ATOM 2511 C CA . TRP A 1 337 ? -9.221 16.671 -4.232 1.00 96.94 337 TRP A CA 1
ATOM 2512 C C . TRP A 1 337 ? -9.172 16.108 -2.804 1.00 96.94 337 TRP A C 1
ATOM 2514 O O . TRP A 1 337 ? -10.223 15.951 -2.183 1.00 96.94 337 TRP A O 1
ATOM 2524 N N . TRP A 1 338 ? -7.976 15.945 -2.234 1.00 97.38 338 TRP A N 1
ATOM 2525 C CA . TRP A 1 338 ? -7.751 15.511 -0.854 1.00 97.38 338 TRP A CA 1
ATOM 2526 C C . TRP A 1 338 ? -8.450 16.439 0.146 1.00 97.38 338 TRP A C 1
ATOM 2528 O O . TRP A 1 338 ? -9.195 15.974 1.000 1.00 97.38 338 TRP A O 1
ATOM 2538 N N . ALA A 1 339 ? -8.356 17.761 -0.034 1.00 97.19 339 ALA A N 1
ATOM 2539 C CA . ALA A 1 339 ? -9.087 18.723 0.791 1.00 97.19 339 ALA A CA 1
ATOM 2540 C C . ALA A 1 339 ? -10.617 18.517 0.754 1.00 97.19 339 ALA A C 1
ATOM 2542 O O . ALA A 1 339 ? -11.302 18.746 1.751 1.00 97.19 339 ALA A O 1
ATOM 2543 N N . ARG A 1 340 ? -11.188 18.110 -0.393 1.00 97.62 340 ARG A N 1
ATOM 2544 C CA . ARG A 1 340 ? -12.610 17.729 -0.491 1.00 97.62 340 ARG A CA 1
ATOM 2545 C C . ARG A 1 340 ? -12.872 16.396 0.205 1.00 97.62 340 ARG A C 1
ATOM 2547 O O . ARG A 1 340 ? -13.845 16.328 0.949 1.00 97.62 340 ARG A O 1
ATOM 2554 N N . PHE A 1 341 ? -12.031 15.390 -0.024 1.00 97.00 341 PHE A N 1
ATOM 2555 C CA . PHE A 1 341 ? -12.108 14.081 0.621 1.00 97.00 341 PHE A CA 1
ATOM 2556 C C . PHE A 1 341 ? -12.139 14.220 2.149 1.00 97.00 341 PHE A C 1
ATOM 2558 O O . PHE A 1 341 ? -13.119 13.817 2.761 1.00 97.00 341 PHE A O 1
ATOM 2565 N N . GLU A 1 342 ? -11.178 14.921 2.753 1.00 96.50 342 GLU A N 1
ATOM 2566 C CA . GLU A 1 342 ? -11.127 15.206 4.197 1.00 96.50 342 GLU A CA 1
ATOM 2567 C C . GLU A 1 342 ? -12.461 15.745 4.754 1.00 96.50 342 GLU A C 1
ATOM 2569 O O . GLU A 1 342 ? -12.973 15.265 5.762 1.00 96.50 342 GLU A O 1
ATOM 2574 N N . ARG A 1 343 ? -13.087 16.713 4.070 1.00 96.31 343 ARG A N 1
ATOM 2575 C CA . ARG A 1 343 ? -14.367 17.305 4.511 1.00 96.31 343 ARG A CA 1
ATOM 2576 C C . ARG A 1 343 ? -15.579 16.380 4.334 1.00 96.31 343 ARG A C 1
ATOM 2578 O O . ARG A 1 343 ? -16.618 16.645 4.933 1.00 96.31 343 ARG A O 1
ATOM 2585 N N . LEU A 1 344 ? -15.470 15.348 3.497 1.00 95.94 344 LEU A N 1
ATOM 2586 C CA . LEU A 1 344 ? -16.498 14.324 3.251 1.00 95.94 344 LEU A CA 1
ATOM 2587 C C . LEU A 1 344 ? -16.251 13.026 4.039 1.00 95.94 344 LEU A C 1
ATOM 2589 O O . LEU A 1 344 ? -17.102 12.140 4.055 1.00 95.94 344 LEU A O 1
ATOM 2593 N N . VAL A 1 345 ? -15.092 12.918 4.683 1.00 94.88 345 VAL A N 1
ATOM 2594 C CA . VAL A 1 345 ? -14.687 11.803 5.538 1.00 94.88 345 VAL A CA 1
ATOM 2595 C C . VAL A 1 345 ? -15.114 12.057 6.984 1.00 94.88 345 VAL A C 1
ATOM 2597 O O . VAL A 1 345 ? -15.701 11.172 7.601 1.00 94.88 345 VAL A O 1
ATOM 2600 N N . ALA A 1 346 ? -14.869 13.249 7.542 1.00 92.88 346 ALA A N 1
ATOM 2601 C CA . ALA A 1 346 ? -15.357 13.595 8.880 1.00 92.88 346 ALA A CA 1
ATOM 2602 C C . ALA A 1 346 ? -15.494 15.114 9.105 1.00 92.88 346 ALA A C 1
ATOM 2604 O O . ALA A 1 346 ? -14.918 15.934 8.392 1.00 92.88 346 ALA A O 1
ATOM 2605 N N . SER A 1 347 ? -16.241 15.513 10.141 1.00 90.75 347 SER A N 1
ATOM 2606 C CA . SER A 1 347 ? -16.256 16.907 10.609 1.00 90.75 347 SER A CA 1
ATOM 2607 C C . SER A 1 347 ? -14.992 17.242 11.427 1.00 90.75 347 SER A C 1
ATOM 2609 O O . SER A 1 347 ? -14.375 16.341 11.997 1.00 90.75 347 SER A O 1
ATOM 2611 N N . PRO A 1 348 ? -14.615 18.526 11.592 1.00 90.06 348 PRO A N 1
ATOM 2612 C CA . PRO A 1 348 ? -13.443 18.899 12.395 1.00 90.06 348 PRO A CA 1
ATOM 2613 C C . PRO A 1 348 ? -13.484 18.380 13.842 1.00 90.06 348 PRO A C 1
ATOM 2615 O O . PRO A 1 348 ? -12.494 17.850 14.339 1.00 90.06 348 PRO A O 1
ATOM 2618 N N . SER A 1 349 ? -14.649 18.440 14.499 1.00 89.06 349 SER A N 1
ATOM 2619 C CA . SER A 1 349 ? -14.834 17.879 15.846 1.00 89.06 349 SER A CA 1
ATOM 2620 C C . SER A 1 349 ? -14.732 16.352 15.881 1.00 89.06 349 SER A C 1
ATOM 2622 O O . SER A 1 349 ? -14.302 15.794 16.886 1.00 89.06 349 SER A O 1
ATOM 2624 N N . ALA A 1 350 ? -15.081 15.668 14.786 1.00 89.62 350 ALA A N 1
ATOM 2625 C CA . ALA A 1 350 ? -14.901 14.227 14.662 1.00 89.62 350 ALA A CA 1
ATOM 2626 C C . ALA A 1 350 ? -13.426 13.845 14.550 1.00 89.62 350 ALA A C 1
ATOM 2628 O O . ALA A 1 350 ? -13.005 12.886 15.188 1.00 89.62 350 ALA A O 1
ATOM 2629 N N . TYR A 1 351 ? -12.640 14.599 13.780 1.00 91.56 351 TYR A N 1
ATOM 2630 C CA . TYR A 1 351 ? -11.195 14.401 13.696 1.00 91.56 351 TYR A CA 1
ATOM 2631 C C . TYR A 1 351 ? -10.494 14.646 15.033 1.00 91.56 351 TYR A C 1
ATOM 2633 O O . TYR A 1 351 ? -9.575 13.901 15.379 1.00 91.56 351 TYR A O 1
ATOM 2641 N N . GLU A 1 352 ? -10.945 15.637 15.807 1.00 90.81 352 GLU A N 1
ATOM 2642 C CA . GLU A 1 352 ? -10.447 15.856 17.165 1.00 90.81 352 GLU A CA 1
ATOM 2643 C C . GLU A 1 352 ? -10.803 14.678 18.093 1.00 90.81 352 GLU A C 1
ATOM 2645 O O . GLU A 1 352 ? -9.915 14.103 18.720 1.00 90.81 352 GLU A O 1
ATOM 2650 N N . GLU A 1 353 ? -12.077 14.270 18.141 1.00 88.56 353 GLU A N 1
ATOM 2651 C CA . GLU A 1 353 ? -12.562 13.139 18.951 1.00 88.56 353 GLU A CA 1
ATOM 2652 C C . GLU A 1 353 ? -11.813 11.836 18.623 1.00 88.56 353 GLU A C 1
ATOM 2654 O O . GLU A 1 353 ? -11.217 11.217 19.508 1.00 88.56 353 GLU A O 1
ATOM 2659 N N . LEU A 1 354 ? -11.786 11.457 17.342 1.00 87.25 354 LEU A N 1
ATOM 2660 C CA . LEU A 1 354 ? -11.093 10.267 16.851 1.00 87.25 354 LEU A CA 1
ATOM 2661 C C . LEU A 1 354 ? -9.597 10.338 17.164 1.00 87.25 354 LEU A C 1
ATOM 2663 O O . LEU A 1 354 ? -9.043 9.387 17.708 1.00 87.25 354 LEU A O 1
ATOM 2667 N N . GLY A 1 355 ? -8.934 11.460 16.873 1.00 88.06 355 GLY A N 1
ATOM 2668 C CA . GLY A 1 355 ? -7.498 11.619 17.110 1.00 88.06 355 GLY A CA 1
ATOM 2669 C C . GLY A 1 355 ? -7.102 11.536 18.588 1.00 88.06 355 GLY A C 1
ATOM 2670 O O . GLY A 1 355 ? -6.026 11.014 18.896 1.00 88.06 355 GLY A O 1
ATOM 2671 N N . ARG A 1 356 ? -7.975 11.963 19.512 1.00 87.75 356 ARG A N 1
ATOM 2672 C CA . ARG A 1 356 ? -7.781 11.771 20.960 1.00 87.75 356 ARG A CA 1
ATOM 2673 C C . ARG A 1 356 ? -7.922 10.307 21.358 1.00 87.75 356 ARG A C 1
ATOM 2675 O O . ARG A 1 356 ? -6.968 9.759 21.900 1.00 87.75 356 ARG A O 1
ATOM 2682 N N . ILE A 1 357 ? -9.036 9.659 20.996 1.00 85.44 357 ILE A N 1
ATOM 2683 C CA . ILE A 1 357 ? -9.257 8.219 21.237 1.00 85.44 357 ILE A CA 1
ATOM 2684 C C . ILE A 1 357 ? -8.058 7.417 20.723 1.00 85.44 357 ILE A C 1
ATOM 2686 O O . ILE A 1 357 ? -7.472 6.620 21.447 1.00 85.44 357 ILE A O 1
ATOM 2690 N N . PHE A 1 358 ? -7.626 7.684 19.492 1.00 84.62 358 PHE A N 1
ATOM 2691 C CA . PHE A 1 358 ? -6.476 7.030 18.884 1.00 84.62 358 PHE A CA 1
ATOM 2692 C C . PHE A 1 358 ? -5.149 7.326 19.601 1.00 84.62 358 PHE A C 1
ATOM 2694 O O . PHE A 1 358 ? -4.313 6.426 19.713 1.00 84.62 358 PHE A O 1
ATOM 2701 N N . THR A 1 359 ? -4.931 8.535 20.117 1.00 88.25 359 THR A N 1
ATOM 2702 C CA . THR A 1 359 ? -3.725 8.839 20.907 1.00 88.25 359 THR A CA 1
ATOM 2703 C C . THR A 1 359 ? -3.651 7.965 22.166 1.00 88.25 359 THR A C 1
ATOM 2705 O O . THR A 1 359 ? -2.568 7.453 22.461 1.00 88.25 359 THR A O 1
ATOM 2708 N N . ASP A 1 360 ? -4.796 7.710 22.806 1.00 87.00 360 ASP A N 1
ATOM 2709 C CA . ASP A 1 360 ? -4.921 6.967 24.068 1.00 87.00 360 ASP A CA 1
ATOM 2710 C C . ASP A 1 360 ? -4.965 5.427 23.911 1.00 87.00 360 ASP A C 1
ATOM 2712 O O . ASP A 1 360 ? -4.760 4.709 24.890 1.00 87.00 360 ASP A O 1
ATOM 2716 N N . VAL A 1 361 ? -5.195 4.888 22.702 1.00 89.44 361 VAL A N 1
ATOM 2717 C CA . VAL A 1 361 ? -5.195 3.428 22.456 1.00 89.44 361 VAL A CA 1
ATOM 2718 C C . VAL A 1 361 ? -3.809 2.807 22.697 1.00 89.44 361 VAL A C 1
ATOM 2720 O O . VAL A 1 361 ? -2.813 3.2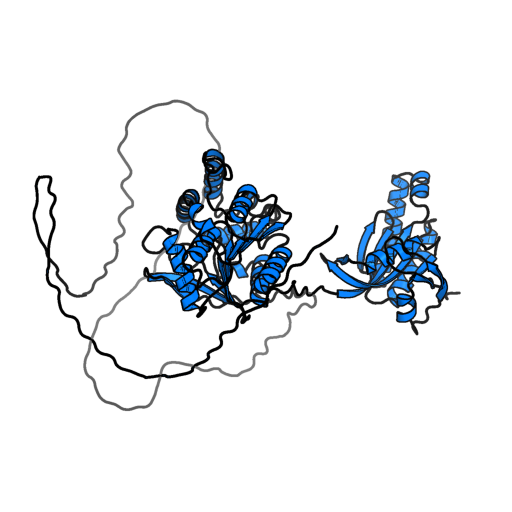01 22.080 1.00 89.44 361 VAL A O 1
ATOM 2723 N N . ASP A 1 362 ? -3.785 1.765 23.531 1.00 91.19 362 ASP A N 1
ATOM 2724 C CA . ASP A 1 362 ? -2.645 0.886 23.808 1.00 91.19 362 ASP A CA 1
ATOM 2725 C C . ASP A 1 362 ? -3.106 -0.581 23.682 1.00 91.19 362 ASP A C 1
ATOM 2727 O O . ASP A 1 362 ? -3.951 -1.040 24.447 1.00 91.19 362 ASP A O 1
ATOM 2731 N N . VAL A 1 363 ? -2.589 -1.308 22.685 1.00 92.38 363 VAL A N 1
ATOM 2732 C CA . VAL A 1 363 ? -2.892 -2.732 22.421 1.00 92.38 363 VAL A CA 1
ATOM 2733 C C . VAL A 1 363 ? -1.654 -3.627 22.521 1.00 92.38 363 VAL A C 1
ATOM 2735 O O . VAL A 1 363 ? -1.644 -4.733 21.984 1.00 92.38 363 VAL A O 1
ATOM 2738 N N . ARG A 1 364 ? -0.587 -3.174 23.191 1.00 94.38 364 ARG A N 1
ATOM 2739 C CA . ARG A 1 364 ? 0.673 -3.936 23.306 1.00 94.38 364 ARG A CA 1
ATOM 2740 C C . ARG A 1 364 ? 0.468 -5.334 23.894 1.00 94.38 364 ARG A C 1
ATOM 2742 O O . ARG A 1 364 ? 1.007 -6.298 23.359 1.00 94.38 364 ARG A O 1
ATOM 2749 N N . ASP A 1 365 ? -0.386 -5.449 24.908 1.00 86.12 365 ASP A N 1
ATOM 2750 C CA . ASP A 1 365 ? -0.703 -6.720 25.575 1.00 86.12 365 ASP A CA 1
ATOM 2751 C C . ASP A 1 365 ? -1.569 -7.667 24.716 1.00 86.12 365 ASP A C 1
ATOM 2753 O O . ASP A 1 365 ? -1.700 -8.848 25.033 1.00 86.12 365 ASP A O 1
ATOM 2757 N N . VAL A 1 366 ? -2.140 -7.177 23.607 1.00 87.94 366 VAL A N 1
ATOM 2758 C CA . VAL A 1 366 ? -2.922 -7.978 22.647 1.00 87.94 366 VAL A CA 1
ATOM 2759 C C . VAL A 1 366 ? -2.012 -8.696 21.645 1.00 87.94 366 VAL A C 1
ATOM 2761 O O . VAL A 1 366 ? -2.348 -9.786 21.184 1.00 87.94 366 VAL A O 1
ATOM 2764 N N . LEU A 1 367 ? -0.847 -8.122 21.321 1.00 90.94 367 LEU A N 1
ATOM 2765 C CA . LEU A 1 367 ? 0.043 -8.622 20.264 1.00 90.94 367 LEU A CA 1
ATOM 2766 C C . LEU A 1 367 ? 0.470 -10.093 20.455 1.00 90.94 367 LEU A C 1
ATOM 2768 O O . LEU A 1 367 ? 0.377 -10.846 19.484 1.00 90.94 367 LEU A O 1
ATOM 2772 N N . PRO A 1 368 ? 0.846 -10.561 21.667 1.00 86.56 368 PRO A N 1
ATOM 2773 C CA . PRO A 1 368 ? 1.239 -11.957 21.873 1.00 86.56 368 PRO A CA 1
ATOM 2774 C C . PRO A 1 368 ? 0.085 -12.964 21.734 1.00 86.56 368 PRO A C 1
ATOM 2776 O O . PRO A 1 368 ? 0.335 -14.163 21.658 1.00 86.56 368 PRO A O 1
ATOM 2779 N N . ALA A 1 369 ? -1.174 -12.508 21.716 1.00 85.06 369 ALA A N 1
ATOM 2780 C CA . ALA A 1 369 ? -2.346 -13.360 21.500 1.00 85.06 369 ALA A CA 1
ATOM 2781 C C . ALA A 1 369 ? -2.687 -13.559 20.008 1.00 85.06 369 ALA A C 1
ATOM 2783 O O . ALA A 1 369 ? -3.563 -14.363 19.677 1.00 85.06 369 ALA A O 1
ATOM 2784 N N . ILE A 1 370 ? -1.998 -12.864 19.096 1.00 90.81 370 ILE A N 1
ATOM 2785 C CA . ILE A 1 370 ? -2.184 -12.999 17.648 1.00 90.81 370 ILE A CA 1
ATOM 2786 C C . ILE A 1 370 ? -1.371 -14.203 17.155 1.00 90.81 370 ILE A C 1
ATOM 2788 O O . ILE A 1 370 ? -0.148 -14.151 17.055 1.00 90.81 370 ILE A O 1
ATOM 2792 N N . HIS A 1 371 ? -2.073 -15.295 16.842 1.00 81.94 371 HIS A N 1
ATOM 2793 C CA . HIS A 1 371 ? -1.480 -16.567 16.396 1.00 81.94 371 HIS A CA 1
ATOM 2794 C C . HIS A 1 371 ? -1.648 -16.836 14.889 1.00 81.94 371 HIS A C 1
ATOM 2796 O O . HIS A 1 371 ? -1.164 -17.848 14.379 1.00 81.94 371 HIS A O 1
ATOM 2802 N N . VAL A 1 372 ? -2.369 -15.965 14.179 1.00 88.00 372 VAL A N 1
ATOM 2803 C CA . VAL A 1 372 ? -2.604 -16.084 12.733 1.00 88.00 372 VAL A CA 1
ATOM 2804 C C . VAL A 1 372 ? -1.369 -15.619 11.948 1.00 88.00 372 VAL A C 1
ATOM 2806 O O . VAL A 1 372 ? -0.643 -14.739 12.427 1.00 88.00 372 VAL A O 1
ATOM 2809 N N . PRO A 1 373 ? -1.118 -16.148 10.732 1.00 95.38 373 PRO A N 1
ATOM 2810 C CA . PRO A 1 373 ? -0.072 -15.630 9.857 1.00 95.38 373 PRO A CA 1
ATOM 2811 C C . PRO A 1 373 ? -0.200 -14.113 9.719 1.00 95.38 373 PRO A C 1
ATOM 2813 O O . PRO A 1 373 ? -1.283 -13.612 9.417 1.00 95.38 373 PRO A O 1
ATOM 2816 N N . THR A 1 374 ? 0.892 -13.382 9.947 1.00 98.12 374 THR A N 1
ATOM 2817 C CA . THR A 1 374 ? 0.874 -11.913 9.972 1.00 98.12 374 THR A CA 1
ATOM 2818 C C . THR A 1 374 ? 1.960 -11.329 9.072 1.00 98.12 374 THR A C 1
ATOM 2820 O O . THR A 1 374 ? 3.127 -11.710 9.171 1.00 98.12 374 THR A O 1
ATOM 2823 N N . LEU A 1 375 ? 1.583 -10.378 8.219 1.00 98.56 375 LEU A N 1
ATOM 2824 C CA . LEU A 1 375 ? 2.484 -9.543 7.427 1.00 98.56 375 LEU A CA 1
ATOM 2825 C C . LEU A 1 375 ? 2.445 -8.111 7.971 1.00 98.56 375 LEU A C 1
ATOM 2827 O O . LEU A 1 375 ? 1.374 -7.523 8.095 1.00 98.56 375 LEU A O 1
ATOM 2831 N N . VAL A 1 376 ? 3.611 -7.542 8.262 1.00 98.62 376 VAL A N 1
ATOM 2832 C CA . VAL A 1 376 ? 3.790 -6.139 8.644 1.00 98.62 376 VAL A CA 1
ATOM 2833 C C . VAL A 1 376 ? 4.548 -5.424 7.532 1.00 98.62 376 VAL A C 1
ATOM 2835 O O . VAL A 1 376 ? 5.681 -5.784 7.221 1.00 98.62 376 VAL A O 1
ATOM 2838 N N . ILE A 1 377 ? 3.923 -4.409 6.946 1.00 98.44 377 ILE A N 1
ATOM 2839 C CA . ILE A 1 377 ? 4.466 -3.578 5.872 1.00 98.44 377 ILE A CA 1
ATOM 2840 C C . ILE A 1 377 ? 4.734 -2.180 6.422 1.00 98.44 377 ILE A C 1
ATOM 2842 O O . ILE A 1 377 ? 3.903 -1.625 7.141 1.00 98.44 377 ILE A O 1
ATOM 2846 N N . HIS A 1 378 ? 5.866 -1.578 6.067 1.00 97.88 378 HIS A N 1
ATOM 2847 C CA . HIS A 1 378 ? 6.152 -0.189 6.416 1.00 97.88 378 HIS A CA 1
ATOM 2848 C C . HIS A 1 378 ? 7.014 0.510 5.357 1.00 97.88 378 HIS A C 1
ATOM 2850 O O . HIS A 1 378 ? 7.780 -0.142 4.647 1.00 97.88 378 HIS A O 1
ATOM 2856 N N . ARG A 1 379 ? 6.917 1.839 5.261 1.00 96.81 379 ARG A N 1
ATOM 2857 C CA . ARG A 1 379 ? 7.808 2.669 4.440 1.00 96.81 379 ARG A CA 1
ATOM 2858 C C . ARG A 1 379 ? 8.826 3.354 5.332 1.00 96.81 379 ARG A C 1
ATOM 2860 O O . ARG A 1 379 ? 8.476 3.876 6.379 1.00 96.81 379 ARG A O 1
ATOM 2867 N N . LYS A 1 380 ? 10.096 3.287 4.940 1.00 94.88 380 LYS A N 1
ATOM 2868 C CA . LYS A 1 380 ? 11.232 3.619 5.807 1.00 94.88 380 LYS A CA 1
ATOM 2869 C C . LYS A 1 380 ? 11.172 5.029 6.407 1.00 94.88 380 LYS A C 1
ATOM 2871 O O . LYS A 1 380 ? 11.497 5.195 7.578 1.00 94.88 380 LYS A O 1
ATOM 2876 N N . ASP A 1 381 ? 10.789 6.020 5.608 1.00 94.56 381 ASP A N 1
ATOM 2877 C CA . ASP A 1 381 ? 10.909 7.438 5.950 1.00 94.56 381 ASP A CA 1
ATOM 2878 C C . ASP A 1 381 ? 9.525 8.070 6.268 1.00 94.56 381 ASP A C 1
ATOM 2880 O O . ASP A 1 381 ? 9.323 9.271 6.097 1.00 94.56 381 ASP A O 1
ATOM 2884 N N . ASP A 1 382 ? 8.562 7.253 6.726 1.00 95.62 382 ASP A N 1
ATOM 2885 C CA . ASP A 1 382 ? 7.206 7.649 7.151 1.00 95.62 382 ASP A CA 1
ATOM 2886 C C . ASP A 1 382 ? 7.238 8.588 8.379 1.00 95.62 382 ASP A C 1
ATOM 2888 O O . ASP A 1 382 ? 7.771 8.267 9.447 1.00 95.62 382 ASP A O 1
ATOM 2892 N N . ALA A 1 383 ? 6.650 9.779 8.229 1.00 92.88 383 ALA A N 1
ATOM 2893 C CA . ALA A 1 383 ? 6.583 10.802 9.276 1.00 92.88 383 ALA A CA 1
ATOM 2894 C C . ALA A 1 383 ? 5.345 10.680 10.192 1.00 92.88 383 ALA A C 1
ATOM 2896 O O . ALA A 1 383 ? 5.300 11.279 11.277 1.00 92.88 383 ALA A O 1
ATOM 2897 N N . ILE A 1 384 ? 4.320 9.926 9.788 1.00 93.69 384 ILE A N 1
ATOM 2898 C CA . ILE A 1 384 ? 3.074 9.724 10.539 1.00 93.69 384 ILE A CA 1
ATOM 2899 C C . ILE A 1 384 ? 3.264 8.610 11.570 1.00 93.69 384 ILE A C 1
ATOM 2901 O O . ILE A 1 384 ? 2.996 8.833 12.757 1.00 93.69 384 ILE A O 1
ATOM 2905 N N . VAL A 1 385 ? 3.781 7.458 11.143 1.00 94.25 385 VAL A N 1
ATOM 2906 C CA . VAL A 1 385 ? 4.124 6.315 11.999 1.00 94.25 385 VAL A CA 1
ATOM 2907 C C . VAL A 1 385 ? 5.610 6.034 11.865 1.00 94.25 385 VAL A C 1
ATOM 2909 O O . VAL A 1 385 ? 6.119 5.908 10.765 1.00 94.25 385 VAL A O 1
ATOM 2912 N N . LEU A 1 386 ? 6.315 5.921 12.987 1.00 94.81 386 LEU A N 1
ATOM 2913 C CA . LEU A 1 386 ? 7.765 5.753 12.963 1.00 94.81 386 LEU A CA 1
ATOM 2914 C C . LEU A 1 386 ? 8.138 4.274 12.808 1.00 94.81 386 LEU A C 1
ATOM 2916 O O . LEU A 1 386 ? 7.534 3.422 13.463 1.00 94.81 386 LEU A O 1
ATOM 2920 N N . GLU A 1 387 ? 9.200 3.973 12.052 1.00 95.56 387 GLU A N 1
ATOM 2921 C CA . GLU A 1 387 ? 9.677 2.600 11.787 1.00 95.56 387 GLU A CA 1
ATOM 2922 C C . GLU A 1 387 ? 9.747 1.730 13.044 1.00 95.56 387 GLU A C 1
ATOM 2924 O O . GLU A 1 387 ? 9.272 0.593 13.076 1.00 95.56 387 GLU A O 1
ATOM 2929 N N . ARG A 1 388 ? 10.292 2.299 14.119 1.00 95.44 388 ARG A N 1
ATOM 2930 C CA . ARG A 1 388 ? 10.441 1.642 15.419 1.00 95.44 388 ARG A CA 1
ATOM 2931 C C . ARG A 1 388 ? 9.109 1.183 16.042 1.00 95.44 388 ARG A C 1
ATOM 2933 O O . ARG A 1 388 ? 9.120 0.220 16.801 1.00 95.44 388 ARG A O 1
ATOM 2940 N N . GLN A 1 389 ? 7.975 1.813 15.715 1.00 95.69 389 GLN A N 1
ATOM 2941 C CA . GLN A 1 389 ? 6.635 1.382 16.143 1.00 95.69 389 GLN A CA 1
ATOM 2942 C C . GLN A 1 389 ? 6.158 0.172 15.332 1.00 95.69 389 GLN A C 1
ATOM 2944 O O . GLN A 1 389 ? 5.742 -0.826 15.920 1.00 95.69 389 GLN A O 1
ATOM 2949 N N . ALA A 1 390 ? 6.272 0.227 14.001 1.00 96.75 390 ALA A N 1
ATOM 2950 C CA . ALA A 1 390 ? 5.881 -0.874 13.120 1.00 96.75 390 ALA A CA 1
ATOM 2951 C C . ALA A 1 390 ? 6.747 -2.125 13.354 1.00 96.75 390 ALA A C 1
ATOM 2953 O O . ALA A 1 390 ? 6.239 -3.246 13.412 1.00 96.75 390 ALA A O 1
ATOM 2954 N N . ARG A 1 391 ? 8.054 -1.935 13.564 1.00 96.56 391 ARG A N 1
ATOM 2955 C CA . ARG A 1 391 ? 8.987 -3.010 13.908 1.00 96.56 391 ARG A CA 1
ATOM 2956 C C . ARG A 1 391 ? 8.684 -3.627 15.274 1.00 96.56 391 ARG A C 1
ATOM 2958 O O . ARG A 1 391 ? 8.622 -4.846 15.355 1.00 96.56 391 ARG A O 1
ATOM 2965 N N . TYR A 1 392 ? 8.388 -2.820 16.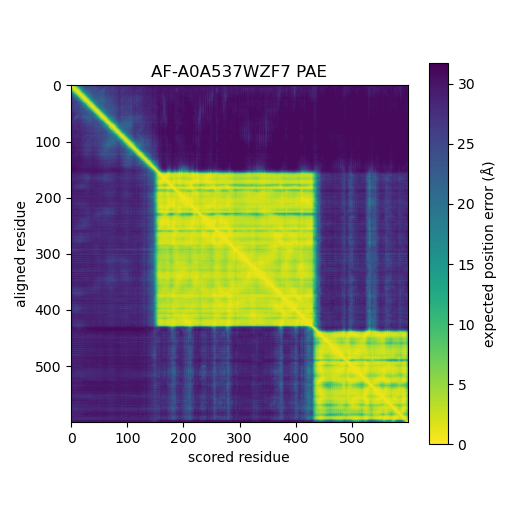298 1.00 97.00 392 TYR A N 1
ATOM 2966 C CA . TYR A 1 392 ? 7.928 -3.342 17.590 1.00 97.00 392 TYR A CA 1
ATOM 2967 C C . TYR A 1 392 ? 6.690 -4.244 17.435 1.00 97.00 392 TYR A C 1
ATOM 2969 O O . TYR A 1 392 ? 6.659 -5.325 18.013 1.00 97.00 392 TYR A O 1
ATOM 2977 N N . VAL A 1 393 ? 5.701 -3.854 16.618 1.00 97.69 393 VAL A N 1
ATOM 2978 C CA . VAL A 1 393 ? 4.516 -4.695 16.353 1.00 97.69 393 VAL A CA 1
ATOM 2979 C C . VAL A 1 393 ? 4.912 -6.051 15.759 1.00 97.69 393 VAL A C 1
ATOM 2981 O O . VAL A 1 393 ? 4.458 -7.083 16.249 1.00 97.69 393 VAL A O 1
ATOM 2984 N N . ALA A 1 394 ? 5.791 -6.065 14.753 1.00 97.12 394 ALA A N 1
ATOM 2985 C CA . ALA A 1 394 ? 6.279 -7.307 14.155 1.00 97.12 394 ALA A CA 1
ATOM 2986 C C . ALA A 1 394 ? 7.075 -8.176 15.145 1.00 97.12 394 ALA A C 1
ATOM 2988 O O . ALA A 1 394 ? 6.912 -9.392 15.155 1.00 97.12 394 ALA A O 1
ATOM 2989 N N . ASP A 1 395 ? 7.897 -7.565 16.000 1.00 96.00 395 ASP A N 1
ATOM 2990 C CA . ASP A 1 395 ? 8.730 -8.278 16.972 1.00 96.00 395 ASP A CA 1
ATOM 2991 C C . ASP A 1 395 ? 7.906 -8.873 18.143 1.00 96.00 395 ASP A C 1
ATOM 2993 O O . ASP A 1 395 ? 8.401 -9.755 18.846 1.00 96.00 395 ASP A O 1
ATOM 2997 N N . GLN A 1 396 ? 6.669 -8.407 18.385 1.00 95.25 396 GLN A N 1
ATOM 2998 C CA . GLN A 1 396 ? 5.768 -8.947 19.423 1.00 95.25 396 GLN A CA 1
ATOM 2999 C C . GLN A 1 396 ? 4.759 -9.997 18.919 1.00 95.25 396 GLN A C 1
ATOM 3001 O O . GLN A 1 396 ? 4.238 -10.760 19.732 1.00 95.25 396 GLN A O 1
ATOM 3006 N N . ILE A 1 397 ? 4.467 -10.053 17.615 1.00 93.38 397 ILE A N 1
ATOM 3007 C CA . ILE A 1 397 ? 3.535 -11.036 17.037 1.00 93.38 397 ILE A CA 1
ATOM 3008 C C . ILE A 1 397 ? 4.315 -12.281 16.596 1.00 93.38 397 ILE A C 1
ATOM 3010 O O . ILE A 1 397 ? 5.215 -12.212 15.755 1.00 93.38 397 ILE A O 1
ATOM 3014 N N . GLN A 1 398 ? 3.966 -13.450 17.141 1.00 83.25 398 GLN A N 1
ATOM 3015 C CA . GLN A 1 398 ? 4.714 -14.680 16.886 1.00 83.25 398 GLN A CA 1
ATOM 3016 C C . GLN A 1 398 ? 4.680 -15.072 15.399 1.00 83.25 398 GLN A C 1
ATOM 3018 O O . GLN A 1 398 ? 3.644 -15.437 14.852 1.00 83.25 398 GLN A O 1
ATOM 3023 N N . GLY A 1 399 ? 5.853 -15.080 14.759 1.00 81.44 399 GLY A N 1
ATOM 3024 C CA . GLY A 1 399 ? 5.995 -15.485 13.358 1.00 81.44 399 GLY A CA 1
ATOM 3025 C C . GLY A 1 399 ? 5.564 -14.425 12.340 1.00 81.44 399 GLY A C 1
ATOM 3026 O O . GLY A 1 399 ? 5.445 -14.756 11.161 1.00 81.44 399 GLY A O 1
ATOM 3027 N N . ALA A 1 400 ? 5.353 -13.171 12.757 1.00 94.38 400 ALA A N 1
ATOM 3028 C CA . ALA A 1 400 ? 5.084 -12.086 11.824 1.00 94.38 400 ALA A CA 1
ATOM 3029 C C . ALA A 1 400 ? 6.267 -11.850 10.868 1.00 94.38 400 ALA A C 1
ATOM 3031 O O . ALA A 1 400 ? 7.433 -11.804 11.269 1.00 94.38 400 ALA A O 1
ATOM 3032 N N . ARG A 1 401 ? 5.962 -11.657 9.583 1.00 97.25 401 ARG A N 1
ATOM 3033 C CA . ARG A 1 401 ? 6.934 -11.244 8.568 1.00 97.25 401 ARG A CA 1
ATOM 3034 C C . ARG A 1 401 ? 6.914 -9.725 8.458 1.00 97.25 401 ARG A C 1
ATOM 3036 O O . ARG A 1 401 ? 5.882 -9.161 8.121 1.00 97.25 401 ARG A O 1
ATOM 3043 N N . TYR A 1 402 ? 8.048 -9.070 8.686 1.00 97.88 402 TYR A N 1
ATOM 3044 C CA . TYR A 1 402 ? 8.204 -7.637 8.427 1.00 97.88 402 TYR A CA 1
ATOM 3045 C C . TYR A 1 402 ? 8.826 -7.395 7.048 1.00 97.88 402 TYR A C 1
ATOM 3047 O O . TYR A 1 402 ? 9.850 -8.000 6.720 1.00 97.88 402 TYR A O 1
ATOM 3055 N N . VAL A 1 403 ? 8.252 -6.471 6.281 1.00 97.88 403 VAL A N 1
ATOM 3056 C CA . VAL A 1 403 ? 8.767 -5.980 4.998 1.00 97.88 403 VAL A CA 1
ATOM 3057 C C . VAL A 1 403 ? 8.811 -4.453 5.037 1.00 97.88 403 VAL A C 1
ATOM 3059 O O . VAL A 1 403 ? 7.840 -3.803 5.421 1.00 97.88 403 VAL A O 1
ATOM 3062 N N . GLN A 1 404 ? 9.949 -3.880 4.643 1.00 97.06 404 GLN A N 1
ATOM 3063 C CA . GLN A 1 404 ? 10.127 -2.435 4.524 1.00 97.06 404 GLN A CA 1
ATOM 3064 C C . GLN A 1 404 ? 10.366 -2.048 3.072 1.00 97.06 404 GLN A C 1
ATOM 3066 O O . GLN A 1 404 ? 11.228 -2.619 2.407 1.00 97.06 404 GLN A O 1
ATOM 3071 N N . PHE A 1 405 ? 9.637 -1.029 2.633 1.00 96.19 405 PHE A N 1
ATOM 3072 C CA . PHE A 1 405 ? 9.795 -0.385 1.339 1.00 96.19 405 PHE A CA 1
ATOM 3073 C C . PHE A 1 405 ? 10.517 0.965 1.491 1.00 96.19 405 PHE A C 1
ATOM 3075 O O . PHE A 1 405 ? 10.432 1.597 2.552 1.00 96.19 405 PHE A O 1
ATOM 3082 N N . PRO A 1 406 ? 11.237 1.432 0.456 1.00 94.88 406 PRO A N 1
ATOM 3083 C CA . PRO A 1 406 ? 11.697 2.814 0.400 1.00 94.88 406 PRO A CA 1
ATOM 3084 C C . PRO A 1 406 ? 10.502 3.775 0.290 1.00 94.88 406 PRO A C 1
ATOM 3086 O O . PRO A 1 406 ? 9.428 3.396 -0.175 1.00 94.88 406 PRO A O 1
ATOM 3089 N N . GLY A 1 407 ? 10.707 5.032 0.684 1.00 92.88 407 GLY A N 1
ATOM 3090 C CA . GLY A 1 407 ? 9.717 6.097 0.536 1.00 92.88 407 GLY A CA 1
ATOM 3091 C C . GLY A 1 407 ? 9.264 6.706 1.860 1.00 92.88 407 GLY A C 1
ATOM 3092 O O . GLY A 1 407 ? 9.522 6.173 2.939 1.00 92.88 407 GLY A O 1
ATOM 3093 N N . GLN A 1 408 ? 8.585 7.843 1.725 1.00 94.38 408 GLN A N 1
ATOM 3094 C CA . GLN A 1 408 ? 8.178 8.753 2.804 1.00 94.38 408 GLN A CA 1
ATOM 3095 C C . GLN A 1 408 ? 6.651 8.891 2.942 1.00 94.38 408 GLN A C 1
ATOM 3097 O O . GLN A 1 408 ? 6.160 9.439 3.925 1.00 94.38 408 GLN A O 1
ATOM 3102 N N . ASP A 1 409 ? 5.892 8.426 1.945 1.00 95.75 409 ASP A N 1
ATOM 3103 C CA . ASP A 1 409 ? 4.444 8.609 1.894 1.00 95.75 409 ASP A CA 1
ATOM 3104 C C . ASP A 1 409 ? 3.740 7.587 2.785 1.00 95.75 409 ASP A C 1
ATOM 3106 O O . ASP A 1 409 ? 3.832 6.379 2.557 1.00 95.75 409 ASP A O 1
ATOM 3110 N N . HIS A 1 410 ? 2.994 8.071 3.774 1.00 96.00 410 HIS A N 1
ATOM 3111 C CA . HIS A 1 410 ? 2.190 7.231 4.649 1.00 96.00 410 HIS A CA 1
ATOM 3112 C C . HIS A 1 410 ? 1.020 6.582 3.897 1.00 96.00 410 HIS A C 1
ATOM 3114 O O . HIS A 1 410 ? 0.686 5.437 4.173 1.00 96.00 410 HIS A O 1
ATOM 3120 N N . LEU A 1 411 ? 0.412 7.254 2.916 1.00 95.38 411 LEU A N 1
ATOM 3121 C CA . LEU A 1 411 ? -0.723 6.701 2.163 1.00 95.38 411 LEU A CA 1
ATOM 3122 C C . LEU A 1 411 ? -0.281 5.521 1.258 1.00 95.38 411 LEU A C 1
ATOM 3124 O O . LEU A 1 411 ? 0.534 5.728 0.356 1.00 95.38 411 LEU A O 1
ATOM 3128 N N . PRO A 1 412 ? -0.807 4.287 1.443 1.00 94.31 412 PRO A N 1
ATOM 3129 C CA . PRO A 1 412 ? -0.288 3.087 0.769 1.00 94.31 412 PRO A CA 1
ATOM 3130 C C . PRO A 1 412 ? -0.540 3.067 -0.746 1.00 94.31 412 PRO A C 1
ATOM 3132 O O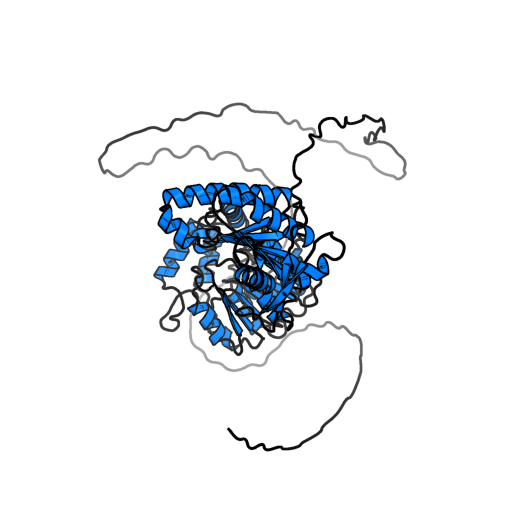 . PRO A 1 412 ? 0.196 2.408 -1.472 1.00 94.31 412 PRO A O 1
ATOM 3135 N N . PHE A 1 413 ? -1.546 3.806 -1.220 1.00 94.19 413 PHE A N 1
ATOM 3136 C CA . PHE A 1 413 ? -1.899 3.945 -2.637 1.00 94.19 413 PHE A CA 1
ATOM 3137 C C . PHE A 1 413 ? -1.124 5.063 -3.367 1.00 94.19 413 PHE A C 1
ATOM 3139 O O . PHE A 1 413 ? -1.275 5.222 -4.574 1.00 94.19 413 PHE A O 1
ATOM 3146 N N . VAL A 1 414 ? -0.295 5.838 -2.657 1.00 94.19 414 VAL A N 1
ATOM 3147 C CA . VAL A 1 414 ? 0.593 6.858 -3.245 1.00 94.19 414 VAL A CA 1
ATOM 3148 C C . VAL A 1 414 ? 2.007 6.294 -3.387 1.00 94.19 414 VAL A C 1
ATOM 3150 O O . VAL A 1 414 ? 2.426 5.487 -2.559 1.00 94.19 414 VAL A O 1
ATOM 3153 N N . GLY A 1 415 ? 2.757 6.729 -4.404 1.00 91.19 415 GLY A N 1
ATOM 3154 C CA . GLY A 1 415 ? 4.121 6.265 -4.678 1.00 91.19 415 GLY A CA 1
ATOM 3155 C C . GLY A 1 415 ? 4.133 4.871 -5.307 1.00 91.19 415 GLY A C 1
ATOM 3156 O O . GLY A 1 415 ? 3.239 4.533 -6.079 1.00 91.19 415 GLY A O 1
ATOM 3157 N N . ASP A 1 416 ? 5.122 4.042 -4.959 1.00 91.00 416 ASP A N 1
ATOM 3158 C CA . ASP A 1 416 ? 5.133 2.622 -5.336 1.00 91.00 416 ASP A CA 1
ATOM 3159 C C . ASP A 1 416 ? 4.111 1.849 -4.480 1.00 91.00 416 ASP A C 1
ATOM 3161 O O . ASP A 1 416 ? 4.422 1.256 -3.441 1.00 91.00 416 ASP A O 1
ATOM 3165 N N . ALA A 1 417 ? 2.844 1.982 -4.870 1.00 94.44 417 ALA A N 1
ATOM 3166 C CA . ALA A 1 417 ? 1.719 1.217 -4.349 1.00 94.44 417 ALA A CA 1
ATOM 3167 C C . ALA A 1 417 ? 1.720 -0.217 -4.905 1.00 94.44 417 ALA A C 1
ATOM 3169 O O . ALA A 1 417 ? 1.270 -1.153 -4.241 1.00 94.44 417 ALA A O 1
ATOM 3170 N N . ASP A 1 418 ? 2.270 -0.401 -6.107 1.00 95.75 418 ASP A N 1
ATOM 3171 C CA . ASP A 1 418 ? 2.269 -1.677 -6.809 1.00 95.75 418 ASP A CA 1
ATOM 3172 C C . ASP A 1 418 ? 3.144 -2.725 -6.117 1.00 95.75 418 ASP A C 1
ATOM 3174 O O . ASP A 1 418 ? 2.713 -3.871 -5.981 1.00 95.75 418 ASP A O 1
ATOM 3178 N N . ALA A 1 419 ? 4.315 -2.347 -5.597 1.00 95.31 419 ALA A N 1
ATOM 3179 C CA . ALA A 1 419 ? 5.163 -3.246 -4.817 1.00 95.31 419 ALA A CA 1
ATOM 3180 C C . ALA A 1 419 ? 4.555 -3.625 -3.452 1.00 95.31 419 ALA A C 1
ATOM 3182 O O . ALA A 1 419 ? 4.817 -4.719 -2.946 1.00 95.31 419 ALA A O 1
ATOM 3183 N N . ILE A 1 420 ? 3.710 -2.763 -2.868 1.00 96.44 420 ILE A N 1
ATOM 3184 C CA . ILE A 1 420 ? 2.934 -3.110 -1.667 1.00 96.44 420 ILE A CA 1
ATOM 3185 C C . ILE A 1 420 ? 1.911 -4.189 -2.025 1.00 96.44 420 ILE A C 1
ATOM 3187 O O . ILE A 1 420 ? 1.835 -5.200 -1.329 1.00 96.44 420 ILE A O 1
ATOM 3191 N N . VAL A 1 421 ? 1.154 -4.012 -3.113 1.00 97.38 421 VAL A N 1
ATOM 3192 C CA . VAL A 1 421 ? 0.142 -4.996 -3.522 1.00 97.38 421 VAL A CA 1
ATOM 3193 C C . VAL A 1 421 ? 0.775 -6.321 -3.971 1.00 97.38 421 VAL A C 1
ATOM 3195 O O . VAL A 1 421 ? 0.252 -7.366 -3.596 1.00 97.38 421 VAL A O 1
ATOM 3198 N N . ASP A 1 422 ? 1.925 -6.303 -4.660 1.00 96.00 422 ASP A N 1
ATOM 3199 C CA . ASP A 1 422 ? 2.709 -7.506 -5.007 1.00 96.00 422 ASP A CA 1
ATOM 3200 C C . ASP A 1 422 ? 3.028 -8.364 -3.760 1.00 96.00 422 ASP A C 1
ATOM 3202 O O . ASP A 1 422 ? 2.868 -9.586 -3.770 1.00 96.00 422 ASP A O 1
ATOM 3206 N N . GLU A 1 423 ? 3.465 -7.733 -2.664 1.00 97.06 423 GLU A N 1
ATOM 3207 C CA . GLU A 1 423 ? 3.811 -8.422 -1.413 1.00 97.06 423 GLU A CA 1
ATOM 3208 C C . GLU A 1 423 ? 2.565 -8.914 -0.652 1.00 97.06 423 GLU A C 1
ATOM 3210 O O . GLU A 1 423 ? 2.578 -9.999 -0.064 1.00 97.06 423 GLU A O 1
ATOM 3215 N N . VAL A 1 424 ? 1.459 -8.161 -0.707 1.00 97.06 424 VAL A N 1
ATOM 3216 C CA . VAL A 1 424 ? 0.160 -8.602 -0.171 1.00 97.06 424 VAL A CA 1
ATOM 3217 C C . VAL A 1 424 ? -0.338 -9.827 -0.942 1.00 97.06 424 VAL A C 1
ATOM 3219 O O . VAL A 1 424 ? -0.660 -10.832 -0.314 1.00 97.06 424 VAL A O 1
ATOM 3222 N N . GLU A 1 425 ? -0.350 -9.794 -2.277 1.00 95.56 425 GLU A N 1
ATOM 3223 C CA . GLU A 1 425 ? -0.740 -10.926 -3.130 1.00 95.56 425 GLU A CA 1
ATOM 3224 C C . GLU A 1 425 ? 0.121 -12.162 -2.838 1.00 95.56 425 GLU A C 1
ATOM 3226 O O . GLU A 1 425 ? -0.411 -13.264 -2.656 1.00 95.56 425 GLU A O 1
ATOM 3231 N N . GLN A 1 426 ? 1.441 -11.980 -2.716 1.00 93.94 426 GLN A N 1
ATOM 3232 C CA . GLN A 1 426 ? 2.370 -13.064 -2.404 1.00 93.94 426 GLN A CA 1
ATOM 3233 C C . GLN A 1 426 ? 2.064 -13.732 -1.062 1.00 93.94 426 GLN A C 1
ATOM 3235 O O . GLN A 1 426 ? 2.062 -14.963 -0.954 1.00 93.94 426 GLN A O 1
ATOM 3240 N N . PHE A 1 427 ? 1.813 -12.925 -0.034 1.00 94.69 427 PHE A N 1
ATOM 3241 C CA . PHE A 1 427 ? 1.487 -13.403 1.302 1.00 94.69 427 PHE A CA 1
ATOM 3242 C C . PHE A 1 427 ? 0.103 -14.067 1.370 1.00 94.69 427 PHE A C 1
ATOM 3244 O O . PHE A 1 427 ? -0.040 -15.120 1.989 1.00 94.69 427 PHE A O 1
ATOM 3251 N N . VAL A 1 428 ? -0.895 -13.484 0.701 1.00 91.25 428 VAL A N 1
ATOM 3252 C CA . VAL A 1 428 ? -2.290 -13.949 0.681 1.00 91.25 428 VAL A CA 1
ATOM 3253 C C . VAL A 1 428 ? -2.451 -15.258 -0.094 1.00 91.25 428 VAL A C 1
ATOM 3255 O O . VAL A 1 428 ? -3.140 -16.170 0.363 1.00 91.25 428 VAL A O 1
ATOM 3258 N N . THR A 1 429 ? -1.839 -15.363 -1.274 1.00 87.25 429 THR A N 1
ATOM 3259 C CA . THR A 1 429 ? -2.061 -16.492 -2.194 1.00 87.25 429 THR A CA 1
ATOM 3260 C C . THR A 1 429 ? -1.023 -17.608 -2.055 1.00 87.25 429 THR A C 1
ATOM 3262 O O . THR A 1 429 ? -1.229 -18.713 -2.568 1.00 87.25 429 THR A O 1
ATOM 3265 N N . GLY A 1 430 ? 0.120 -17.331 -1.414 1.00 75.50 430 GLY A N 1
ATOM 3266 C CA . GLY A 1 430 ? 1.279 -18.227 -1.366 1.00 75.50 430 GLY A CA 1
ATOM 3267 C C . GLY A 1 430 ? 1.974 -18.431 -2.720 1.00 75.50 430 GLY A C 1
ATOM 3268 O O . GLY A 1 430 ? 2.898 -19.241 -2.823 1.00 75.50 430 GLY A O 1
ATOM 3269 N N . ARG A 1 431 ? 1.541 -17.719 -3.766 1.00 52.34 431 ARG A N 1
ATOM 3270 C CA . ARG A 1 431 ? 2.176 -17.668 -5.085 1.00 52.34 431 ARG A CA 1
ATOM 3271 C C . ARG A 1 431 ? 2.903 -16.333 -5.174 1.00 52.34 431 ARG A C 1
ATOM 3273 O O . ARG A 1 431 ? 2.304 -15.314 -4.871 1.00 52.34 431 ARG A O 1
ATOM 3280 N N . GLY A 1 432 ? 4.175 -16.324 -5.582 1.00 43.00 432 GLY A N 1
ATOM 3281 C CA . GLY A 1 432 ? 4.826 -15.061 -5.960 1.00 43.00 432 GLY A CA 1
ATOM 3282 C C . GLY A 1 432 ? 3.978 -14.348 -7.021 1.00 43.00 432 GLY A C 1
ATOM 3283 O O . GLY A 1 432 ? 3.328 -15.055 -7.802 1.00 43.00 432 GLY A O 1
ATOM 3284 N N . PRO A 1 433 ? 3.947 -13.003 -7.031 1.00 37.84 433 PRO A N 1
ATOM 3285 C CA . PRO A 1 433 ? 2.998 -12.249 -7.838 1.00 37.84 433 PRO A CA 1
ATOM 3286 C C . PRO A 1 433 ? 3.073 -12.708 -9.289 1.00 37.84 433 PRO A C 1
ATOM 3288 O O . PRO A 1 433 ? 4.168 -12.821 -9.861 1.00 37.84 433 PRO A O 1
ATOM 3291 N N . ILE A 1 434 ? 1.910 -12.942 -9.901 1.00 40.91 434 ILE A N 1
ATOM 3292 C CA . ILE A 1 434 ? 1.837 -12.992 -11.359 1.00 40.91 434 ILE A CA 1
ATOM 3293 C C . ILE A 1 434 ? 1.971 -11.544 -11.810 1.00 40.91 434 ILE A C 1
ATOM 3295 O O . ILE A 1 434 ? 0.993 -10.877 -12.132 1.00 40.91 434 ILE A O 1
ATOM 3299 N N . ARG A 1 435 ? 3.213 -11.049 -11.824 1.00 39.94 435 ARG A N 1
ATOM 3300 C CA . ARG A 1 435 ? 3.525 -9.848 -12.578 1.00 39.94 435 ARG A CA 1
ATOM 3301 C C . ARG A 1 435 ? 3.149 -10.143 -14.021 1.00 39.94 435 ARG A C 1
ATOM 3303 O O . ARG A 1 435 ? 3.848 -10.892 -14.710 1.00 39.94 435 ARG A O 1
ATOM 3310 N N . GLU A 1 436 ? 2.083 -9.501 -14.480 1.00 42.25 436 GLU A N 1
ATOM 3311 C CA . GLU A 1 436 ? 1.970 -9.061 -15.865 1.00 42.25 436 GLU A CA 1
ATOM 3312 C C . GLU A 1 436 ? 3.111 -8.062 -16.094 1.00 42.25 436 GLU A C 1
ATOM 3314 O O . GLU A 1 436 ? 2.940 -6.850 -16.101 1.00 42.25 436 GLU A O 1
ATOM 3319 N N . ILE A 1 437 ? 4.333 -8.595 -16.197 1.00 41.38 437 ILE A N 1
ATOM 3320 C CA . ILE A 1 437 ? 5.446 -7.862 -16.769 1.00 41.38 437 ILE A CA 1
ATOM 3321 C C . ILE A 1 437 ? 5.004 -7.618 -18.205 1.00 41.38 437 ILE A C 1
ATOM 3323 O O . ILE A 1 437 ? 4.854 -8.587 -18.955 1.00 41.38 437 ILE A O 1
ATOM 3327 N N . ASP A 1 438 ? 4.811 -6.353 -18.578 1.00 50.78 438 ASP A N 1
ATOM 3328 C CA . ASP A 1 438 ? 4.607 -5.934 -19.964 1.00 50.78 438 ASP A CA 1
ATOM 3329 C C . ASP A 1 438 ? 5.892 -6.210 -20.756 1.00 50.78 438 ASP A C 1
ATOM 3331 O O . ASP A 1 438 ? 6.719 -5.336 -21.037 1.00 50.78 438 ASP A O 1
ATOM 3335 N N . LYS A 1 439 ? 6.093 -7.494 -21.063 1.00 57.22 439 LYS A N 1
ATOM 3336 C CA . LYS A 1 439 ? 7.197 -8.020 -21.848 1.00 57.22 439 LYS A CA 1
ATOM 3337 C C . LYS A 1 439 ? 6.891 -7.786 -23.303 1.00 57.22 439 LYS A C 1
ATOM 3339 O O . LYS A 1 439 ? 6.243 -8.588 -23.975 1.00 57.22 439 LYS A O 1
ATOM 3344 N N . VAL A 1 440 ? 7.400 -6.674 -23.797 1.00 72.38 440 VAL A N 1
ATOM 3345 C CA . VAL A 1 440 ? 7.336 -6.343 -25.211 1.00 72.38 440 VAL A CA 1
ATOM 3346 C C . VAL A 1 440 ? 8.603 -6.844 -25.892 1.00 72.38 440 VAL A C 1
ATOM 3348 O O . VAL A 1 440 ? 9.722 -6.566 -25.457 1.00 72.38 440 VAL A O 1
ATOM 3351 N N . LEU A 1 441 ? 8.440 -7.578 -26.992 1.00 79.12 441 LEU A N 1
ATOM 3352 C CA . LEU A 1 441 ? 9.544 -7.828 -27.911 1.00 79.12 441 LEU A CA 1
ATOM 3353 C C . LEU A 1 441 ? 9.874 -6.499 -28.600 1.00 79.12 441 LEU A C 1
ATOM 3355 O O . LEU A 1 441 ? 9.048 -5.967 -29.340 1.00 79.12 441 LEU A O 1
ATOM 3359 N N . ALA A 1 442 ? 11.061 -5.954 -28.347 1.00 88.94 442 ALA A N 1
ATOM 3360 C CA . ALA A 1 442 ? 11.471 -4.657 -28.879 1.00 88.94 442 ALA A CA 1
ATOM 3361 C C . ALA A 1 442 ? 12.869 -4.727 -29.496 1.00 88.94 442 ALA A C 1
ATOM 3363 O O . ALA A 1 442 ? 13.738 -5.464 -29.022 1.00 88.94 442 ALA A O 1
ATOM 3364 N N . THR A 1 443 ? 13.111 -3.924 -30.535 1.00 94.12 443 THR A N 1
ATOM 3365 C CA . THR A 1 443 ? 14.475 -3.673 -31.006 1.00 94.12 443 THR A CA 1
ATOM 3366 C C . THR A 1 443 ? 15.034 -2.456 -30.294 1.00 94.12 443 THR A C 1
ATOM 3368 O O . THR A 1 443 ? 14.459 -1.371 -30.354 1.00 94.12 443 THR A O 1
ATOM 3371 N N . ILE A 1 444 ? 16.183 -2.633 -29.655 1.00 95.69 444 ILE A N 1
ATOM 3372 C CA . ILE A 1 444 ? 16.917 -1.573 -28.979 1.00 95.69 444 ILE A CA 1
ATOM 3373 C C . ILE A 1 444 ? 18.108 -1.153 -29.839 1.00 95.69 444 ILE A C 1
ATOM 3375 O O . ILE A 1 444 ? 18.877 -2.004 -30.289 1.00 95.69 444 ILE A O 1
ATOM 3379 N N . LEU A 1 445 ? 18.257 0.157 -30.034 1.00 97.38 445 LEU A N 1
ATOM 3380 C CA . LEU A 1 445 ? 19.414 0.811 -30.638 1.00 97.38 445 LEU A CA 1
ATOM 3381 C C . LEU A 1 445 ? 20.145 1.623 -29.564 1.00 97.38 445 LEU A C 1
ATOM 3383 O O . LEU A 1 445 ? 19.534 2.444 -28.878 1.00 97.38 445 LEU A O 1
ATOM 3387 N N . PHE A 1 446 ? 21.458 1.430 -29.481 1.00 97.31 446 PHE A N 1
ATOM 3388 C CA . PHE A 1 446 ? 22.373 2.348 -28.810 1.00 97.31 446 PHE A CA 1
ATOM 3389 C C . PHE A 1 446 ? 23.291 3.011 -29.833 1.00 97.31 446 PHE A C 1
ATOM 3391 O O . PHE A 1 446 ? 23.815 2.326 -30.715 1.00 97.31 446 PHE A O 1
ATOM 3398 N N . THR A 1 447 ? 23.523 4.314 -29.685 1.00 96.75 447 THR A N 1
ATOM 3399 C CA . THR A 1 447 ? 24.555 5.060 -30.421 1.00 96.75 447 THR A CA 1
ATOM 3400 C C . THR A 1 447 ? 25.498 5.776 -29.462 1.00 96.75 447 THR A C 1
ATOM 3402 O O . THR A 1 447 ? 25.127 6.040 -28.321 1.00 96.75 447 THR A O 1
ATOM 3405 N N . ASP A 1 448 ? 26.705 6.090 -29.929 1.00 94.88 448 ASP A N 1
ATOM 3406 C CA . ASP A 1 448 ? 27.754 6.757 -29.149 1.00 94.88 448 ASP A CA 1
ATOM 3407 C C . ASP A 1 448 ? 28.722 7.506 -30.083 1.00 94.88 448 ASP A C 1
ATOM 3409 O O . ASP A 1 448 ? 28.983 7.025 -31.193 1.00 94.88 448 ASP A O 1
ATOM 3413 N N . ILE A 1 449 ? 29.248 8.666 -29.669 1.00 94.75 449 ILE A N 1
ATOM 3414 C CA . ILE A 1 449 ? 30.204 9.437 -30.482 1.00 94.75 449 ILE A CA 1
ATOM 3415 C C . ILE A 1 449 ? 31.617 8.917 -30.213 1.00 94.75 449 ILE A C 1
ATOM 3417 O O . ILE A 1 449 ? 32.113 8.913 -29.088 1.00 94.75 449 ILE A O 1
ATOM 3421 N N . VAL A 1 450 ? 32.315 8.509 -31.270 1.00 93.94 450 VAL A N 1
ATOM 3422 C CA . VAL A 1 450 ? 33.686 8.009 -31.145 1.00 93.94 450 VAL A CA 1
ATOM 3423 C C . VAL A 1 450 ? 34.641 9.143 -30.769 1.00 93.94 450 VAL A C 1
ATOM 3425 O O . VAL A 1 450 ? 34.577 10.244 -31.319 1.00 93.94 450 VAL A O 1
ATOM 3428 N N . ASP A 1 451 ? 35.552 8.856 -29.834 1.00 89.69 451 ASP A N 1
ATOM 3429 C CA . ASP A 1 451 ? 36.540 9.798 -29.293 1.00 89.69 451 ASP A CA 1
ATOM 3430 C C . ASP A 1 451 ? 35.937 11.078 -28.672 1.00 89.69 451 ASP A C 1
ATOM 3432 O O . ASP A 1 451 ? 36.610 12.110 -28.590 1.00 89.69 451 ASP A O 1
ATOM 3436 N N . SER A 1 452 ? 34.691 11.035 -28.191 1.00 87.00 452 SER A N 1
ATOM 3437 C CA . SER A 1 452 ? 33.969 12.211 -27.686 1.00 87.00 452 SER A CA 1
ATOM 3438 C C . SER A 1 452 ? 34.718 13.007 -26.616 1.00 87.00 452 SER A C 1
ATOM 3440 O O . SER A 1 452 ? 34.866 14.219 -26.756 1.00 87.00 452 SER A O 1
ATOM 3442 N N . THR A 1 453 ? 35.320 12.350 -25.620 1.00 86.25 453 THR A N 1
ATOM 3443 C CA . THR A 1 453 ? 36.160 13.010 -24.600 1.00 86.25 453 THR A CA 1
ATOM 3444 C C . THR A 1 453 ? 37.350 13.767 -25.207 1.00 86.25 453 THR A C 1
ATOM 3446 O O . THR A 1 453 ? 37.690 14.862 -24.756 1.00 86.25 453 THR A O 1
ATOM 3449 N N . ARG A 1 454 ? 37.982 13.220 -26.258 1.00 88.50 454 ARG A N 1
ATOM 3450 C CA . ARG A 1 454 ? 39.078 13.891 -26.979 1.00 88.50 454 ARG A CA 1
ATOM 3451 C C . ARG A 1 454 ? 38.546 15.079 -27.780 1.00 88.50 454 ARG A C 1
ATOM 3453 O O . ARG A 1 454 ? 39.136 16.155 -27.731 1.00 88.50 454 ARG A O 1
ATOM 3460 N N . ARG A 1 455 ? 37.405 14.921 -28.460 1.00 86.06 455 ARG A N 1
ATOM 3461 C CA . ARG A 1 455 ? 36.744 16.009 -29.199 1.00 86.06 455 ARG A CA 1
ATOM 3462 C C . ARG A 1 455 ? 36.282 17.147 -28.288 1.00 86.06 455 ARG A C 1
ATOM 3464 O O . ARG A 1 455 ? 36.448 18.308 -28.654 1.00 86.06 455 ARG A O 1
ATOM 3471 N N . GLN A 1 456 ? 35.779 16.845 -27.092 1.00 88.06 456 GLN A N 1
ATOM 3472 C CA . GLN A 1 456 ? 35.439 17.853 -26.088 1.00 88.06 456 GLN A CA 1
ATOM 3473 C C . GLN A 1 456 ? 36.679 18.640 -25.638 1.00 88.06 456 GLN A C 1
ATOM 3475 O O . GLN A 1 456 ? 36.618 19.866 -25.556 1.00 88.06 456 GLN A O 1
ATOM 3480 N N . ALA A 1 457 ? 37.813 17.969 -25.414 1.00 88.25 457 ALA A N 1
ATOM 3481 C CA . ALA A 1 457 ? 39.073 18.631 -25.068 1.00 88.25 457 ALA A CA 1
ATOM 3482 C C . ALA A 1 457 ? 39.629 19.510 -26.210 1.00 88.25 457 ALA A C 1
ATOM 3484 O O . ALA A 1 457 ? 40.169 20.581 -25.944 1.00 88.25 457 ALA A O 1
ATOM 3485 N N . GLU A 1 458 ? 39.470 19.094 -27.472 1.00 88.94 458 GLU A N 1
ATOM 3486 C CA . GLU A 1 458 ? 39.875 19.869 -28.660 1.00 88.94 458 GLU A CA 1
ATOM 3487 C C . GLU A 1 458 ? 39.000 21.117 -28.894 1.00 88.94 458 GLU A C 1
ATOM 3489 O O . GLU A 1 458 ? 39.508 22.163 -29.297 1.00 88.94 458 GLU A O 1
ATOM 3494 N N . LEU A 1 459 ? 37.686 21.016 -28.660 1.00 87.69 459 LEU A N 1
ATOM 3495 C CA . LEU A 1 459 ? 36.704 22.067 -28.974 1.00 87.69 459 LEU A CA 1
ATOM 3496 C C . LEU A 1 459 ? 36.378 23.000 -27.795 1.00 87.69 459 LEU A C 1
ATOM 3498 O O . LEU A 1 459 ? 35.842 24.094 -28.004 1.00 87.69 459 LEU A O 1
ATOM 3502 N N . GLY A 1 460 ? 36.651 22.561 -26.564 1.00 89.75 460 GLY A N 1
ATOM 3503 C CA . GLY A 1 460 ? 36.193 23.193 -25.327 1.00 89.75 460 GLY A CA 1
ATOM 3504 C C . GLY A 1 460 ? 34.672 23.118 -25.138 1.00 89.75 460 GLY A C 1
ATOM 3505 O O . GLY A 1 460 ? 33.906 22.943 -26.088 1.00 89.75 460 GLY A O 1
ATOM 3506 N N . ASP A 1 461 ? 34.198 23.308 -23.905 1.00 88.69 461 ASP A N 1
ATOM 3507 C CA . ASP A 1 461 ? 32.801 23.015 -23.533 1.00 88.69 461 ASP A CA 1
ATOM 3508 C C . ASP A 1 461 ? 31.745 23.760 -24.368 1.00 88.69 461 ASP A C 1
ATOM 3510 O O . ASP A 1 461 ? 30.687 23.208 -24.667 1.00 88.69 461 ASP A O 1
ATOM 3514 N N . ARG A 1 462 ? 32.019 25.000 -24.804 1.00 88.56 462 ARG A N 1
ATOM 3515 C CA . ARG A 1 462 ? 31.096 25.745 -25.686 1.00 88.56 462 ARG A CA 1
ATOM 3516 C C . ARG A 1 462 ? 31.044 25.177 -27.104 1.00 88.56 462 ARG A C 1
ATOM 3518 O O . ARG A 1 462 ? 29.967 25.142 -27.696 1.00 88.56 462 ARG A O 1
ATOM 3525 N N . GLY A 1 463 ? 32.192 24.778 -27.657 1.00 88.31 463 GLY A N 1
ATOM 3526 C CA . GLY A 1 463 ? 32.272 24.177 -28.989 1.00 88.31 463 GLY A CA 1
ATOM 3527 C C . GLY A 1 463 ? 31.627 22.795 -28.996 1.00 88.31 463 GLY A C 1
ATOM 3528 O O . GLY A 1 463 ? 30.784 22.512 -29.845 1.00 88.31 463 GLY A O 1
ATOM 3529 N N . TRP A 1 464 ? 31.942 21.994 -27.976 1.00 91.56 464 TRP A N 1
ATOM 3530 C CA . TRP A 1 464 ? 31.348 20.684 -27.738 1.00 91.56 464 TRP A CA 1
ATOM 3531 C C . TRP A 1 464 ? 29.828 20.749 -27.568 1.00 91.56 464 TRP A C 1
ATOM 3533 O O . TRP A 1 464 ? 29.108 20.054 -28.280 1.00 91.56 464 TRP A O 1
ATOM 3543 N N . LYS A 1 465 ? 29.314 21.652 -26.719 1.00 90.06 465 LYS A N 1
ATOM 3544 C CA . LYS A 1 465 ? 27.866 21.831 -26.531 1.00 90.06 465 LYS A CA 1
ATOM 3545 C C . LYS A 1 465 ? 27.142 22.157 -27.842 1.00 90.06 465 LYS A C 1
ATOM 3547 O O . LYS A 1 465 ? 26.122 21.542 -28.133 1.00 90.06 465 LYS A O 1
ATOM 3552 N N . LYS A 1 466 ? 27.677 23.077 -28.653 1.00 92.12 466 LYS A N 1
ATOM 3553 C CA . LYS A 1 466 ? 27.078 23.434 -29.951 1.00 92.12 466 LYS A CA 1
ATOM 3554 C C . LYS A 1 466 ? 27.070 22.250 -30.928 1.00 92.12 466 LYS A C 1
ATOM 3556 O O . LYS A 1 466 ? 26.106 22.075 -31.670 1.00 92.12 466 LYS A O 1
ATOM 3561 N N . LEU A 1 467 ? 28.132 21.445 -30.928 1.00 92.94 467 LEU A N 1
ATOM 3562 C CA . LEU A 1 467 ? 28.227 20.235 -31.743 1.00 92.94 467 LEU A CA 1
ATOM 3563 C C . LEU A 1 467 ? 27.220 19.168 -31.280 1.00 92.94 467 LEU A C 1
ATOM 3565 O O . LEU A 1 467 ? 26.531 18.596 -32.121 1.00 92.94 467 LEU A O 1
ATOM 3569 N N . LEU A 1 468 ? 27.059 18.960 -29.968 1.00 92.88 468 LEU A N 1
ATOM 3570 C CA . LEU A 1 468 ? 26.035 18.064 -29.416 1.00 92.88 468 LEU A CA 1
ATOM 3571 C C . LEU A 1 468 ? 24.609 18.530 -29.736 1.00 92.88 468 LEU A C 1
ATOM 3573 O O . LEU A 1 468 ? 23.770 17.711 -30.097 1.00 92.88 468 LEU A O 1
ATOM 3577 N N . GLU A 1 469 ? 24.326 19.833 -29.679 1.00 91.69 469 GLU A N 1
ATOM 3578 C CA . GLU A 1 469 ? 23.027 20.387 -30.086 1.00 91.69 469 GLU A CA 1
ATOM 3579 C C . GLU A 1 469 ? 22.712 20.077 -31.564 1.00 91.69 469 GLU A C 1
ATOM 3581 O O . GLU A 1 469 ? 21.585 19.695 -31.889 1.00 91.69 469 GLU A O 1
ATOM 3586 N N . GLN A 1 470 ? 23.709 20.168 -32.453 1.00 93.38 470 GLN A N 1
ATOM 3587 C CA . GLN A 1 470 ? 23.572 19.804 -33.870 1.00 93.38 470 GLN A CA 1
ATOM 3588 C C . GLN A 1 470 ? 23.416 18.288 -34.075 1.00 93.38 470 GLN A C 1
ATOM 3590 O O . GLN A 1 470 ? 22.519 17.864 -34.805 1.00 93.38 470 GLN A O 1
ATOM 3595 N N . HIS A 1 471 ? 24.231 17.476 -33.394 1.00 94.38 471 HIS A N 1
ATOM 3596 C CA . HIS A 1 471 ? 24.133 16.013 -33.385 1.00 94.38 471 HIS A CA 1
ATOM 3597 C C . HIS A 1 471 ? 22.731 15.558 -32.943 1.00 94.38 471 HIS A C 1
ATOM 3599 O O . HIS A 1 471 ? 22.049 14.837 -33.674 1.00 94.38 471 HIS A O 1
ATOM 3605 N N . HIS A 1 472 ? 22.244 16.057 -31.802 1.00 94.81 472 HIS A N 1
ATOM 3606 C CA . HIS A 1 472 ? 20.941 15.682 -31.250 1.00 94.81 472 HIS A CA 1
ATOM 3607 C C . HIS A 1 472 ? 19.779 16.117 -32.146 1.00 94.81 472 HIS A C 1
ATOM 3609 O O . HIS A 1 472 ? 18.792 15.389 -32.253 1.00 94.81 472 HIS A O 1
ATOM 3615 N N . ALA A 1 473 ? 19.884 17.268 -32.817 1.00 93.94 473 ALA A N 1
ATOM 3616 C CA . ALA A 1 473 ? 18.872 17.719 -33.768 1.00 93.94 473 ALA A CA 1
ATOM 3617 C C . ALA A 1 473 ? 18.761 16.789 -34.991 1.00 93.94 473 ALA A C 1
ATOM 3619 O O . ALA A 1 473 ? 17.645 16.444 -35.388 1.00 93.94 473 ALA A O 1
ATOM 3620 N N . ILE A 1 474 ? 19.893 16.346 -35.555 1.00 95.69 474 ILE A N 1
ATOM 3621 C CA . ILE A 1 474 ? 19.915 15.412 -36.694 1.00 95.69 474 ILE A CA 1
ATOM 3622 C C . ILE A 1 474 ? 19.368 14.044 -36.275 1.00 95.69 474 ILE A C 1
ATOM 3624 O O . ILE A 1 474 ? 18.432 13.548 -36.906 1.00 95.69 474 ILE A O 1
ATOM 3628 N N . VAL A 1 475 ? 19.882 13.465 -35.181 1.00 95.75 475 VAL A N 1
ATOM 3629 C CA . VAL A 1 475 ? 19.444 12.143 -34.702 1.00 95.75 475 VAL A CA 1
ATOM 3630 C C . VAL A 1 475 ? 17.942 12.143 -34.417 1.00 95.75 475 VAL A C 1
ATOM 3632 O O . VAL A 1 475 ? 17.222 11.325 -34.985 1.00 95.75 475 VAL A O 1
ATOM 3635 N N . ARG A 1 476 ? 17.419 13.111 -33.649 1.00 95.62 476 ARG A N 1
ATOM 3636 C CA . ARG A 1 476 ? 15.974 13.213 -33.357 1.00 95.62 476 ARG A CA 1
ATOM 3637 C C . ARG A 1 476 ? 15.110 13.389 -34.609 1.00 95.62 476 ARG A C 1
ATOM 3639 O O . ARG A 1 476 ? 13.970 12.923 -34.630 1.00 95.62 476 ARG A O 1
ATOM 3646 N N . GLY A 1 477 ? 15.631 14.029 -35.657 1.00 93.31 477 GLY A N 1
ATOM 3647 C CA . GLY A 1 477 ? 14.974 14.098 -36.963 1.00 93.31 477 GLY A CA 1
ATOM 3648 C C . GLY A 1 477 ? 14.803 12.715 -37.600 1.00 93.31 477 GLY A C 1
ATOM 3649 O O . GLY A 1 477 ? 13.696 12.356 -38.004 1.00 93.31 477 GLY A O 1
ATOM 3650 N N . LEU A 1 478 ? 15.876 11.921 -37.620 1.00 95.62 478 LEU A N 1
ATOM 3651 C CA . LEU A 1 478 ? 15.891 10.558 -38.162 1.00 95.62 478 LEU A CA 1
ATOM 3652 C C . LEU A 1 478 ? 15.053 9.583 -37.322 1.00 95.62 478 LEU A C 1
ATOM 3654 O O . LEU A 1 478 ? 14.313 8.778 -37.892 1.00 95.62 478 LEU A O 1
ATOM 3658 N N . LEU A 1 479 ? 15.082 9.705 -35.987 1.00 94.06 479 LEU A N 1
ATOM 3659 C CA . LEU A 1 479 ? 14.234 8.911 -35.090 1.00 94.06 479 LEU A CA 1
ATOM 3660 C C . LEU A 1 479 ? 12.749 9.126 -35.398 1.00 94.06 479 LEU A C 1
ATOM 3662 O O . LEU A 1 479 ? 12.016 8.156 -35.568 1.00 94.06 479 LEU A O 1
ATOM 3666 N N . ARG A 1 480 ? 12.301 10.378 -35.567 1.00 90.75 480 ARG A N 1
ATOM 3667 C CA . ARG A 1 480 ? 10.898 10.688 -35.910 1.00 90.75 480 ARG A CA 1
ATOM 3668 C C . ARG A 1 480 ? 10.473 10.091 -37.252 1.00 90.75 480 ARG A C 1
ATOM 3670 O O . ARG A 1 480 ? 9.385 9.528 -37.344 1.00 90.75 480 ARG A O 1
ATOM 3677 N N . GLN A 1 481 ? 11.323 10.179 -38.277 1.00 88.00 481 GLN A N 1
ATOM 3678 C CA . GLN A 1 481 ? 11.061 9.563 -39.588 1.00 88.00 481 GLN A CA 1
ATOM 3679 C C . GLN A 1 481 ? 10.975 8.033 -39.484 1.00 88.00 481 GLN A C 1
ATOM 3681 O O . GLN A 1 481 ? 10.098 7.405 -40.076 1.00 88.00 481 GLN A O 1
ATOM 3686 N N . SER A 1 482 ? 11.851 7.447 -38.669 1.00 87.81 482 SER A N 1
ATOM 3687 C CA . SER A 1 482 ? 11.972 6.007 -38.464 1.00 87.81 482 SER A CA 1
ATOM 3688 C C . SER A 1 482 ? 11.147 5.472 -37.292 1.00 87.81 482 SER A C 1
ATOM 3690 O O . SER A 1 482 ? 11.392 4.347 -36.880 1.00 87.81 482 SER A O 1
ATOM 3692 N N . ARG A 1 483 ? 10.180 6.224 -36.742 1.00 87.44 483 ARG A N 1
ATOM 3693 C CA . ARG A 1 483 ? 9.370 5.821 -35.566 1.00 87.44 483 ARG A CA 1
ATOM 3694 C C . ARG A 1 483 ? 10.195 5.232 -34.401 1.00 87.44 483 ARG A C 1
ATOM 3696 O O . ARG A 1 483 ? 9.776 4.265 -33.773 1.00 87.44 483 ARG A O 1
ATOM 3703 N N . GLY A 1 484 ? 11.376 5.791 -34.153 1.00 89.94 484 GLY A N 1
ATOM 3704 C CA . GLY A 1 484 ? 12.201 5.471 -32.992 1.00 89.94 484 GLY A CA 1
ATOM 3705 C C . GLY A 1 484 ? 11.749 6.272 -31.776 1.00 89.94 484 GLY A C 1
ATOM 3706 O O . GLY A 1 484 ? 11.642 7.497 -31.843 1.00 89.94 484 GLY A O 1
ATOM 3707 N N . GLU A 1 485 ? 11.502 5.584 -30.669 1.00 90.62 485 GLU A N 1
ATOM 3708 C CA . GLU A 1 485 ? 11.145 6.177 -29.384 1.00 90.62 485 GLU A CA 1
ATOM 3709 C C . GLU A 1 485 ? 12.417 6.389 -28.557 1.00 90.62 485 GLU A C 1
ATOM 3711 O O . GLU A 1 485 ? 13.007 5.435 -28.043 1.00 90.62 485 GLU A O 1
ATOM 3716 N N . GLU A 1 486 ? 12.856 7.642 -28.442 1.00 93.75 486 GLU A N 1
ATOM 3717 C CA . GLU A 1 486 ? 13.972 8.040 -27.578 1.00 93.75 486 GLU A CA 1
ATOM 3718 C C . GLU A 1 486 ? 13.653 7.686 -26.118 1.00 93.75 486 GLU A C 1
ATOM 3720 O O . GLU A 1 486 ? 12.685 8.185 -25.550 1.00 93.75 486 GLU A O 1
ATOM 3725 N N . GLN A 1 487 ? 14.450 6.792 -25.531 1.00 89.12 487 GLN A N 1
ATOM 3726 C CA . GLN A 1 487 ? 14.302 6.330 -24.150 1.00 89.12 487 GLN A CA 1
ATOM 3727 C C . GLN A 1 487 ? 15.198 7.142 -23.209 1.00 89.12 487 GLN A C 1
ATOM 3729 O O . GLN A 1 487 ? 14.801 7.462 -22.088 1.00 89.12 487 GLN A O 1
ATOM 3734 N N . ASP A 1 488 ? 16.421 7.452 -23.651 1.00 88.19 488 ASP A N 1
ATOM 3735 C CA . ASP A 1 488 ? 17.385 8.261 -22.906 1.00 88.19 488 ASP A CA 1
ATOM 3736 C C . ASP A 1 488 ? 18.496 8.830 -23.809 1.00 88.19 488 ASP A C 1
ATOM 3738 O O . ASP A 1 488 ? 18.730 8.336 -24.917 1.00 88.19 488 ASP A O 1
ATOM 3742 N N . THR A 1 489 ? 19.227 9.823 -23.299 1.00 85.69 489 THR A N 1
ATOM 3743 C CA . THR A 1 489 ? 20.463 10.345 -23.903 1.00 85.69 489 THR A CA 1
ATOM 3744 C C . THR A 1 489 ? 21.569 10.405 -22.857 1.00 85.69 489 THR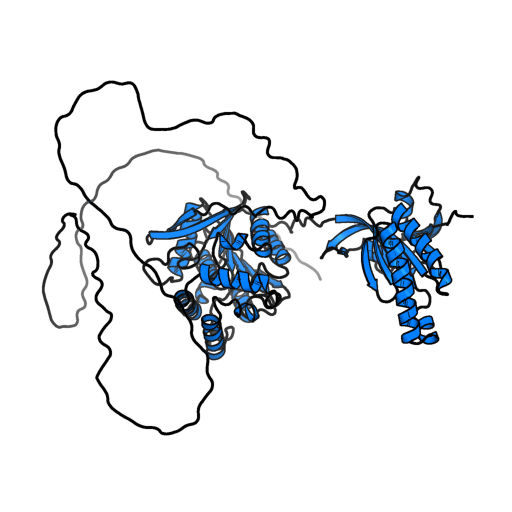 A C 1
ATOM 3746 O O . THR A 1 489 ? 21.569 11.277 -21.985 1.00 85.69 489 THR A O 1
ATOM 3749 N N . ALA A 1 490 ? 22.539 9.499 -22.956 1.00 66.56 490 ALA A N 1
ATOM 3750 C CA . ALA A 1 490 ? 23.666 9.416 -22.035 1.00 66.56 490 ALA A CA 1
ATOM 3751 C C . ALA A 1 490 ? 24.796 10.353 -22.494 1.00 66.56 490 ALA A C 1
ATOM 3753 O O . ALA A 1 490 ? 25.814 9.906 -23.010 1.00 66.56 490 ALA A O 1
ATOM 3754 N N . GLY A 1 491 ? 24.590 11.663 -22.329 1.00 79.69 491 GLY A N 1
ATOM 3755 C CA . GLY A 1 491 ? 25.546 12.700 -22.731 1.00 79.69 491 GLY A CA 1
ATOM 3756 C C . GLY A 1 491 ? 25.559 12.931 -24.242 1.00 79.69 491 GLY A C 1
ATOM 3757 O O . GLY A 1 491 ? 24.891 13.840 -24.731 1.00 79.69 491 GLY A O 1
ATOM 3758 N N . ASP A 1 492 ? 26.335 12.120 -24.950 1.00 85.25 492 ASP A N 1
ATOM 3759 C CA . ASP A 1 492 ? 26.581 12.156 -26.392 1.00 85.25 492 ASP A CA 1
ATOM 3760 C C . ASP A 1 492 ? 26.003 10.947 -27.150 1.00 85.25 492 ASP A C 1
ATOM 3762 O O . ASP A 1 492 ? 25.856 11.001 -28.371 1.00 85.25 492 ASP A O 1
ATOM 3766 N N . GLY A 1 493 ? 25.624 9.882 -26.438 1.00 90.44 493 GLY A N 1
ATOM 3767 C CA . GLY A 1 493 ? 24.945 8.710 -26.993 1.00 90.44 493 GLY A CA 1
ATOM 3768 C C . GLY A 1 493 ? 23.418 8.730 -26.848 1.00 90.44 493 GLY A C 1
ATOM 3769 O O . GLY A 1 493 ? 22.870 9.357 -25.939 1.00 90.44 493 GLY A O 1
ATOM 3770 N N . PHE A 1 494 ? 22.717 7.984 -27.710 1.00 95.50 494 PHE A N 1
ATOM 3771 C CA . PHE A 1 494 ? 21.268 7.753 -27.614 1.00 95.50 494 PHE A CA 1
ATOM 3772 C C . PHE A 1 494 ? 20.947 6.314 -27.211 1.00 95.50 494 PHE A C 1
ATOM 3774 O O . PHE A 1 494 ? 21.575 5.369 -27.689 1.00 95.50 494 PHE A O 1
ATOM 3781 N N . TYR A 1 495 ? 19.893 6.158 -26.412 1.00 94.81 495 TYR A N 1
ATOM 3782 C CA . TYR A 1 495 ? 19.195 4.901 -26.162 1.00 94.81 495 TYR A CA 1
ATOM 3783 C C . TYR A 1 495 ? 17.784 4.999 -26.763 1.00 94.81 495 TYR A C 1
ATOM 3785 O O . TYR A 1 495 ? 17.004 5.880 -26.396 1.00 94.81 495 TYR A O 1
ATOM 3793 N N . VAL A 1 496 ? 17.459 4.122 -27.718 1.00 95.75 496 VAL A N 1
ATOM 3794 C CA . VAL A 1 496 ? 16.231 4.206 -28.525 1.00 95.75 496 VAL A CA 1
ATOM 3795 C C . VAL A 1 496 ? 15.550 2.844 -28.653 1.00 95.75 496 VAL A C 1
ATOM 3797 O O . VAL A 1 496 ? 16.207 1.823 -28.870 1.00 95.75 496 VAL A O 1
ATOM 3800 N N . ARG A 1 497 ? 14.218 2.842 -28.577 1.00 94.06 497 ARG A N 1
ATOM 3801 C CA . ARG A 1 497 ? 13.339 1.687 -28.798 1.00 94.06 497 ARG A CA 1
ATOM 3802 C C . ARG A 1 497 ? 12.684 1.765 -30.182 1.00 94.06 497 ARG A C 1
ATOM 3804 O O . ARG A 1 497 ? 12.293 2.840 -30.629 1.00 94.06 497 ARG A O 1
ATOM 3811 N N . PHE A 1 498 ? 12.528 0.620 -30.842 1.00 93.50 498 PHE A N 1
ATOM 3812 C CA . PHE A 1 498 ? 11.815 0.468 -32.112 1.00 93.50 498 PHE A CA 1
ATOM 3813 C C . PHE A 1 498 ? 10.868 -0.738 -32.089 1.00 93.50 498 PHE A C 1
ATOM 3815 O O . PHE A 1 498 ? 11.148 -1.760 -31.458 1.00 93.50 498 PHE A O 1
ATOM 3822 N N . ASP A 1 499 ? 9.793 -0.633 -32.873 1.00 84.06 499 ASP A N 1
ATOM 3823 C CA . ASP A 1 499 ? 8.785 -1.679 -33.107 1.00 84.06 499 ASP A CA 1
ATOM 3824 C C . ASP A 1 499 ? 9.230 -2.788 -34.085 1.00 84.06 499 ASP A C 1
ATOM 3826 O O . ASP A 1 499 ? 8.500 -3.754 -34.296 1.00 84.06 499 ASP A O 1
ATOM 3830 N N . GLY A 1 500 ? 10.414 -2.674 -34.700 1.00 84.00 500 GLY A N 1
ATOM 3831 C CA . GLY A 1 500 ? 10.919 -3.697 -35.612 1.00 84.00 500 GLY A CA 1
ATOM 3832 C C . GLY A 1 500 ? 12.375 -3.506 -36.069 1.00 84.00 500 GLY A C 1
ATOM 3833 O O . GLY A 1 500 ? 12.807 -2.377 -36.339 1.00 84.00 500 GLY A O 1
ATOM 3834 N N . PRO A 1 501 ? 13.140 -4.603 -36.242 1.00 90.12 501 PRO A N 1
ATOM 3835 C CA . PRO A 1 501 ? 14.593 -4.528 -36.382 1.00 90.12 501 PRO A CA 1
ATOM 3836 C C . PRO A 1 501 ? 15.076 -3.939 -37.707 1.00 90.12 501 PRO A C 1
ATOM 3838 O O . PRO A 1 501 ? 16.020 -3.153 -37.715 1.00 90.12 501 PRO A O 1
ATOM 3841 N N . ALA A 1 502 ? 14.406 -4.228 -38.828 1.00 89.00 502 ALA A N 1
ATOM 3842 C CA . ALA A 1 502 ? 14.794 -3.670 -40.129 1.00 89.00 502 ALA A CA 1
ATOM 3843 C C . ALA A 1 502 ? 14.683 -2.133 -40.170 1.00 89.00 502 ALA A C 1
ATOM 3845 O O . ALA A 1 502 ? 15.430 -1.470 -40.887 1.00 89.00 502 ALA A O 1
ATOM 3846 N N . ARG A 1 503 ? 13.751 -1.563 -39.393 1.00 91.19 503 ARG A N 1
ATOM 3847 C CA . ARG A 1 503 ? 13.541 -0.115 -39.270 1.00 91.19 503 ARG A CA 1
ATOM 3848 C C . ARG A 1 503 ? 14.654 0.524 -38.437 1.00 91.19 503 ARG A C 1
ATOM 3850 O O . ARG A 1 503 ? 15.245 1.511 -38.866 1.00 91.19 503 ARG A O 1
ATOM 3857 N N . ALA A 1 504 ? 14.979 -0.095 -37.302 1.00 94.88 504 ALA A N 1
ATOM 3858 C CA . ALA A 1 504 ? 16.053 0.337 -36.414 1.00 94.88 504 ALA A CA 1
ATOM 3859 C C . ALA A 1 504 ? 17.428 0.319 -37.108 1.00 94.88 504 ALA A C 1
ATOM 3861 O O . ALA A 1 504 ? 18.187 1.276 -36.988 1.00 94.88 504 ALA A O 1
ATOM 3862 N N . ILE A 1 505 ? 17.724 -0.729 -37.891 1.00 95.88 505 ILE A N 1
ATOM 3863 C CA . ILE A 1 505 ? 18.982 -0.847 -38.648 1.00 95.88 505 ILE A CA 1
ATOM 3864 C C . ILE A 1 505 ? 19.121 0.272 -39.685 1.00 95.88 505 ILE A C 1
ATOM 3866 O O . ILE A 1 505 ? 20.154 0.935 -39.724 1.00 95.88 505 ILE A O 1
ATOM 3870 N N . ARG A 1 506 ? 18.075 0.530 -40.482 1.00 94.44 506 ARG A N 1
ATOM 3871 C CA . ARG A 1 506 ? 18.087 1.622 -41.472 1.00 94.44 506 ARG A CA 1
ATOM 3872 C C . ARG A 1 506 ? 18.283 2.978 -40.798 1.00 94.44 506 ARG A C 1
ATOM 3874 O O . ARG A 1 506 ? 19.139 3.741 -41.225 1.00 94.44 506 ARG A O 1
ATOM 3881 N N . CYS A 1 507 ? 17.586 3.223 -39.686 1.00 96.00 507 CYS A N 1
ATOM 3882 C CA . CYS A 1 507 ? 17.783 4.430 -38.888 1.00 96.00 507 CYS A CA 1
ATOM 3883 C C . CYS A 1 507 ? 19.226 4.562 -38.372 1.00 96.00 507 CYS A C 1
ATOM 3885 O O . CYS A 1 507 ? 19.774 5.658 -38.388 1.00 96.00 507 CYS A O 1
ATOM 3887 N N . ALA A 1 508 ? 19.858 3.467 -37.939 1.00 96.69 508 ALA A N 1
ATOM 3888 C CA . ALA A 1 508 ? 21.253 3.474 -37.500 1.00 96.69 508 ALA A CA 1
ATOM 3889 C C . ALA A 1 508 ? 22.226 3.787 -38.652 1.00 96.69 508 ALA A C 1
ATOM 3891 O O . ALA A 1 508 ? 23.146 4.579 -38.468 1.00 96.69 508 ALA A O 1
ATOM 3892 N N . GLN A 1 509 ? 21.999 3.227 -39.846 1.00 95.56 509 GLN A N 1
ATOM 3893 C CA . GLN A 1 509 ? 22.781 3.543 -41.050 1.00 95.56 509 GLN A CA 1
ATOM 3894 C C . GLN A 1 509 ? 22.612 5.012 -41.466 1.00 95.56 509 GLN A C 1
ATOM 3896 O O . GLN A 1 509 ? 23.605 5.696 -41.711 1.00 95.56 509 GLN A O 1
ATOM 3901 N N . ASP A 1 510 ? 21.375 5.518 -41.493 1.00 95.31 510 ASP A N 1
ATOM 3902 C CA . ASP A 1 510 ? 21.097 6.914 -41.836 1.00 95.31 510 ASP A CA 1
ATOM 3903 C C . ASP A 1 510 ? 21.668 7.884 -40.771 1.00 95.31 510 ASP A C 1
ATOM 3905 O O . ASP A 1 510 ? 22.125 8.967 -41.136 1.00 95.31 510 ASP A O 1
ATOM 3909 N N . ILE A 1 511 ? 21.726 7.505 -39.481 1.00 95.94 511 ILE A N 1
ATOM 3910 C CA . ILE A 1 511 ? 22.423 8.270 -38.422 1.00 95.94 511 ILE A CA 1
ATOM 3911 C C . ILE A 1 511 ? 23.932 8.309 -38.688 1.00 95.94 511 ILE A C 1
ATOM 3913 O O . ILE A 1 511 ? 24.510 9.394 -38.722 1.00 95.94 511 ILE A O 1
ATOM 3917 N N . VAL A 1 512 ? 24.564 7.149 -38.895 1.00 94.75 512 VAL A N 1
ATOM 3918 C CA . VAL A 1 512 ? 26.013 7.054 -39.139 1.00 94.75 512 VAL A CA 1
ATOM 3919 C C . VAL A 1 512 ? 26.432 7.901 -40.342 1.00 94.75 512 VAL A C 1
ATOM 3921 O O . VAL A 1 512 ? 27.451 8.582 -40.270 1.00 94.75 512 VAL A O 1
ATOM 3924 N N . GLU A 1 513 ? 25.641 7.918 -41.417 1.00 93.19 513 GLU A N 1
ATOM 3925 C CA . GLU A 1 513 ? 25.944 8.725 -42.602 1.00 93.19 513 GLU A CA 1
ATOM 3926 C C . GLU A 1 513 ? 25.654 10.222 -42.383 1.00 93.19 513 GLU A C 1
ATOM 3928 O O . GLU A 1 513 ? 26.510 11.067 -42.649 1.00 93.19 513 GLU A O 1
ATOM 3933 N N . SER A 1 514 ? 24.486 10.572 -41.829 1.00 93.81 514 SER A N 1
ATOM 3934 C CA . SER A 1 514 ? 24.054 11.975 -41.675 1.00 93.81 514 SER A CA 1
ATOM 3935 C C . SER A 1 514 ? 24.886 12.784 -40.677 1.00 93.81 514 SER A C 1
ATOM 3937 O O . SER A 1 514 ? 24.822 14.014 -40.688 1.00 93.81 514 SER A O 1
ATOM 3939 N N . ILE A 1 515 ? 25.651 12.121 -39.807 1.00 93.75 515 ILE A N 1
ATOM 3940 C CA . ILE A 1 515 ? 26.513 12.769 -38.812 1.00 93.75 515 ILE A CA 1
ATOM 3941 C C . ILE A 1 515 ? 27.930 13.061 -39.340 1.00 93.75 515 ILE A C 1
ATOM 3943 O O . ILE A 1 515 ? 28.564 14.004 -38.861 1.00 93.75 515 ILE A O 1
ATOM 3947 N N . ARG A 1 516 ? 28.399 12.378 -40.398 1.00 90.12 516 ARG A N 1
ATOM 3948 C CA . ARG A 1 516 ? 29.726 12.624 -41.011 1.00 90.12 516 ARG A CA 1
ATOM 3949 C C . ARG A 1 516 ? 30.013 14.094 -41.358 1.00 90.12 516 ARG A C 1
ATOM 3951 O O . ARG A 1 516 ? 31.130 14.542 -41.087 1.00 90.12 516 ARG A O 1
ATOM 3958 N N . PRO A 1 517 ? 29.058 14.894 -41.886 1.00 92.94 517 PRO A N 1
ATOM 3959 C CA . PRO A 1 517 ? 29.288 16.312 -42.175 1.00 92.94 517 PRO A CA 1
ATOM 3960 C C . PRO A 1 517 ? 29.609 17.181 -40.947 1.00 92.94 517 PRO A C 1
ATOM 3962 O O . PRO A 1 517 ? 30.104 18.293 -41.117 1.00 92.94 517 PRO A O 1
ATOM 3965 N N . LEU A 1 518 ? 29.361 16.700 -39.719 1.00 90.56 518 LEU A N 1
ATOM 3966 C CA . LEU A 1 518 ? 29.753 17.383 -38.479 1.00 90.56 518 LEU A CA 1
ATOM 3967 C C . LEU A 1 518 ? 31.229 17.144 -38.086 1.00 90.56 518 LEU A C 1
ATOM 3969 O O . LEU A 1 518 ? 31.687 17.698 -37.089 1.00 90.56 518 LEU A O 1
ATOM 3973 N N . GLY A 1 519 ? 31.987 16.334 -38.838 1.00 90.00 519 GLY A N 1
ATOM 3974 C CA . GLY A 1 519 ? 33.401 16.037 -38.549 1.00 90.00 519 GLY A CA 1
ATOM 3975 C C . GLY A 1 519 ? 33.624 15.063 -37.381 1.00 90.00 519 GLY A C 1
ATOM 3976 O O . GLY A 1 519 ? 34.730 14.980 -36.832 1.00 90.00 519 GLY A O 1
ATOM 3977 N N . ILE A 1 520 ? 32.574 14.334 -37.004 1.00 93.19 520 ILE A N 1
ATOM 3978 C CA . ILE A 1 520 ? 32.559 13.296 -35.971 1.00 93.19 520 ILE A CA 1
ATOM 3979 C C . ILE A 1 520 ? 32.044 11.978 -36.548 1.00 93.19 520 ILE A C 1
ATOM 3981 O O . ILE A 1 520 ? 31.348 11.959 -37.562 1.00 93.19 520 ILE A O 1
ATOM 3985 N N . GLU A 1 521 ? 32.379 10.881 -35.878 1.00 94.62 521 GLU A N 1
ATOM 3986 C CA . GLU A 1 521 ? 31.913 9.542 -36.221 1.00 94.62 521 GLU A CA 1
ATOM 3987 C C . GLU A 1 521 ? 31.063 8.984 -35.084 1.00 94.62 521 GLU A C 1
ATOM 3989 O O . GLU A 1 521 ? 31.354 9.206 -33.908 1.00 94.62 521 GLU A O 1
ATOM 3994 N N . VAL A 1 522 ? 30.021 8.241 -35.443 1.00 95.38 522 VAL A N 1
ATOM 3995 C CA . VAL A 1 522 ? 29.129 7.562 -34.500 1.00 95.38 522 VAL A CA 1
ATOM 3996 C C . VAL A 1 522 ? 29.272 6.061 -34.696 1.00 95.38 522 VAL A C 1
ATOM 3998 O O . VAL A 1 522 ? 29.381 5.586 -35.826 1.00 95.38 522 VAL A O 1
ATOM 4001 N N . ARG A 1 523 ? 29.254 5.320 -33.592 1.00 96.25 523 ARG A N 1
ATOM 4002 C CA . ARG A 1 523 ? 29.114 3.861 -33.581 1.00 96.25 523 ARG A CA 1
ATOM 4003 C C . ARG A 1 523 ? 27.715 3.480 -33.119 1.00 96.25 523 ARG A C 1
ATOM 4005 O O . ARG A 1 523 ? 27.112 4.196 -32.318 1.00 96.25 523 ARG A O 1
ATOM 4012 N N . ALA A 1 524 ? 27.198 2.360 -33.609 1.00 97.56 524 ALA A N 1
ATOM 4013 C CA . ALA A 1 524 ? 25.857 1.891 -33.288 1.00 97.56 524 ALA A CA 1
ATOM 4014 C C . ALA A 1 524 ? 25.821 0.387 -33.002 1.00 97.56 524 ALA A C 1
ATOM 4016 O O . ALA A 1 524 ? 26.516 -0.409 -33.636 1.00 97.56 524 ALA A O 1
ATOM 4017 N N . GLY A 1 525 ? 24.959 -0.008 -32.067 1.00 97.62 525 GLY A N 1
ATOM 4018 C CA . GLY A 1 525 ? 24.703 -1.407 -31.740 1.00 97.62 525 GLY A CA 1
ATOM 4019 C C . GLY A 1 525 ? 23.224 -1.692 -31.571 1.00 97.62 525 GLY A C 1
ATOM 4020 O O . GLY A 1 525 ? 22.516 -0.915 -30.927 1.00 97.62 525 GLY A O 1
ATOM 4021 N N . LEU A 1 526 ? 22.764 -2.813 -32.133 1.00 97.69 526 LEU A N 1
ATOM 4022 C CA . LEU A 1 526 ? 21.369 -3.234 -32.042 1.00 97.69 526 LEU A CA 1
ATOM 4023 C C . LEU A 1 526 ? 21.197 -4.650 -31.494 1.00 97.69 526 LEU A C 1
ATOM 4025 O O . LEU A 1 526 ? 21.902 -5.592 -31.870 1.00 97.69 526 LEU A O 1
ATOM 4029 N N . HIS A 1 527 ? 20.170 -4.803 -30.664 1.00 96.56 527 HIS A N 1
ATOM 4030 C CA . HIS A 1 527 ? 19.679 -6.090 -30.185 1.00 96.56 527 HIS A CA 1
ATOM 4031 C C . HIS A 1 527 ? 18.147 -6.136 -30.258 1.00 96.56 527 HIS A C 1
ATOM 4033 O O . HIS A 1 527 ? 17.481 -5.105 -30.260 1.00 96.56 527 HIS A O 1
ATOM 4039 N N . THR A 1 528 ? 17.567 -7.331 -30.358 1.00 92.44 528 THR A N 1
ATOM 4040 C CA . THR A 1 528 ? 16.118 -7.548 -30.253 1.00 92.44 528 THR A CA 1
ATOM 4041 C C . THR A 1 528 ? 15.882 -8.710 -29.312 1.00 92.44 528 THR A C 1
ATOM 4043 O O . THR A 1 528 ? 16.457 -9.780 -29.509 1.00 92.44 528 THR A O 1
ATOM 4046 N N . GLY A 1 529 ? 15.045 -8.473 -28.310 1.00 87.25 529 GLY A N 1
ATOM 4047 C CA . GLY A 1 529 ? 14.735 -9.405 -27.237 1.00 87.25 529 GLY A CA 1
ATOM 4048 C C . GLY A 1 529 ? 13.547 -8.897 -26.426 1.00 87.25 529 GLY A C 1
ATOM 4049 O O . GLY A 1 529 ? 13.005 -7.825 -26.709 1.00 87.25 529 GLY A O 1
ATOM 4050 N N . GLU A 1 530 ? 13.119 -9.679 -25.440 1.00 80.25 530 GLU A N 1
ATOM 4051 C CA . GLU A 1 530 ? 12.087 -9.250 -24.495 1.00 80.25 530 GLU A CA 1
ATOM 4052 C C . GLU A 1 530 ? 12.638 -8.123 -23.613 1.00 80.25 530 GLU A C 1
ATOM 4054 O O . GLU A 1 530 ? 13.704 -8.265 -23.007 1.00 80.25 530 GLU A O 1
ATOM 4059 N N . CYS A 1 531 ? 11.919 -7.008 -23.549 1.00 78.00 531 CYS A N 1
ATOM 4060 C CA . CYS A 1 531 ? 12.194 -5.897 -22.645 1.00 78.00 531 CYS A CA 1
ATOM 4061 C C . CYS A 1 531 ? 11.038 -5.759 -21.656 1.00 78.00 531 CYS A C 1
ATOM 4063 O O . CYS A 1 531 ? 9.877 -5.889 -22.040 1.00 78.00 531 CYS A O 1
ATOM 4065 N N . GLU A 1 532 ? 11.358 -5.456 -20.403 1.00 77.06 532 GLU A N 1
ATOM 4066 C CA . GLU A 1 532 ? 10.365 -5.164 -19.366 1.00 77.06 532 GLU A CA 1
ATOM 4067 C C . GLU A 1 532 ? 10.073 -3.659 -19.397 1.00 77.06 532 GLU A C 1
ATOM 4069 O O . GLU A 1 532 ? 11.017 -2.861 -19.354 1.00 77.06 532 GLU A O 1
ATOM 4074 N N . ILE A 1 533 ? 8.804 -3.255 -19.507 1.00 71.31 533 ILE A N 1
ATOM 4075 C CA . ILE A 1 533 ? 8.429 -1.837 -19.423 1.00 71.31 533 ILE A CA 1
ATOM 4076 C C . ILE A 1 533 ? 8.347 -1.410 -17.955 1.00 71.31 533 ILE A C 1
ATOM 4078 O O . ILE A 1 533 ? 7.587 -1.978 -17.178 1.00 71.31 533 ILE A O 1
ATOM 4082 N N . VAL A 1 534 ? 9.133 -0.395 -17.592 1.00 64.44 534 VAL A N 1
ATOM 4083 C CA . VAL A 1 534 ? 9.153 0.242 -16.266 1.00 64.44 534 VAL A CA 1
ATOM 4084 C C . VAL A 1 534 ? 9.166 1.753 -16.488 1.00 64.44 534 VAL A C 1
ATOM 4086 O O . VAL A 1 534 ? 9.981 2.248 -17.266 1.00 64.44 534 VAL A O 1
ATOM 4089 N N . ASP A 1 535 ? 8.229 2.482 -15.878 1.00 67.50 535 ASP A N 1
ATOM 4090 C CA . ASP A 1 535 ? 8.034 3.933 -16.061 1.00 67.50 535 ASP A CA 1
ATOM 4091 C C . ASP A 1 535 ? 7.950 4.373 -17.540 1.00 67.50 535 ASP A C 1
ATOM 4093 O O . ASP A 1 535 ? 8.469 5.414 -17.949 1.00 67.50 535 ASP A O 1
ATOM 4097 N N . GLY A 1 536 ? 7.340 3.533 -18.385 1.00 67.81 536 GLY A N 1
ATOM 4098 C CA . GLY A 1 536 ? 7.245 3.747 -19.834 1.00 67.81 536 GLY A CA 1
ATOM 4099 C C . GLY A 1 536 ? 8.550 3.532 -20.616 1.00 67.81 536 GLY A C 1
ATOM 4100 O O . GLY A 1 536 ? 8.546 3.670 -21.840 1.00 67.81 536 GLY A O 1
ATOM 4101 N N . LYS A 1 537 ? 9.656 3.164 -19.954 1.00 78.12 537 LYS A N 1
ATOM 4102 C CA . LYS A 1 537 ? 10.947 2.852 -20.583 1.00 78.12 537 LYS A CA 1
ATOM 4103 C C . LYS A 1 537 ? 11.188 1.345 -20.670 1.00 78.12 537 LYS A C 1
ATOM 4105 O O . LYS A 1 537 ? 10.819 0.584 -19.781 1.00 78.12 537 LYS A O 1
ATOM 4110 N N . CYS A 1 538 ? 11.879 0.901 -21.718 1.00 81.56 538 CYS A N 1
ATOM 4111 C CA . CYS A 1 538 ? 12.399 -0.469 -21.778 1.00 81.56 538 CYS A CA 1
ATOM 4112 C C . CYS A 1 538 ? 13.536 -0.683 -20.759 1.00 81.56 538 CYS A C 1
ATOM 4114 O O . CYS A 1 538 ? 14.452 0.136 -20.644 1.00 81.56 538 CYS A O 1
ATOM 4116 N N . SER A 1 539 ? 13.518 -1.829 -20.082 1.00 80.19 539 SER A N 1
ATOM 4117 C CA . SER A 1 539 ? 14.525 -2.270 -19.114 1.00 80.19 539 SER A CA 1
ATOM 4118 C C . SER A 1 539 ? 14.825 -3.777 -19.251 1.00 80.19 539 SER A C 1
ATOM 4120 O O . SER A 1 539 ? 14.240 -4.473 -20.088 1.00 80.19 539 SER A O 1
ATOM 4122 N N . GLY A 1 540 ? 15.783 -4.284 -18.467 1.00 82.38 540 GLY A N 1
ATOM 4123 C CA . GLY A 1 540 ? 16.163 -5.702 -18.438 1.00 82.38 540 GLY A CA 1
ATOM 4124 C C . GLY A 1 540 ? 17.393 -6.074 -19.283 1.00 82.38 540 GLY A C 1
ATOM 4125 O O . GLY A 1 540 ? 18.145 -5.224 -19.773 1.00 82.38 540 GLY A O 1
ATOM 4126 N N . LEU A 1 541 ? 17.633 -7.383 -19.426 1.00 83.44 541 LEU A N 1
ATOM 4127 C CA . LEU A 1 541 ? 18.868 -7.925 -20.015 1.00 83.44 541 LEU A CA 1
ATOM 4128 C C . LEU A 1 541 ? 19.062 -7.517 -21.486 1.00 83.44 541 LEU A C 1
ATOM 4130 O O . LEU A 1 541 ? 20.180 -7.188 -21.881 1.00 83.44 541 LEU A O 1
ATOM 4134 N N . SER A 1 542 ? 17.986 -7.457 -22.274 1.00 85.88 542 SER A N 1
ATOM 4135 C CA . SER A 1 542 ? 18.004 -7.056 -23.691 1.00 85.88 542 SER A CA 1
ATOM 4136 C C . SER A 1 542 ? 18.578 -5.649 -23.910 1.00 85.88 542 SER A C 1
ATOM 4138 O O . SER A 1 542 ? 19.332 -5.420 -24.858 1.00 85.88 542 SER A O 1
ATOM 4140 N N . VAL A 1 543 ? 18.298 -4.719 -22.991 1.00 89.69 543 VAL A N 1
ATOM 4141 C CA . VAL A 1 543 ? 18.855 -3.356 -23.002 1.00 89.69 543 VAL A CA 1
ATOM 4142 C C . VAL A 1 543 ? 20.362 -3.393 -22.743 1.00 89.69 543 VAL A C 1
ATOM 4144 O O . VAL A 1 543 ? 21.144 -2.772 -23.465 1.00 89.69 543 VAL A O 1
ATOM 4147 N N . SER A 1 544 ? 20.791 -4.197 -21.765 1.00 88.38 544 SER A N 1
ATOM 4148 C CA . SER A 1 544 ? 22.215 -4.386 -21.459 1.00 88.38 544 SER A CA 1
ATOM 4149 C C . SER A 1 544 ? 22.971 -5.018 -22.632 1.00 88.38 544 SER A C 1
ATOM 4151 O O . SER A 1 544 ? 24.071 -4.573 -22.955 1.00 88.38 544 SER A O 1
ATOM 4153 N N . ILE A 1 545 ? 22.379 -6.006 -23.313 1.00 89.75 545 ILE A N 1
ATOM 4154 C CA . ILE A 1 545 ? 22.953 -6.619 -24.519 1.00 89.75 545 ILE A CA 1
ATOM 4155 C C . ILE A 1 545 ? 23.115 -5.570 -25.624 1.00 89.75 545 ILE A C 1
ATOM 4157 O O . ILE A 1 545 ? 24.212 -5.447 -26.160 1.00 89.75 545 ILE A O 1
ATOM 4161 N N . GLY A 1 546 ? 22.088 -4.763 -25.919 1.00 92.25 546 GLY A N 1
ATOM 4162 C CA . GLY A 1 546 ? 22.164 -3.701 -26.934 1.00 92.25 546 GLY A CA 1
ATOM 4163 C C . GLY A 1 546 ? 23.338 -2.737 -26.712 1.00 92.25 546 GLY A C 1
ATOM 4164 O O . GLY A 1 546 ? 24.131 -2.498 -27.626 1.00 92.25 546 GLY A O 1
ATOM 4165 N N . ALA A 1 547 ? 23.523 -2.267 -25.475 1.00 93.12 547 ALA A N 1
ATOM 4166 C CA . ALA A 1 547 ? 24.646 -1.401 -25.113 1.00 93.12 547 ALA A CA 1
ATOM 4167 C C . ALA A 1 547 ? 26.013 -2.103 -25.255 1.00 93.12 547 ALA A C 1
ATOM 4169 O O . ALA A 1 547 ? 27.004 -1.475 -25.632 1.00 93.12 547 ALA A O 1
ATOM 4170 N N . ARG A 1 548 ? 26.095 -3.415 -24.983 1.00 93.94 548 ARG A N 1
ATOM 4171 C CA . ARG A 1 548 ? 27.328 -4.203 -25.170 1.00 93.94 548 ARG A CA 1
ATOM 4172 C C . ARG A 1 548 ? 27.617 -4.535 -26.633 1.00 93.94 548 ARG A C 1
ATOM 4174 O O . ARG A 1 548 ? 28.790 -4.600 -26.989 1.00 93.94 548 ARG A O 1
ATOM 4181 N N . VAL A 1 549 ? 26.602 -4.688 -27.484 1.00 95.81 549 VAL A N 1
ATOM 4182 C CA . VAL A 1 549 ? 26.786 -4.786 -28.943 1.00 95.81 549 VAL A CA 1
ATOM 4183 C C . VAL A 1 549 ? 27.379 -3.479 -29.477 1.00 95.81 549 VAL A C 1
ATOM 4185 O O . VAL A 1 549 ? 28.373 -3.521 -30.196 1.00 95.81 549 VAL A O 1
ATOM 4188 N N . MET A 1 550 ? 26.850 -2.323 -29.054 1.00 96.19 550 MET A N 1
ATOM 4189 C CA . MET A 1 550 ? 27.375 -1.005 -29.448 1.00 96.19 550 MET A CA 1
ATOM 4190 C C . MET A 1 550 ? 28.824 -0.802 -28.991 1.00 96.19 550 MET A C 1
ATOM 4192 O O . MET A 1 550 ? 29.655 -0.343 -29.767 1.00 96.19 550 MET A O 1
ATOM 4196 N N . ALA A 1 551 ? 29.163 -1.216 -27.766 1.00 93.50 551 ALA A N 1
ATOM 4197 C CA . ALA A 1 551 ? 30.516 -1.068 -27.229 1.00 93.50 551 ALA A CA 1
ATOM 4198 C C . ALA A 1 551 ? 31.602 -1.842 -28.009 1.00 93.50 551 ALA A C 1
ATOM 4200 O O . ALA A 1 551 ? 32.779 -1.510 -27.876 1.00 93.50 551 ALA A O 1
ATOM 4201 N N . ASN A 1 552 ? 31.222 -2.848 -28.809 1.00 94.81 552 ASN A N 1
ATOM 4202 C CA . ASN A 1 552 ? 32.128 -3.589 -29.696 1.00 94.81 552 ASN A CA 1
ATOM 4203 C C . ASN A 1 552 ? 32.206 -3.001 -31.119 1.00 94.81 552 ASN A C 1
ATOM 4205 O O . ASN A 1 552 ? 33.036 -3.448 -31.907 1.00 94.81 552 ASN A O 1
ATOM 4209 N N . ALA A 1 553 ? 31.365 -2.019 -31.461 1.00 95.62 553 ALA A N 1
ATOM 4210 C CA . ALA A 1 553 ? 31.374 -1.369 -32.767 1.00 95.62 553 ALA A CA 1
ATOM 4211 C C . ALA A 1 553 ? 32.480 -0.303 -32.851 1.00 95.62 553 ALA A C 1
ATOM 4213 O O . ALA A 1 553 ? 32.694 0.482 -31.919 1.00 95.62 553 ALA A O 1
ATOM 4214 N N . GLY A 1 554 ? 33.182 -0.284 -33.983 1.00 93.62 554 GLY A N 1
ATOM 4215 C CA . GLY A 1 554 ? 34.179 0.716 -34.338 1.00 93.62 554 GLY A CA 1
ATOM 4216 C C . GLY A 1 554 ? 33.589 2.012 -34.919 1.00 93.62 554 GLY A C 1
ATOM 4217 O O . GLY A 1 554 ? 32.371 2.206 -34.940 1.00 93.62 554 GLY A O 1
ATOM 4218 N N . PRO A 1 555 ? 34.453 2.925 -35.399 1.00 94.50 555 PRO A N 1
ATOM 4219 C CA . PRO A 1 555 ? 34.033 4.184 -36.009 1.00 94.50 555 PRO A CA 1
ATOM 4220 C C . PRO A 1 555 ? 33.178 3.953 -37.254 1.00 94.50 555 PRO A C 1
ATOM 4222 O O . PRO A 1 555 ? 33.506 3.115 -38.096 1.00 94.50 555 PRO A O 1
ATOM 4225 N N . SER A 1 556 ? 32.069 4.690 -37.356 1.00 94.62 556 SER A N 1
ATOM 4226 C CA . SER A 1 556 ? 31.092 4.560 -38.442 1.00 94.62 556 SER A CA 1
ATOM 4227 C C . SER A 1 556 ? 30.535 3.134 -38.638 1.00 94.62 556 SER A C 1
ATOM 4229 O O . SER A 1 556 ? 30.113 2.780 -39.740 1.00 94.62 556 SER A O 1
ATOM 4231 N N . GLU A 1 557 ? 30.535 2.297 -37.596 1.00 95.69 557 GLU A N 1
ATOM 4232 C CA . GLU A 1 557 ? 30.095 0.902 -37.667 1.00 95.69 557 GLU A CA 1
ATOM 4233 C C . GLU A 1 557 ? 28.719 0.691 -37.020 1.00 95.69 557 GLU A C 1
ATOM 4235 O O . GLU A 1 557 ? 28.430 1.208 -35.940 1.00 95.69 557 GLU A O 1
ATOM 4240 N N . VAL A 1 558 ? 27.889 -0.137 -37.663 1.00 97.81 558 VAL A N 1
ATOM 4241 C CA . VAL A 1 558 ? 26.637 -0.659 -37.101 1.00 97.81 558 VAL A CA 1
ATOM 4242 C C . VAL A 1 558 ? 26.805 -2.162 -36.857 1.00 97.81 558 VAL A C 1
ATOM 4244 O O . VAL A 1 558 ? 26.839 -2.945 -37.812 1.00 97.81 558 VAL A O 1
ATOM 4247 N N . LEU A 1 559 ? 26.901 -2.570 -35.589 1.00 97.88 559 LEU A N 1
ATOM 4248 C CA . LEU A 1 559 ? 26.883 -3.981 -35.185 1.00 97.88 559 LEU A CA 1
ATOM 4249 C C . LEU A 1 559 ? 25.490 -4.422 -34.733 1.00 97.88 559 LEU A C 1
ATOM 4251 O O . LEU A 1 559 ? 24.732 -3.665 -34.127 1.00 97.88 559 LEU A O 1
ATOM 4255 N N . VAL A 1 560 ? 25.166 -5.689 -34.976 1.00 97.38 560 VAL A N 1
ATOM 4256 C CA . VAL A 1 560 ? 23.917 -6.309 -34.528 1.00 97.38 560 VAL A CA 1
ATOM 4257 C C . VAL A 1 560 ? 24.156 -7.696 -33.937 1.00 97.38 560 VAL A C 1
ATOM 4259 O O . VAL A 1 560 ? 25.039 -8.431 -34.379 1.00 97.38 560 VAL A O 1
ATOM 4262 N N . SER A 1 561 ? 23.340 -8.098 -32.962 1.00 95.69 561 SER A N 1
ATOM 4263 C CA . SER A 1 561 ? 23.314 -9.490 -32.487 1.00 95.69 561 SER A CA 1
ATOM 4264 C C . SER A 1 561 ? 22.705 -10.436 -33.531 1.00 95.69 561 SER A C 1
ATOM 4266 O O . SER A 1 561 ? 21.805 -10.020 -34.265 1.00 95.69 561 SER A O 1
ATOM 4268 N N . ARG A 1 562 ? 23.057 -11.732 -33.511 1.00 92.06 562 ARG A N 1
ATOM 4269 C CA . ARG A 1 562 ? 22.443 -12.776 -34.365 1.00 92.06 562 ARG A CA 1
ATOM 4270 C C . ARG A 1 562 ? 20.912 -12.671 -34.489 1.00 92.06 562 ARG A C 1
ATOM 4272 O O . ARG A 1 562 ? 20.407 -12.647 -35.606 1.00 92.06 562 ARG A O 1
ATOM 4279 N N . THR A 1 563 ? 20.193 -12.486 -33.378 1.00 89.25 563 THR A N 1
ATOM 4280 C CA . THR A 1 563 ? 18.721 -12.345 -33.347 1.00 89.25 563 THR A CA 1
ATOM 4281 C C . THR A 1 563 ? 18.1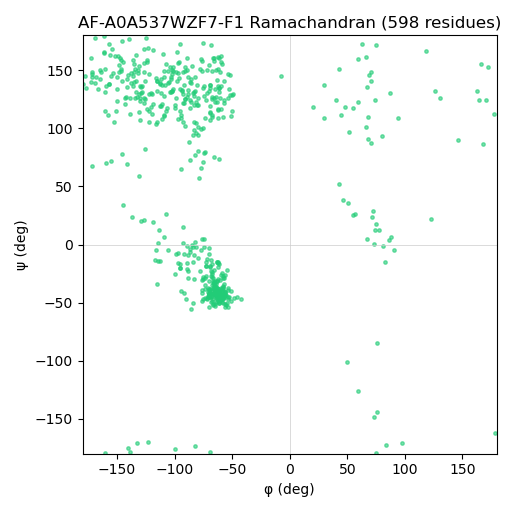92 -11.247 -34.275 1.00 89.25 563 THR A C 1
ATOM 4283 O O . THR A 1 563 ? 17.183 -11.432 -34.945 1.00 89.25 563 THR A O 1
ATOM 4286 N N . VAL A 1 564 ? 18.888 -10.110 -34.368 1.00 93.25 564 VAL A N 1
ATOM 4287 C CA . VAL A 1 564 ? 18.504 -8.982 -35.233 1.00 93.25 564 VAL A CA 1
ATOM 4288 C C . VAL A 1 564 ? 18.698 -9.345 -36.706 1.00 93.25 564 VAL A C 1
ATOM 4290 O O . VAL A 1 564 ? 17.825 -9.068 -37.526 1.00 93.25 564 VAL A O 1
ATOM 4293 N N . LYS A 1 565 ? 19.812 -10.007 -37.042 1.00 93.81 565 LYS A N 1
ATOM 4294 C CA . LYS A 1 565 ? 20.104 -10.495 -38.398 1.00 93.81 565 LYS A CA 1
ATOM 4295 C C . LYS A 1 565 ? 19.128 -11.598 -38.841 1.00 93.81 565 LYS A C 1
ATOM 4297 O O . LYS A 1 565 ? 18.760 -11.653 -40.011 1.00 93.81 565 LYS A O 1
ATOM 4302 N N . ASP A 1 566 ? 18.671 -12.455 -37.929 1.00 88.12 566 ASP A N 1
ATOM 4303 C CA . ASP A 1 566 ? 17.697 -13.509 -38.243 1.00 88.12 566 ASP A CA 1
ATOM 4304 C C . ASP A 1 566 ? 16.271 -12.951 -38.401 1.00 88.12 566 ASP A C 1
ATOM 4306 O O . ASP A 1 566 ? 15.590 -13.273 -39.374 1.00 88.12 566 ASP A O 1
ATOM 4310 N N . LEU A 1 567 ? 15.850 -12.024 -37.530 1.00 83.25 567 LEU A N 1
ATOM 4311 C CA . LEU A 1 567 ? 14.550 -11.335 -37.620 1.00 83.25 567 LEU A CA 1
ATOM 4312 C C . LEU A 1 567 ? 14.436 -10.334 -38.788 1.00 83.25 567 LEU A C 1
ATOM 4314 O O . LEU A 1 567 ? 13.382 -9.733 -38.987 1.00 83.25 567 LEU A O 1
ATOM 4318 N N . THR A 1 568 ? 15.504 -10.136 -39.564 1.00 89.06 568 THR A N 1
ATOM 4319 C CA . THR A 1 568 ? 15.524 -9.260 -40.749 1.00 89.06 568 THR A CA 1
ATOM 4320 C C . THR A 1 568 ? 15.728 -10.012 -42.066 1.00 89.06 568 THR A C 1
ATOM 4322 O O . THR A 1 568 ? 15.911 -9.384 -43.116 1.00 89.06 568 THR A O 1
ATOM 4325 N N . ALA A 1 569 ? 15.615 -11.344 -42.050 1.00 79.38 569 ALA A N 1
ATOM 4326 C CA . ALA A 1 569 ? 15.583 -12.163 -43.257 1.00 79.38 569 ALA A CA 1
ATOM 4327 C C . ALA A 1 569 ? 14.517 -11.655 -44.254 1.00 79.38 569 ALA A C 1
ATOM 4329 O O . ALA A 1 569 ? 13.366 -11.416 -43.897 1.00 79.38 569 ALA A O 1
ATOM 4330 N N . GLY A 1 570 ? 14.915 -11.453 -45.514 1.00 75.19 570 GLY A N 1
ATOM 4331 C CA . GLY A 1 570 ? 14.041 -10.924 -46.571 1.00 75.19 570 GLY A CA 1
ATOM 4332 C C . GLY A 1 570 ? 13.851 -9.398 -46.587 1.00 75.19 570 GLY A C 1
ATOM 4333 O O . GLY A 1 570 ? 13.200 -8.890 -47.493 1.00 75.19 570 GLY A O 1
ATOM 4334 N N . SER A 1 571 ? 14.442 -8.638 -45.655 1.00 79.69 571 SER A N 1
ATOM 4335 C CA . SER A 1 571 ? 14.295 -7.166 -45.603 1.00 79.69 571 SER A CA 1
ATOM 4336 C C . SER A 1 571 ? 15.223 -6.371 -46.543 1.00 79.69 571 SER A C 1
ATOM 4338 O O . SER A 1 571 ? 15.198 -5.135 -46.520 1.00 79.69 571 SER A O 1
ATOM 4340 N N . GLY A 1 572 ? 16.038 -7.059 -47.352 1.00 84.00 572 GLY A N 1
ATOM 4341 C CA . GLY A 1 572 ? 17.039 -6.446 -48.237 1.00 84.00 572 GLY A CA 1
ATOM 4342 C C . GLY A 1 572 ? 18.249 -5.854 -47.503 1.00 84.00 572 GLY A C 1
ATOM 4343 O O . GLY A 1 572 ? 18.869 -4.931 -48.014 1.00 84.00 572 GLY A O 1
ATOM 4344 N N . LEU A 1 573 ? 18.545 -6.329 -46.288 1.00 89.06 573 LEU A N 1
ATOM 4345 C CA . LEU A 1 573 ? 19.714 -5.922 -45.507 1.00 89.06 573 LEU A CA 1
ATOM 4346 C C . LEU A 1 573 ? 20.818 -6.978 -45.606 1.00 89.06 573 LEU A C 1
ATOM 4348 O O . LEU A 1 573 ? 20.555 -8.170 -45.429 1.00 89.06 573 LEU A O 1
ATOM 4352 N N . THR A 1 574 ? 22.046 -6.522 -45.849 1.00 92.06 574 THR A N 1
ATOM 4353 C CA . THR A 1 574 ? 23.230 -7.373 -46.014 1.00 92.06 574 THR A CA 1
ATOM 4354 C C . THR A 1 574 ? 24.115 -7.299 -44.772 1.00 92.06 574 THR A C 1
ATOM 4356 O O . THR A 1 574 ? 24.314 -6.233 -44.187 1.00 92.06 574 THR A O 1
ATOM 4359 N N . PHE A 1 575 ? 24.643 -8.451 -44.355 1.00 94.25 575 PHE A N 1
ATOM 4360 C CA . PHE A 1 575 ? 25.391 -8.614 -43.110 1.00 94.25 575 PHE A CA 1
ATOM 4361 C C . PHE A 1 575 ? 26.717 -9.333 -43.361 1.00 94.25 575 PHE A C 1
ATOM 4363 O O . PHE A 1 575 ? 26.752 -10.346 -44.060 1.00 94.25 575 PHE A O 1
ATOM 4370 N N . LEU A 1 576 ? 27.789 -8.844 -42.742 1.00 95.19 576 LEU A N 1
ATOM 4371 C CA . LEU A 1 576 ? 29.075 -9.535 -42.655 1.00 95.19 576 LEU A CA 1
ATOM 4372 C C . LEU A 1 576 ? 29.244 -10.149 -41.268 1.00 95.19 576 LEU A C 1
ATOM 4374 O O . LEU A 1 576 ? 28.825 -9.571 -40.265 1.00 95.19 576 LEU A O 1
ATOM 4378 N N . ASP A 1 577 ? 29.877 -11.315 -41.215 1.00 94.38 577 ASP A N 1
ATOM 4379 C CA . ASP A 1 577 ? 30.234 -11.972 -39.962 1.00 94.38 577 ASP A CA 1
ATOM 4380 C C . ASP A 1 577 ? 31.280 -11.133 -39.198 1.00 94.38 577 ASP A C 1
ATOM 4382 O O . ASP A 1 577 ? 32.311 -10.762 -39.764 1.00 94.38 577 ASP A O 1
ATOM 4386 N N . ALA A 1 578 ? 31.001 -10.811 -37.930 1.00 93.38 578 ALA A N 1
ATOM 4387 C CA . ALA A 1 578 ? 31.922 -10.115 -37.029 1.00 93.38 578 ALA A CA 1
ATOM 4388 C C . ALA A 1 578 ? 32.467 -11.025 -35.905 1.00 93.38 578 ALA A C 1
ATOM 4390 O O . ALA A 1 578 ? 33.184 -10.547 -35.027 1.00 93.38 578 ALA A O 1
ATOM 4391 N N . GLY A 1 579 ? 32.167 -12.326 -35.939 1.00 93.44 579 GLY A N 1
ATOM 4392 C CA . GLY A 1 579 ? 32.655 -13.348 -35.015 1.00 93.44 579 GLY A CA 1
ATOM 4393 C C . GLY A 1 579 ? 31.878 -13.461 -33.701 1.00 93.44 579 GLY A C 1
ATOM 4394 O O . GLY A 1 579 ? 30.831 -12.841 -33.496 1.00 93.44 579 GLY A O 1
ATOM 4395 N N . GLU A 1 580 ? 32.411 -14.281 -32.793 1.00 93.50 580 GLU A N 1
ATOM 4396 C CA . GLU A 1 580 ? 31.903 -14.436 -31.428 1.00 93.50 580 GLU A CA 1
ATOM 4397 C C . GLU A 1 580 ? 32.621 -13.522 -30.431 1.00 93.50 580 GLU A C 1
ATOM 4399 O O . GLU A 1 580 ? 33.851 -13.520 -30.348 1.00 93.50 580 GLU A O 1
ATOM 4404 N N . HIS A 1 581 ? 31.830 -12.832 -29.612 1.00 92.75 581 HIS A N 1
ATOM 4405 C CA . HIS A 1 581 ? 32.268 -11.868 -28.606 1.00 92.75 581 HIS A CA 1
ATOM 4406 C C . HIS A 1 581 ? 31.773 -12.264 -27.214 1.00 92.75 581 HIS A C 1
ATOM 4408 O O . HIS A 1 581 ? 30.670 -12.788 -27.059 1.00 92.75 581 HIS A O 1
ATOM 4414 N N . GLU A 1 582 ? 32.558 -11.962 -26.184 1.00 89.00 582 GLU A N 1
ATOM 4415 C CA . GLU A 1 582 ? 32.123 -12.057 -24.787 1.00 89.00 582 GLU A CA 1
ATOM 4416 C C . GLU A 1 582 ? 31.613 -10.685 -24.332 1.00 89.00 582 GLU A C 1
ATOM 4418 O O . GLU A 1 582 ? 32.368 -9.717 -24.220 1.00 89.00 582 GLU A O 1
ATOM 4423 N N . LEU A 1 583 ? 30.303 -10.573 -24.102 1.00 89.19 583 LEU A N 1
ATOM 4424 C CA . LEU A 1 583 ? 29.674 -9.305 -23.739 1.00 89.19 583 LEU A CA 1
ATOM 4425 C C . LEU A 1 583 ? 29.751 -9.099 -22.220 1.00 89.19 583 LEU A C 1
ATOM 4427 O O . LEU A 1 583 ? 29.173 -9.858 -21.448 1.00 89.19 583 LEU A O 1
ATOM 4431 N N . LYS A 1 584 ? 30.448 -8.046 -21.769 1.00 81.94 584 LYS A N 1
ATOM 4432 C CA . LYS A 1 584 ? 30.693 -7.782 -20.336 1.00 81.94 584 LYS A CA 1
ATOM 4433 C C . LYS A 1 584 ? 29.403 -7.809 -19.499 1.00 81.94 584 LYS A C 1
ATOM 4435 O O . LYS A 1 584 ? 28.610 -6.863 -19.550 1.00 81.94 584 LYS A O 1
ATOM 4440 N N . GLY A 1 585 ? 29.279 -8.830 -18.650 1.00 74.69 585 GLY A N 1
ATOM 4441 C CA . GLY A 1 585 ? 28.162 -9.018 -17.717 1.00 74.69 585 GLY A CA 1
ATOM 4442 C C . GLY A 1 585 ? 26.959 -9.776 -18.288 1.00 74.69 585 GLY A C 1
ATOM 4443 O O . GLY A 1 585 ? 25.945 -9.866 -17.606 1.00 74.69 585 GLY A O 1
ATOM 4444 N N . VAL A 1 586 ? 27.060 -10.316 -19.504 1.00 80.88 586 VAL A N 1
ATOM 4445 C CA . VAL A 1 586 ? 26.050 -11.182 -20.126 1.00 80.88 586 VAL A CA 1
ATOM 4446 C C . VAL A 1 586 ? 26.605 -12.616 -20.169 1.00 80.88 586 VAL A C 1
ATOM 4448 O O . VAL A 1 586 ? 27.785 -12.776 -20.484 1.00 80.88 586 VAL A O 1
ATOM 4451 N N . PRO A 1 587 ? 25.810 -13.654 -19.851 1.00 70.62 587 PRO A N 1
ATOM 4452 C CA . PRO A 1 587 ? 26.211 -15.045 -20.062 1.00 70.62 587 PRO A CA 1
ATOM 4453 C C . PRO A 1 587 ? 26.470 -15.376 -21.539 1.00 70.62 587 PRO A C 1
ATOM 4455 O O . PRO A 1 587 ? 25.945 -14.711 -22.433 1.00 70.62 587 PRO A O 1
ATOM 4458 N N . ASP A 1 588 ? 27.215 -16.461 -21.757 1.00 82.06 588 ASP A N 1
ATOM 4459 C CA . ASP A 1 588 ? 27.512 -17.072 -23.058 1.00 82.06 588 ASP A CA 1
ATOM 4460 C C . ASP A 1 588 ? 28.314 -16.205 -24.052 1.00 82.06 588 ASP A C 1
ATOM 4462 O O . ASP A 1 588 ? 28.629 -15.035 -23.823 1.00 82.06 588 ASP A O 1
ATOM 4466 N N . ARG A 1 589 ? 28.710 -16.822 -25.172 1.00 86.06 589 ARG A N 1
ATOM 4467 C CA . ARG A 1 589 ? 29.401 -16.158 -26.287 1.00 86.06 589 ARG A CA 1
ATOM 4468 C C . ARG A 1 589 ? 28.376 -15.709 -27.324 1.00 86.06 589 ARG A C 1
ATOM 4470 O O . ARG A 1 589 ? 27.500 -16.475 -27.718 1.00 86.06 589 ARG A O 1
ATOM 4477 N N . TRP A 1 590 ? 28.490 -14.463 -27.771 1.00 91.12 590 TRP A N 1
ATOM 4478 C CA . TRP A 1 590 ? 27.509 -13.809 -28.634 1.00 91.12 590 TRP A CA 1
ATOM 4479 C C . TRP A 1 590 ? 28.064 -13.593 -30.033 1.00 91.12 590 TRP A C 1
ATOM 4481 O O . TRP A 1 590 ? 29.053 -12.887 -30.222 1.00 91.12 590 TRP A O 1
ATOM 4491 N N . HIS A 1 591 ? 27.398 -14.168 -31.032 1.00 94.62 591 HIS A N 1
ATOM 4492 C CA . HIS A 1 591 ? 27.753 -13.959 -32.435 1.00 94.62 591 HIS A CA 1
ATOM 4493 C C . HIS A 1 591 ? 27.193 -12.620 -32.922 1.00 94.62 591 HIS A C 1
ATOM 4495 O O . HIS A 1 591 ? 25.974 -12.402 -32.891 1.00 94.62 591 HIS A O 1
ATOM 4501 N N . LEU A 1 592 ? 28.086 -11.730 -33.357 1.00 97.00 592 LEU A N 1
ATOM 4502 C CA . LEU A 1 592 ? 27.752 -10.402 -33.868 1.00 97.00 592 LEU A CA 1
ATOM 4503 C C . LEU A 1 592 ? 27.932 -10.328 -35.388 1.00 97.00 592 LEU A C 1
ATOM 4505 O O . LEU A 1 592 ? 28.725 -11.060 -35.979 1.00 97.00 592 LEU A O 1
ATOM 4509 N N . TYR A 1 593 ? 27.203 -9.408 -36.014 1.00 97.00 593 TYR A N 1
ATOM 4510 C CA . TYR A 1 593 ? 27.259 -9.154 -37.450 1.00 97.00 593 TYR A CA 1
ATOM 4511 C C . TYR A 1 593 ? 27.352 -7.654 -37.719 1.00 97.00 593 TYR A C 1
ATOM 4513 O O . TYR A 1 593 ? 26.675 -6.858 -37.069 1.00 97.00 593 TYR A O 1
ATOM 4521 N N . ARG A 1 594 ? 28.160 -7.273 -38.707 1.00 97.00 594 ARG A N 1
ATOM 4522 C CA . ARG A 1 594 ? 28.263 -5.903 -39.220 1.00 97.00 594 ARG A CA 1
ATOM 4523 C C . ARG A 1 594 ? 27.232 -5.690 -40.318 1.00 97.00 594 ARG A C 1
ATOM 4525 O O . ARG A 1 594 ? 27.171 -6.486 -41.254 1.00 97.00 594 ARG A O 1
ATOM 4532 N N . VAL A 1 595 ? 26.451 -4.618 -40.234 1.00 94.38 595 VAL A N 1
ATOM 4533 C CA . VAL A 1 595 ? 25.537 -4.223 -41.318 1.00 94.38 595 VAL A CA 1
ATOM 4534 C C . VAL A 1 595 ? 26.339 -3.600 -42.459 1.00 94.38 595 VAL A C 1
ATOM 4536 O O . VAL A 1 595 ? 27.206 -2.760 -42.225 1.00 94.38 595 VAL A O 1
ATOM 4539 N N . VAL A 1 596 ? 26.037 -3.990 -43.696 1.00 90.62 596 VAL A N 1
ATOM 4540 C CA . VAL A 1 596 ? 26.603 -3.391 -44.911 1.00 90.62 596 VAL A CA 1
ATOM 4541 C C . VAL A 1 596 ? 25.582 -2.444 -45.535 1.00 90.62 596 VAL A C 1
ATOM 4543 O O . VAL A 1 596 ? 24.420 -2.804 -45.731 1.00 90.62 596 VAL A O 1
ATOM 4546 N N . SER A 1 597 ? 26.016 -1.234 -45.884 1.00 72.38 597 SER A N 1
ATOM 4547 C CA . SER A 1 597 ? 25.213 -0.313 -46.689 1.00 72.38 597 SER A CA 1
ATOM 4548 C C . SER A 1 597 ? 25.324 -0.659 -48.170 1.00 72.38 597 SER A C 1
ATOM 4550 O O . SER A 1 597 ? 26.308 -0.317 -48.818 1.00 72.38 597 SER A O 1
ATOM 4552 N N . GLU A 1 598 ? 24.284 -1.278 -48.725 1.00 55.97 598 GLU A N 1
ATOM 4553 C CA . GLU A 1 598 ? 24.050 -1.298 -50.173 1.00 55.97 598 GLU A CA 1
ATOM 4554 C C . GLU A 1 598 ? 23.350 0.001 -50.607 1.00 55.97 598 GLU A C 1
ATOM 4556 O O . GLU A 1 598 ? 22.145 0.049 -50.854 1.00 55.97 598 GLU A O 1
ATOM 4561 N N . ARG A 1 599 ? 24.128 1.084 -50.695 1.00 52.03 599 ARG A N 1
ATOM 4562 C CA . ARG A 1 599 ? 23.828 2.235 -51.558 1.00 52.03 599 ARG A CA 1
ATOM 4563 C C . ARG A 1 599 ? 25.106 2.554 -52.355 1.00 52.03 599 ARG A C 1
ATOM 4565 O O . ARG A 1 599 ? 26.167 2.581 -51.732 1.00 52.03 599 ARG A O 1
ATOM 4572 N N . PRO A 1 600 ? 25.023 2.699 -53.691 1.00 35.28 600 PRO A N 1
ATOM 4573 C CA . PRO A 1 600 ? 26.168 3.044 -54.538 1.00 35.28 600 PRO A CA 1
ATOM 4574 C C . PRO A 1 600 ? 26.621 4.499 -54.352 1.00 35.28 600 PRO A C 1
ATOM 4576 O O . PRO A 1 600 ? 25.776 5.327 -53.935 1.00 35.28 600 PRO A O 1
#

Secondary structure (DSSP, 8-state):
------------------------------------------------------------------------------------------------------------------------------------------------S-------PPP-----EEEE-TTS-EEEEEEE---SSEEEEE-TTS--TTGGGGSHHHHHHHHHHHHHSEEEEEPPTTSTTS---SS---HHHHHHHHHHHHHHHT-SSEEEEEETTHHHHHHHHHHH-TTTEEEEEEES--SBSB-BTTBTTSB-HHHHHHHHHHHHHHTTTTTTHHHH-TTTTT-HHHHHHHHHHHHHH--HHHHHHHHHHHHH-B-GGGGGG--S-EEEEEETT-SSS-HHHHHHHHHHSTTPEEEEES----STTSSS-HHHHHHHHHHHHSS-------EEEEEEEEEEETTHHHHHHHHHHHHHHHHHHHHHHHHHHHHHHTT-EEEEEETTEEEEEES-HHHHHHHHHHHHHHHGGGT--EEEEEEEEEEEEETTEEESHHHHHHHHHHHT--TT-EEEEHHHHHTTTTSS-EEEEEEEEE-TTSSSEEEEEEEE----

Solvent-accessible surface area (backbone atoms only — not comparable to full-atom values): 36247 Å² total; per-residue (Å²): 132,86,90,85,89,87,87,81,89,85,87,87,87,89,81,90,86,81,88,83,89,85,80,88,78,90,81,90,86,87,81,82,89,83,90,82,88,88,86,86,87,89,86,79,91,80,89,88,86,94,84,81,90,83,88,83,89,81,82,90,75,90,79,90,78,84,87,82,94,83,88,90,85,88,92,78,90,86,88,80,89,81,91,88,90,86,85,89,86,88,87,88,85,88,87,87,85,89,80,88,86,86,90,86,88,88,86,87,86,85,91,86,86,92,87,81,87,80,91,80,88,81,89,86,88,77,93,79,81,76,93,74,95,69,91,75,80,77,77,95,78,80,82,74,90,85,74,82,79,78,86,73,71,79,69,80,73,69,72,78,42,72,20,61,25,96,89,66,31,43,33,26,30,37,73,39,63,83,30,94,38,42,32,38,43,33,57,24,84,71,19,32,84,69,63,49,50,77,41,67,55,43,31,50,49,53,52,58,53,20,73,66,12,21,26,34,39,43,12,45,70,46,21,27,73,12,38,51,55,98,56,82,83,46,61,70,59,52,29,43,39,56,53,24,42,31,59,67,72,67,42,80,43,26,30,39,35,7,30,35,74,24,17,46,31,41,51,52,35,38,41,75,37,53,85,40,27,68,27,40,37,26,35,42,28,43,42,47,44,56,36,43,98,94,37,81,48,33,39,47,66,65,56,47,47,52,50,48,58,51,48,64,70,26,63,50,63,27,63,52,26,67,45,41,27,49,90,50,51,81,39,65,67,54,28,56,48,45,15,50,47,40,57,60,18,37,53,73,69,48,53,48,53,52,52,49,55,55,50,71,44,72,46,64,88,47,35,70,56,28,76,46,57,31,42,34,38,39,40,64,58,22,72,79,50,50,55,59,27,33,49,49,50,32,76,45,22,66,81,35,45,72,48,78,42,85,52,40,42,56,43,67,45,52,81,78,23,64,66,55,51,39,52,48,45,22,70,74,70,73,43,76,56,84,70,83,63,57,63,42,74,36,20,33,40,24,40,37,49,58,63,45,74,59,49,32,69,76,47,35,71,71,49,33,49,54,49,49,56,53,51,52,54,53,46,55,52,47,27,62,77,48,60,38,45,80,69,48,66,72,88,74,20,44,35,31,39,23,90,42,48,64,47,48,51,50,42,50,52,53,44,37,58,71,40,44,87,75,80,49,40,32,20,21,4,29,24,50,38,61,23,39,58,52,97,90,32,81,34,62,67,38,53,55,49,6,51,44,37,18,73,72,30,50,79,62,27,46,26,29,32,51,60,35,62,60,75,27,69,90,70,85,74,47,73,43,86,64,50,76,41,78,40,92,93,51,87,70,77,44,49,34,29,33,61,51,83,93,70,135